Protein AF-A0A1G4AJ13-F1 (afdb_monomer)

Nearest PDB structures (foldseek):
  1s7g-assembly1_D  TM=4.607E-01  e=7.396E-01  Archaeoglobus fulgidus
  8f86-assembly1_K  TM=4.483E-01  e=6.000E-01  Homo sapiens

Solvent-accessible surface area (backbone atoms only — not comparable to full-atom values): 26384 Å² total; per-residue (Å²): 140,80,84,81,78,80,75,76,79,78,70,76,74,25,36,36,35,40,36,19,52,52,50,42,35,60,32,54,42,75,45,63,70,55,39,48,51,44,46,53,32,42,66,43,40,46,49,52,56,49,54,60,42,62,76,76,46,84,75,59,64,66,56,54,53,36,44,48,56,52,30,59,78,32,37,66,34,24,45,48,45,48,77,66,63,51,83,45,70,66,55,43,44,60,76,38,43,90,85,36,53,68,38,44,54,39,44,56,50,50,50,30,51,57,57,36,71,50,45,45,73,54,58,47,53,45,50,75,73,46,96,77,84,78,88,79,76,80,86,74,75,94,81,72,69,74,73,67,39,55,55,55,65,44,51,58,50,42,34,38,99,83,58,62,48,62,39,50,48,41,34,41,37,29,58,33,47,69,57,61,67,42,48,51,45,51,51,50,49,54,52,36,44,49,62,70,68,58,66,102,67,96,73,85,72,81,78,80,78,52,43,48,61,51,3,20,48,48,42,25,76,34,52,37,61,60,2,44,45,34,46,66,72,50,80,61,37,39,31,34,54,63,19,31,22,49,48,40,80,62,63,67,74,82,89,57,88,87,83,62,61,59,58,9,42,70,45,45,65,37,88,50,62,65,66,29,49,53,42,59,50,28,70,48,27,70,68,33,73,57,59,59,45,52,32,64,57,48,23,31,90,87,44,45,70,53,57,77,88,72,38,81,78,83,52,61,64,42,80,55,96,91,40,63,41,22,72,67,52,53,64,50,81,36,67,48,63,66,61,41,53,52,32,37,52,52,38,50,22,53,48,57,47,63,26,39,28,42,34,40,33,33,48,81,75,56,76,74,47,48,29,36,49,36,37,34,32,55,88,45,65,63,53,31,33,43,36,30,38,27,76,85,53,54,84,87,66,46,53,70,37,41,75,90,72,42,54,79,88,35,49,59,30,43,53,53,54,49,41,50,78,42,27,77,68,70,41,52,46,71,65,79,77,75,90,68,73,94,74,86,80,92,76,88,85,75,75,86,76,69,59,35,42,37,41,33,52,32,70,66,52,39,45,69,70,73,42,114

pLDDT: mean 76.61, std 18.04, range [32.25, 98.25]

Mean predicted aligned error: 10.45 Å

Foldseek 3Di:
DDDPPPPPPPDDFAEEEEDECQLVVLLFADDFPRLLQCLQALVSVLVLLVVLQVVPDDDPVVLSVLSSVLRVLQGVLSPCCNVVPDRDLLRSCVVCCVPCVPNNQSVLLVVLSRLLLGASVVQLVVVVVDVPPDDDPPDDPPDDDRRHRLLVLVLQLQDDPLQQAGDLSYEYEYQDQACVSLLVNLVSNVVVVVVVQDDPDDDRDDDPPPQLVNLQSQLLLGNFPSSLCSLQPNSGYHYFYLQHYSFRADWADPPDDDDATGRHPCLSNPPPSVSNSCRSSDPLNSQAGGGGDFLVLAFDQVLHGDDPVSRSDDFAFDDDPNDTATSNRDHNRGDDVSSSSVSSLVSLLVSLLSHQEYEYARHQLDPSCLRSVLNSLAPRDDEYAAEYEWQPDDPVRQAFDFLVRDDCNTPVNSVVVSCCVRVVDHHYDPPDGDPDDDDDDDDDDDDDDGRTYGYDNHSSRCSVPPSD

Secondary structure (DSSP, 8-state):
----------PPP-EEEEE-HHHHHTTT---THHHHHHTT-HHHHHHHHHHHHHTTSS--HHHHHHHHHHHHHTHHHHHHHHHTT-SSHHHHHHHHTTT-HHHHHHHHHHHHHHHHH--HHHHHHHTTT-TT---SS----TTPPP---THHHHHHHTB-TTSSSB-TTEEEEE--S--HHHHHHHHHHHHHHHHHT--SSS-----TTHHHHHHHHTTTSSSHHHHHHHHHH--S-EEEESSB-SSBSS---TTS--S----BHHHHT-S-HHHHHHHHTSHHHHHSPP-B--HHHHB-TTS-BPPTTT-S-----EEETTEEE-TT---TTSPPHHHHHHHHHHHHHHHHHH-SEEEEES----GGGHHHHHHHHTT--SEEEEEEE-TT--GGG-S-EEGGGS-TTSHHHHHHHHHHHHSSS-EE---PPP--SS------S-SS---EEEEES-HHHHHHHH--

Structure (mmCIF, N/CA/C/O backbone):
data_AF-A0A1G4AJ13-F1
#
_entry.id   AF-A0A1G4AJ13-F1
#
loop_
_atom_site.group_PDB
_atom_site.id
_atom_site.type_symbol
_atom_site.label_atom_id
_atom_site.label_alt_id
_atom_site.label_comp_id
_atom_site.label_asym_id
_atom_site.label_entity_id
_atom_site.label_seq_id
_atom_site.pdbx_PDB_ins_code
_atom_site.Cartn_x
_atom_sit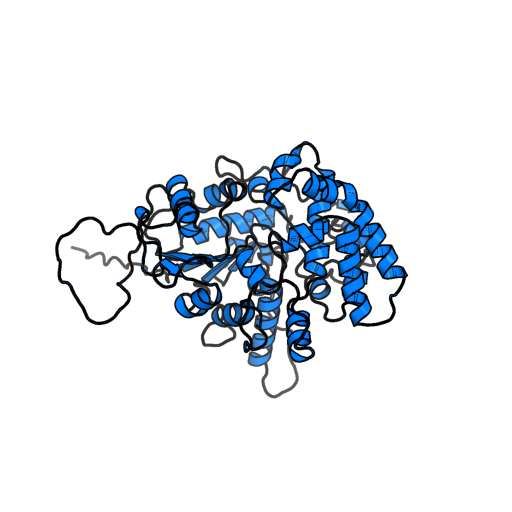e.Cartn_y
_atom_site.Cartn_z
_atom_site.occupancy
_atom_site.B_iso_or_equiv
_atom_site.auth_seq_id
_atom_site.auth_comp_id
_atom_site.auth_asym_id
_atom_site.auth_atom_id
_atom_site.pdbx_PDB_model_num
ATOM 1 N N . MET A 1 1 ? -28.947 24.247 41.843 1.00 37.25 1 MET A N 1
ATOM 2 C CA . MET A 1 1 ? -28.902 22.824 41.454 1.00 37.25 1 MET A CA 1
ATOM 3 C C . MET A 1 1 ? -29.210 22.761 39.969 1.00 37.25 1 MET A C 1
ATOM 5 O O . MET A 1 1 ? -30.373 22.746 39.598 1.00 37.25 1 MET A O 1
ATOM 9 N N . SER A 1 2 ? -28.173 22.879 39.139 1.00 32.25 2 SER A N 1
ATOM 10 C CA . SER A 1 2 ? -28.264 22.703 37.687 1.00 32.25 2 SER A CA 1
ATOM 11 C C . SER A 1 2 ? -27.743 21.305 37.404 1.00 32.25 2 SER A C 1
ATOM 13 O O . SER A 1 2 ? -26.616 21.000 37.788 1.00 32.25 2 SER A O 1
ATOM 15 N N . ALA A 1 3 ? -28.590 20.446 36.850 1.00 37.16 3 ALA A N 1
ATOM 16 C CA . ALA A 1 3 ? -28.185 19.130 36.394 1.00 37.16 3 ALA A CA 1
ATOM 17 C C . ALA A 1 3 ? -27.484 19.306 35.043 1.00 37.16 3 ALA A C 1
ATOM 19 O O . ALA A 1 3 ? -28.141 19.578 34.040 1.00 37.16 3 ALA A O 1
ATOM 20 N N . ASP A 1 4 ? -26.157 19.190 35.045 1.00 35.34 4 ASP A N 1
ATOM 21 C CA . ASP A 1 4 ? -25.381 18.952 33.834 1.00 35.34 4 ASP A CA 1
ATOM 22 C C . ASP A 1 4 ? -25.713 17.542 33.341 1.00 35.34 4 ASP A C 1
ATOM 24 O O . ASP A 1 4 ? -25.265 16.532 33.883 1.00 35.34 4 ASP A O 1
ATOM 28 N N . THR A 1 5 ? -26.562 17.467 32.322 1.00 38.34 5 THR A N 1
ATOM 29 C CA . THR A 1 5 ? -26.639 16.295 31.457 1.00 38.34 5 THR A CA 1
ATOM 30 C C . THR A 1 5 ? -25.358 16.230 30.636 1.00 38.34 5 THR A C 1
ATOM 32 O O . THR A 1 5 ? -25.237 16.917 29.620 1.00 38.34 5 THR A O 1
ATOM 35 N N . ASP A 1 6 ? -24.428 15.381 31.076 1.00 36.25 6 ASP A N 1
ATOM 36 C CA . ASP A 1 6 ? -23.345 14.829 30.263 1.00 36.25 6 ASP A CA 1
ATOM 37 C C . ASP A 1 6 ? -23.952 14.193 29.003 1.00 36.25 6 ASP A C 1
ATOM 39 O O . ASP A 1 6 ? -24.399 13.042 28.992 1.00 36.25 6 ASP A O 1
ATOM 43 N N . GLN A 1 7 ? -23.995 14.956 27.911 1.00 34.19 7 GLN A N 1
ATOM 44 C CA . GLN A 1 7 ? -24.148 14.390 26.580 1.00 34.19 7 GLN A CA 1
ATOM 45 C C . GLN A 1 7 ? -22.865 13.614 26.279 1.00 34.19 7 GLN A C 1
ATOM 47 O O . GLN A 1 7 ? -21.893 14.164 25.760 1.00 34.19 7 GLN A O 1
ATOM 52 N N . GLN A 1 8 ? -22.859 12.322 26.616 1.00 34.06 8 GLN A N 1
ATOM 53 C CA . GLN A 1 8 ? -21.917 11.367 26.048 1.00 34.06 8 GLN A CA 1
ATOM 54 C C . GLN A 1 8 ? -22.045 11.448 24.528 1.00 34.06 8 GLN A C 1
ATOM 56 O O . GLN A 1 8 ? -22.980 10.932 23.921 1.00 34.06 8 GLN A O 1
ATOM 61 N N . ASN A 1 9 ? -21.107 12.164 23.922 1.00 33.06 9 ASN A N 1
ATOM 62 C CA . ASN A 1 9 ? -20.948 12.282 22.489 1.00 33.06 9 ASN A CA 1
ATOM 63 C C . ASN A 1 9 ? -20.522 10.899 21.972 1.00 33.06 9 ASN A C 1
ATOM 65 O O . ASN A 1 9 ? -19.332 10.582 21.931 1.00 33.06 9 ASN A O 1
ATOM 69 N N . THR A 1 10 ? -21.495 10.031 21.680 1.00 39.53 10 THR A N 1
ATOM 70 C CA . THR A 1 10 ? -21.269 8.680 21.159 1.00 39.53 10 THR A CA 1
ATOM 71 C C . THR A 1 10 ? -20.739 8.797 19.734 1.00 39.53 10 THR A C 1
ATOM 73 O O . THR A 1 10 ? -21.490 8.699 18.762 1.00 39.53 10 THR A O 1
ATOM 76 N N . LYS A 1 11 ? -19.437 9.071 19.599 1.00 58.41 11 LYS A N 1
ATOM 77 C CA . LYS A 1 11 ? -18.738 8.980 18.317 1.00 58.41 11 LYS A CA 1
ATOM 78 C C . LYS A 1 11 ? -19.002 7.592 17.740 1.00 58.41 11 LYS A C 1
ATOM 80 O O . LYS A 1 11 ? -18.891 6.595 18.451 1.00 58.41 11 LYS A O 1
ATOM 85 N N . THR A 1 12 ? -19.384 7.544 16.467 1.00 70.12 12 THR A N 1
ATOM 86 C CA . THR A 1 12 ? -19.578 6.292 15.733 1.00 70.12 12 THR A CA 1
ATOM 87 C C . THR A 1 12 ? -18.333 5.413 15.904 1.00 70.12 12 THR A C 1
ATOM 89 O O . THR A 1 12 ? -17.230 5.939 15.723 1.00 70.12 12 THR A O 1
ATOM 92 N N . PRO A 1 13 ? -18.476 4.123 16.266 1.00 85.44 13 PRO A N 1
ATOM 93 C CA . PRO A 1 13 ? -17.334 3.233 16.433 1.00 85.44 13 PRO A CA 1
ATOM 94 C C . PRO A 1 13 ? -16.455 3.232 15.183 1.00 85.44 13 PRO A C 1
ATOM 96 O O . PRO A 1 13 ? -16.968 3.133 14.070 1.00 85.44 13 PRO A O 1
ATOM 99 N N . LYS A 1 14 ? -15.140 3.361 15.366 1.00 93.31 14 LYS A N 1
ATOM 100 C CA . LYS A 1 14 ? -14.177 3.445 14.260 1.00 93.31 14 LYS A CA 1
ATOM 101 C C . LYS A 1 14 ? -13.353 2.163 14.160 1.00 93.31 14 LYS A C 1
ATOM 103 O O . LYS A 1 14 ? -12.772 1.719 15.155 1.00 93.31 14 LYS A O 1
ATOM 108 N N . HIS A 1 15 ? -13.280 1.588 12.961 1.00 96.19 15 HIS A N 1
ATOM 109 C CA . HIS A 1 15 ? -12.547 0.358 12.658 1.00 96.19 15 HIS A CA 1
ATOM 110 C C . HIS A 1 15 ? -11.356 0.645 11.737 1.00 96.19 15 HIS A C 1
ATOM 112 O O . HIS A 1 15 ? -11.515 1.061 10.591 1.00 96.19 15 HIS A O 1
ATOM 118 N N . VAL A 1 16 ? -10.146 0.407 12.242 1.00 97.56 16 VAL A N 1
ATOM 119 C CA . VAL A 1 16 ? -8.902 0.479 11.464 1.00 97.56 16 VAL A CA 1
ATOM 120 C C . VAL A 1 16 ? -8.472 -0.920 11.038 1.00 97.56 16 VAL A C 1
ATOM 122 O O . VAL A 1 16 ? -8.380 -1.831 11.859 1.00 97.56 16 VAL A O 1
ATOM 125 N N . ILE A 1 17 ? -8.164 -1.089 9.755 1.00 98.12 17 ILE A N 1
ATOM 126 C CA . ILE A 1 17 ? -7.732 -2.360 9.173 1.00 98.12 17 ILE A CA 1
ATOM 127 C C . ILE A 1 17 ? -6.334 -2.188 8.593 1.00 98.12 17 ILE A C 1
ATOM 129 O O . ILE A 1 17 ? -6.155 -1.493 7.596 1.00 98.12 17 ILE A O 1
ATOM 133 N N . PHE A 1 18 ? -5.352 -2.860 9.183 1.00 97.12 18 PHE A N 1
ATOM 134 C CA . PHE A 1 18 ? -4.016 -3.015 8.627 1.00 97.12 18 PHE A CA 1
ATOM 135 C C . PHE A 1 18 ? -3.989 -4.184 7.641 1.00 97.12 18 PHE A C 1
ATOM 137 O O . PHE A 1 18 ? -4.189 -5.334 8.033 1.00 97.12 18 PHE A O 1
ATOM 144 N N . LEU A 1 19 ? -3.705 -3.896 6.372 1.00 95.06 19 LEU A N 1
ATOM 145 C CA . LEU A 1 19 ? -3.495 -4.890 5.322 1.00 95.06 19 LEU A CA 1
ATOM 146 C C . LEU A 1 19 ? -2.000 -5.051 5.039 1.00 95.06 19 LEU A C 1
ATOM 148 O O . LEU A 1 19 ? -1.323 -4.095 4.651 1.00 95.06 19 LEU A O 1
ATOM 152 N N . GLY A 1 20 ? -1.507 -6.272 5.219 1.00 92.00 20 GLY A N 1
ATOM 153 C CA . GLY A 1 20 ? -0.171 -6.703 4.827 1.00 92.00 20 GLY A CA 1
ATOM 154 C C . GLY A 1 20 ? -0.176 -7.582 3.580 1.00 92.00 20 GLY A C 1
ATOM 155 O O . GLY A 1 20 ? -1.225 -7.904 3.010 1.00 92.00 20 GLY A O 1
ATOM 156 N N . ALA A 1 21 ? 1.023 -7.979 3.152 1.00 84.94 21 ALA A N 1
ATOM 157 C CA . ALA A 1 21 ? 1.228 -8.598 1.845 1.00 84.94 21 ALA A CA 1
ATOM 158 C C . ALA A 1 21 ? 0.589 -9.998 1.731 1.00 84.94 21 ALA A C 1
ATOM 160 O O . ALA A 1 21 ? 0.326 -10.474 0.629 1.00 84.94 21 ALA A O 1
ATOM 161 N N . GLY A 1 22 ? 0.244 -10.628 2.861 1.00 83.81 22 GLY A N 1
ATOM 162 C CA . GLY A 1 22 ? -0.598 -11.826 2.907 1.00 83.81 22 GLY A CA 1
ATOM 163 C C . GLY A 1 22 ? -2.002 -11.622 2.328 1.00 83.81 22 GLY A C 1
ATOM 164 O O . GLY A 1 22 ? -2.525 -12.546 1.715 1.00 83.81 22 GLY A O 1
ATOM 165 N N . ALA A 1 23 ? -2.584 -10.424 2.463 1.00 82.31 23 ALA A N 1
ATOM 166 C CA . ALA A 1 23 ? -3.873 -10.086 1.852 1.00 82.31 23 ALA A CA 1
ATOM 167 C C . ALA A 1 23 ? -3.757 -9.883 0.330 1.00 82.31 23 ALA A C 1
ATOM 169 O O . ALA A 1 23 ? -4.683 -10.199 -0.409 1.00 82.31 23 ALA A O 1
ATOM 170 N N . SER A 1 24 ? -2.603 -9.406 -0.151 1.00 79.44 24 SER A N 1
ATOM 171 C CA . SER A 1 24 ? -2.325 -9.329 -1.591 1.00 79.44 24 SER A CA 1
ATOM 172 C C . SER A 1 24 ? -2.050 -10.702 -2.208 1.00 79.44 24 SER A C 1
ATOM 174 O O . SER A 1 24 ? -2.376 -10.943 -3.365 1.00 79.44 24 SER A O 1
ATOM 176 N N . ALA A 1 25 ? -1.491 -11.640 -1.440 1.00 79.00 25 ALA A N 1
ATOM 177 C CA . ALA A 1 25 ? -1.247 -12.992 -1.934 1.00 79.00 25 ALA A CA 1
ATOM 178 C C . ALA A 1 25 ? -2.542 -13.707 -2.340 1.00 79.00 25 ALA A C 1
ATOM 180 O O . ALA A 1 25 ? -2.625 -14.304 -3.410 1.00 79.00 25 ALA A O 1
ATOM 181 N N . THR A 1 26 ? -3.585 -13.601 -1.514 1.00 78.56 26 THR A N 1
ATOM 182 C CA . THR A 1 26 ? -4.901 -14.176 -1.834 1.00 78.56 26 THR A CA 1
ATOM 183 C C . THR A 1 26 ? -5.650 -13.405 -2.919 1.00 78.56 26 THR A C 1
ATOM 185 O O . THR A 1 26 ? -6.638 -13.902 -3.457 1.00 78.56 26 THR A O 1
ATOM 188 N N . SER A 1 27 ? -5.167 -12.216 -3.286 1.00 69.25 27 SER A N 1
ATOM 189 C CA . SER A 1 27 ? -5.682 -11.434 -4.404 1.00 69.25 27 SER A CA 1
ATOM 190 C C . SER A 1 27 ? -4.929 -11.678 -5.714 1.00 69.25 27 SER A C 1
ATOM 192 O O . SER A 1 27 ? -5.251 -11.025 -6.696 1.00 69.25 27 SER A O 1
ATOM 194 N N . GLY A 1 28 ? -3.984 -12.628 -5.761 1.00 70.44 28 GLY A N 1
ATOM 195 C CA . GLY A 1 28 ? -3.287 -13.045 -6.987 1.00 70.44 28 GLY A CA 1
ATOM 196 C C . GLY A 1 28 ? -1.889 -12.448 -7.178 1.00 70.44 28 GLY A C 1
ATOM 197 O O . GLY A 1 28 ? -1.303 -12.605 -8.244 1.00 70.44 28 GLY A O 1
ATOM 198 N N . TYR A 1 29 ? -1.331 -11.762 -6.176 1.00 80.38 29 TYR A N 1
ATOM 199 C CA . TYR A 1 29 ? 0.048 -11.268 -6.239 1.00 80.38 29 TYR A CA 1
ATOM 200 C C . TYR A 1 29 ? 1.062 -12.246 -5.635 1.00 80.38 29 TYR A C 1
ATOM 202 O O . TYR A 1 29 ? 0.779 -12.876 -4.615 1.00 80.38 29 TYR A O 1
ATOM 210 N N . PRO A 1 30 ? 2.286 -12.345 -6.188 1.00 76.25 30 PRO A N 1
ATOM 211 C CA . PRO A 1 30 ? 3.328 -13.162 -5.586 1.00 76.25 30 PRO A CA 1
ATOM 212 C C . PRO A 1 30 ? 3.748 -12.600 -4.223 1.00 76.25 30 PRO A C 1
ATOM 214 O O . PRO A 1 30 ? 3.932 -11.394 -4.049 1.00 76.25 30 PRO A O 1
ATOM 217 N N . LEU A 1 31 ? 3.979 -13.495 -3.262 1.00 77.62 31 LEU A N 1
ATOM 218 C CA . LEU A 1 31 ? 4.458 -13.160 -1.921 1.00 77.62 31 LEU A CA 1
ATOM 219 C C . LEU A 1 31 ? 5.682 -14.001 -1.553 1.00 77.62 31 LEU A C 1
ATOM 221 O O . LEU A 1 31 ? 5.815 -15.145 -1.984 1.00 77.62 31 LEU A O 1
ATOM 225 N N . ALA A 1 32 ? 6.552 -13.451 -0.700 1.00 73.44 32 ALA A N 1
ATOM 226 C CA . ALA A 1 32 ? 7.646 -14.163 -0.038 1.00 73.44 32 ALA A CA 1
ATOM 227 C C . ALA A 1 32 ? 8.461 -15.046 -1.001 1.00 73.44 32 ALA A C 1
ATOM 229 O O . ALA A 1 32 ? 9.245 -14.525 -1.791 1.00 73.44 32 ALA A O 1
ATOM 230 N N . LYS A 1 33 ? 8.282 -16.375 -0.953 1.00 70.12 33 LYS A N 1
ATOM 231 C CA . LYS A 1 33 ? 9.027 -17.337 -1.774 1.00 70.12 33 LYS A CA 1
ATOM 232 C C . LYS A 1 33 ? 8.804 -17.134 -3.275 1.00 70.12 33 LYS A C 1
ATOM 234 O O . LYS A 1 33 ? 9.778 -17.222 -4.019 1.00 70.12 33 LYS A O 1
ATOM 239 N N . ASP A 1 34 ? 7.578 -16.849 -3.705 1.00 77.31 34 ASP A N 1
ATOM 240 C CA . ASP A 1 34 ? 7.257 -16.682 -5.129 1.00 77.31 34 ASP A CA 1
ATOM 241 C C . ASP A 1 34 ? 7.887 -15.399 -5.661 1.00 77.31 34 ASP A C 1
ATOM 243 O O . ASP A 1 34 ? 8.586 -15.407 -6.674 1.00 77.31 34 ASP A O 1
ATOM 247 N N . LEU A 1 35 ? 7.762 -14.315 -4.890 1.00 80.44 35 LEU A N 1
ATOM 248 C CA . LEU A 1 35 ? 8.427 -13.052 -5.186 1.00 80.44 35 LEU A CA 1
ATOM 249 C C . LEU A 1 35 ? 9.955 -13.230 -5.228 1.00 80.44 35 LEU A C 1
ATOM 251 O O . LEU A 1 35 ? 10.600 -12.813 -6.186 1.00 80.44 35 LEU A O 1
ATOM 255 N N . ARG A 1 36 ? 10.542 -13.940 -4.255 1.00 76.50 36 ARG A N 1
ATOM 256 C CA . ARG A 1 36 ? 11.982 -14.254 -4.224 1.00 76.50 36 ARG A CA 1
ATOM 257 C C . ARG A 1 36 ? 12.419 -15.099 -5.419 1.00 76.50 36 ARG A C 1
ATOM 259 O O . ARG A 1 36 ? 13.518 -14.901 -5.931 1.00 76.50 36 ARG A O 1
ATOM 266 N N . PHE A 1 37 ? 11.593 -16.043 -5.864 1.00 81.12 37 PHE A N 1
ATOM 267 C CA . PHE A 1 37 ? 11.884 -16.864 -7.036 1.00 81.12 37 PHE A CA 1
ATOM 268 C C . PHE A 1 37 ? 11.914 -16.019 -8.313 1.00 81.12 37 PHE A C 1
ATOM 270 O O . PHE A 1 37 ? 12.878 -16.107 -9.080 1.00 81.12 37 PHE A O 1
ATOM 277 N N . LEU A 1 38 ? 10.920 -15.151 -8.503 1.00 80.06 38 LEU A N 1
ATOM 278 C CA . LEU A 1 38 ? 10.853 -14.223 -9.636 1.00 80.06 38 LEU A CA 1
ATOM 279 C C . LEU A 1 38 ? 12.017 -13.223 -9.620 1.00 80.06 38 LEU A C 1
ATOM 281 O O . LEU A 1 38 ? 12.597 -12.922 -10.660 1.00 80.06 38 LEU A O 1
ATOM 285 N N . MET A 1 39 ? 12.427 -12.792 -8.426 1.00 80.56 39 MET A N 1
ATOM 286 C CA . MET A 1 39 ? 13.567 -11.898 -8.202 1.00 80.56 39 MET A CA 1
ATOM 287 C C . MET A 1 39 ? 14.923 -12.620 -8.140 1.00 80.56 39 MET A C 1
ATOM 289 O O . MET A 1 39 ? 15.947 -11.993 -7.894 1.00 80.56 39 MET A O 1
ATOM 293 N N . SER A 1 40 ? 14.976 -13.939 -8.352 1.00 74.62 40 SER A N 1
ATOM 294 C CA . SER A 1 40 ? 16.199 -14.720 -8.102 1.00 74.62 40 SER A CA 1
ATOM 295 C C . SER A 1 40 ? 17.313 -14.500 -9.131 1.00 74.62 40 SER A C 1
ATOM 297 O O . SER A 1 40 ? 18.449 -14.925 -8.908 1.00 74.62 40 SER A O 1
ATOM 299 N N . SER A 1 41 ? 16.993 -13.941 -10.299 1.00 74.44 41 SER A N 1
ATOM 300 C CA . SER A 1 41 ? 17.947 -13.583 -11.355 1.00 74.44 41 SER A CA 1
ATOM 301 C C . SER A 1 41 ? 17.239 -12.813 -12.465 1.00 74.44 41 SER A C 1
ATOM 303 O O . SER A 1 41 ? 16.035 -12.986 -12.666 1.00 74.44 41 SER A O 1
ATOM 305 N N . SER A 1 42 ? 18.003 -12.068 -13.265 1.00 74.06 42 SER A N 1
ATOM 306 C CA . SER A 1 42 ? 17.513 -11.498 -14.526 1.00 74.06 42 SER A CA 1
ATOM 307 C C . SER A 1 42 ? 16.877 -12.563 -15.428 1.00 74.06 42 SER A C 1
ATOM 309 O O . SER A 1 42 ? 15.814 -12.341 -15.998 1.00 74.06 42 SER A O 1
ATOM 311 N N . SER A 1 43 ? 17.462 -13.764 -15.488 1.00 78.06 43 SER A N 1
ATOM 312 C CA . SER A 1 43 ? 16.926 -14.880 -16.272 1.00 78.06 43 SER A CA 1
ATOM 313 C C . SER A 1 43 ? 15.601 -15.430 -15.739 1.00 78.06 43 SER A C 1
ATOM 315 O O . SER A 1 43 ? 14.800 -15.920 -16.527 1.00 78.06 43 SER A O 1
ATOM 317 N N . ALA A 1 44 ? 15.357 -15.404 -14.425 1.00 79.19 44 ALA A N 1
ATOM 318 C CA . ALA A 1 44 ? 14.079 -15.845 -13.859 1.00 79.19 44 ALA A CA 1
ATOM 319 C C . ALA A 1 44 ? 12.948 -14.894 -14.257 1.00 79.19 44 ALA A C 1
ATOM 321 O O . ALA A 1 44 ? 11.931 -15.345 -14.781 1.00 79.19 44 ALA A O 1
ATOM 322 N N . LEU A 1 45 ? 13.185 -13.592 -14.110 1.00 76.62 45 LEU A N 1
ATOM 323 C CA . LEU A 1 45 ? 12.282 -12.542 -14.565 1.00 76.62 45 LEU A CA 1
ATOM 324 C C . LEU A 1 45 ? 12.055 -12.599 -16.084 1.00 76.62 45 LEU A C 1
ATOM 326 O O . LEU A 1 45 ? 10.914 -12.597 -16.539 1.00 76.62 45 LEU A O 1
ATOM 330 N N . GLY A 1 46 ? 13.126 -12.739 -16.871 1.00 77.44 46 GLY A N 1
ATOM 331 C CA . GLY A 1 46 ? 13.039 -12.880 -18.326 1.00 77.44 46 GLY A CA 1
ATOM 332 C C . GLY A 1 46 ? 12.246 -14.117 -18.755 1.00 77.44 46 GLY A C 1
ATOM 333 O O . GLY A 1 46 ? 11.467 -14.047 -19.704 1.00 77.44 46 GLY A O 1
ATOM 334 N N . ARG A 1 47 ? 12.369 -15.248 -18.042 1.00 79.31 47 ARG A N 1
ATOM 335 C CA . ARG A 1 47 ? 11.538 -16.442 -18.290 1.00 79.31 47 ARG A CA 1
ATOM 336 C C . ARG A 1 47 ? 10.059 -16.179 -18.032 1.00 79.31 47 ARG A C 1
ATOM 338 O O . ARG A 1 47 ? 9.245 -16.657 -18.815 1.00 79.31 47 ARG A O 1
ATOM 345 N N . GLU A 1 48 ? 9.722 -15.434 -16.985 1.00 79.56 48 GLU A N 1
ATOM 346 C CA . GLU A 1 48 ? 8.327 -15.112 -16.677 1.00 79.56 48 GLU A CA 1
ATOM 347 C C . GLU A 1 48 ? 7.718 -14.170 -17.722 1.00 79.56 48 GLU A C 1
ATOM 349 O O . GLU A 1 48 ? 6.643 -14.446 -18.252 1.00 79.56 48 GLU A O 1
ATOM 354 N N . VAL A 1 49 ? 8.448 -13.128 -18.130 1.00 78.50 49 VAL A N 1
ATOM 355 C CA . VAL A 1 49 ? 8.027 -12.248 -19.236 1.00 78.50 49 VAL A CA 1
ATOM 356 C C . VAL A 1 49 ? 7.836 -13.048 -20.531 1.00 78.50 49 VAL A C 1
ATOM 358 O O . VAL A 1 49 ? 6.809 -12.923 -21.199 1.00 78.50 49 VAL A O 1
ATOM 361 N N . ASN A 1 50 ? 8.781 -13.935 -20.860 1.00 76.88 50 ASN A N 1
ATOM 362 C CA . ASN A 1 50 ? 8.675 -14.833 -22.012 1.00 76.88 50 ASN A CA 1
ATOM 363 C C . ASN A 1 50 ? 7.453 -15.758 -21.931 1.00 76.88 50 ASN A C 1
ATOM 365 O O . ASN A 1 50 ? 6.792 -15.987 -22.945 1.00 76.88 50 ASN A O 1
ATOM 369 N N . ARG A 1 51 ? 7.161 -16.313 -20.747 1.00 80.69 51 ARG A N 1
ATOM 370 C CA . ARG A 1 51 ? 5.983 -17.160 -20.515 1.00 80.69 51 ARG A CA 1
ATOM 371 C C . ARG A 1 51 ? 4.709 -16.390 -20.851 1.00 80.69 51 ARG A C 1
ATOM 373 O O . ARG A 1 51 ? 3.883 -16.913 -21.588 1.00 80.69 51 ARG A O 1
ATOM 380 N N . LEU A 1 52 ? 4.593 -15.152 -20.373 1.00 75.12 52 LEU A N 1
ATOM 381 C CA . LEU A 1 52 ? 3.422 -14.299 -20.582 1.00 75.12 52 LEU A CA 1
ATOM 382 C C . LEU A 1 52 ? 3.231 -13.879 -22.050 1.00 75.12 52 LEU A C 1
ATOM 384 O O . LEU A 1 52 ? 2.103 -13.853 -22.532 1.00 75.12 52 LEU A O 1
ATOM 388 N N . ILE A 1 53 ? 4.313 -13.598 -22.785 1.00 71.81 53 ILE A N 1
ATOM 389 C CA . ILE A 1 53 ? 4.239 -13.236 -24.216 1.00 71.81 53 ILE A CA 1
ATOM 390 C C . ILE A 1 53 ? 3.799 -14.432 -25.071 1.00 71.81 53 ILE A C 1
ATOM 392 O O . ILE A 1 53 ? 2.933 -14.289 -25.934 1.00 71.81 53 ILE A O 1
ATOM 396 N N . LYS A 1 54 ? 4.353 -15.625 -24.807 1.00 68.06 54 LYS A N 1
ATOM 397 C CA . LYS A 1 54 ? 4.057 -16.851 -25.574 1.00 68.06 54 LYS A CA 1
ATOM 398 C C . LYS A 1 54 ? 2.590 -17.279 -25.521 1.00 68.06 54 LYS A C 1
ATOM 400 O O . LYS A 1 54 ? 2.156 -18.007 -26.408 1.00 68.06 54 LYS A O 1
ATOM 405 N N . VAL A 1 55 ? 1.843 -16.852 -24.503 1.00 64.50 55 VAL A N 1
ATOM 406 C CA . VAL A 1 55 ? 0.404 -17.131 -24.376 1.00 64.50 55 VAL A CA 1
ATOM 407 C C . VAL A 1 55 ? -0.421 -16.340 -25.400 1.00 64.50 55 VAL A C 1
ATOM 409 O O . VAL A 1 55 ? -1.498 -16.790 -25.780 1.00 64.50 55 VAL A O 1
ATOM 412 N N . VAL A 1 56 ? 0.067 -15.188 -25.880 1.00 57.25 56 VAL A N 1
ATOM 413 C CA . VAL A 1 56 ? -0.772 -14.217 -26.607 1.00 57.25 56 VAL A CA 1
ATOM 414 C C . VAL A 1 56 ? -0.420 -14.084 -28.096 1.00 57.25 56 VAL A C 1
ATOM 416 O O . VAL A 1 56 ? -1.327 -13.819 -28.882 1.00 57.25 56 VAL A O 1
ATOM 419 N N . SER A 1 57 ? 0.830 -14.336 -28.519 1.00 53.75 57 SER A N 1
ATOM 420 C CA . SER A 1 57 ? 1.243 -14.400 -29.943 1.00 53.75 57 SER A CA 1
ATOM 421 C C . SER A 1 57 ? 2.742 -14.733 -30.110 1.00 53.75 57 SER A C 1
ATOM 423 O O . SER A 1 57 ? 3.460 -14.931 -29.129 1.00 53.75 57 SER A O 1
ATOM 425 N N . THR A 1 58 ? 3.242 -14.798 -31.357 1.00 55.09 58 THR A N 1
ATOM 426 C CA . THR A 1 58 ? 4.685 -14.850 -31.673 1.00 55.09 58 THR A CA 1
ATOM 427 C C . THR A 1 58 ? 5.412 -13.689 -30.980 1.00 55.09 58 THR A C 1
ATOM 429 O O . THR A 1 58 ? 4.887 -12.574 -31.011 1.00 55.09 58 THR A O 1
ATOM 432 N N . PRO A 1 59 ? 6.586 -13.901 -30.355 1.00 56.78 59 PRO A N 1
ATOM 433 C CA . PRO A 1 59 ? 7.241 -12.848 -29.591 1.00 56.78 59 PRO A CA 1
ATOM 434 C C . PRO A 1 59 ? 7.645 -11.681 -30.486 1.00 56.78 59 PRO A C 1
ATOM 436 O O . PRO A 1 59 ? 8.357 -11.874 -31.472 1.00 56.78 59 PRO A O 1
ATOM 439 N N . GLU A 1 60 ? 7.243 -10.469 -30.114 1.00 69.62 60 GLU A N 1
ATOM 440 C CA . GLU A 1 60 ? 7.884 -9.267 -30.630 1.00 69.62 60 GLU A CA 1
ATOM 441 C C . GLU A 1 60 ? 9.283 -9.202 -30.012 1.00 69.62 60 GLU A C 1
ATOM 443 O O . GLU A 1 60 ? 9.448 -8.907 -28.827 1.00 69.62 60 GLU A O 1
ATOM 448 N N . GLU A 1 61 ? 10.295 -9.544 -30.810 1.00 74.00 61 GLU A N 1
ATOM 449 C CA . GLU A 1 61 ? 11.713 -9.566 -30.425 1.00 74.00 61 GLU A CA 1
ATOM 450 C C . GLU A 1 61 ? 12.141 -8.266 -29.717 1.00 74.00 61 GLU A C 1
ATOM 452 O O . GLU A 1 61 ? 12.942 -8.283 -28.785 1.00 74.00 61 GLU A O 1
ATOM 457 N N . GLU A 1 62 ? 11.524 -7.139 -30.081 1.00 75.81 62 GLU A N 1
ATOM 458 C CA . GLU A 1 62 ? 11.732 -5.838 -29.451 1.00 75.81 62 GLU A CA 1
ATOM 459 C C . GLU A 1 62 ? 11.351 -5.805 -27.958 1.00 75.81 62 GLU A C 1
ATOM 461 O O . GLU A 1 62 ? 12.100 -5.252 -27.151 1.00 75.81 62 GLU A O 1
ATOM 466 N N . ILE A 1 63 ? 10.227 -6.409 -27.558 1.00 73.69 63 ILE A N 1
ATOM 467 C CA . ILE A 1 63 ? 9.785 -6.432 -26.152 1.00 73.69 63 ILE A CA 1
ATOM 468 C C . ILE A 1 63 ? 10.715 -7.309 -25.319 1.00 73.69 63 ILE A C 1
ATOM 470 O O . ILE A 1 63 ? 11.069 -6.940 -24.199 1.00 73.69 63 ILE A O 1
ATOM 474 N N . LEU A 1 64 ? 11.147 -8.444 -25.872 1.00 73.50 64 LEU A N 1
ATOM 475 C CA . LEU A 1 64 ? 12.116 -9.317 -25.212 1.00 73.50 64 LEU A CA 1
ATOM 476 C C . LEU A 1 64 ? 13.455 -8.607 -25.012 1.00 73.50 64 LEU A C 1
ATOM 478 O O . LEU A 1 64 ? 13.971 -8.590 -23.897 1.00 73.50 64 LEU A O 1
ATOM 482 N N . ASN A 1 65 ? 13.953 -7.924 -26.044 1.00 78.19 65 ASN A N 1
ATOM 483 C CA . ASN A 1 65 ? 15.179 -7.133 -25.953 1.00 78.19 65 ASN A CA 1
ATOM 484 C C . ASN A 1 65 ? 15.063 -6.009 -24.908 1.00 78.19 65 ASN A C 1
ATOM 486 O O . ASN A 1 65 ? 16.001 -5.773 -24.142 1.00 78.19 65 ASN A O 1
ATOM 490 N N . LYS A 1 66 ? 13.907 -5.333 -24.826 1.00 76.69 66 LYS A N 1
ATOM 491 C CA . LYS A 1 66 ? 13.642 -4.319 -23.792 1.00 76.69 66 LYS A CA 1
ATOM 492 C C . LYS A 1 66 ? 13.593 -4.931 -22.394 1.00 76.69 66 LYS A C 1
ATOM 494 O O . LYS A 1 66 ? 14.186 -4.362 -21.482 1.00 76.69 66 LYS A O 1
ATOM 499 N N . ALA A 1 67 ? 12.937 -6.077 -22.221 1.00 72.94 67 ALA A N 1
ATOM 500 C CA . ALA A 1 67 ? 12.856 -6.782 -20.944 1.00 72.94 67 ALA A CA 1
ATOM 501 C C . ALA A 1 67 ? 14.231 -7.278 -20.465 1.00 72.94 67 ALA A C 1
ATOM 503 O O . ALA A 1 67 ? 14.555 -7.129 -19.287 1.00 72.94 67 ALA A O 1
ATOM 504 N N . ASP A 1 68 ? 15.069 -7.789 -21.369 1.00 75.81 68 ASP A N 1
ATOM 505 C CA . ASP A 1 68 ? 16.438 -8.212 -21.059 1.00 75.81 68 ASP A CA 1
ATOM 506 C C . ASP A 1 68 ? 17.331 -7.022 -20.697 1.00 75.81 68 ASP A C 1
ATOM 508 O O . ASP A 1 68 ? 18.070 -7.077 -19.707 1.00 75.81 68 ASP A O 1
ATOM 512 N N . LEU A 1 69 ? 17.224 -5.908 -21.434 1.00 78.31 69 LEU A N 1
ATOM 513 C CA . LEU A 1 69 ? 17.898 -4.659 -21.076 1.00 78.31 69 LEU A CA 1
ATOM 514 C C . LEU A 1 69 ? 17.480 -4.207 -19.673 1.00 78.31 69 LEU A C 1
ATOM 516 O O . LEU A 1 69 ? 18.331 -3.834 -18.865 1.00 78.31 69 LEU A O 1
ATOM 520 N N . TRP A 1 70 ? 16.189 -4.292 -19.367 1.00 76.31 70 TRP A N 1
ATOM 521 C CA . TRP A 1 70 ? 15.641 -4.001 -18.049 1.00 76.31 70 TRP A CA 1
ATOM 522 C C . TRP A 1 70 ? 16.287 -4.885 -16.977 1.00 76.31 70 TRP A C 1
ATOM 524 O O . TRP A 1 70 ? 16.923 -4.392 -16.045 1.00 76.31 70 TRP A O 1
ATOM 534 N N . ALA A 1 71 ? 16.213 -6.201 -17.156 1.00 74.56 71 ALA A N 1
ATOM 535 C CA . ALA A 1 71 ? 16.733 -7.175 -16.212 1.00 74.56 71 ALA A CA 1
ATOM 536 C C . ALA A 1 71 ? 18.254 -7.039 -16.005 1.00 74.56 71 ALA A C 1
ATOM 538 O O . ALA A 1 71 ? 18.745 -7.236 -14.892 1.00 74.56 71 ALA A O 1
ATOM 539 N N . SER A 1 72 ? 19.003 -6.649 -17.043 1.00 78.56 72 SER A N 1
ATOM 540 C CA . SER A 1 72 ? 20.448 -6.399 -16.952 1.00 78.56 72 SER A CA 1
ATOM 541 C C . SER A 1 72 ? 20.795 -5.223 -16.033 1.00 78.56 72 SER A C 1
ATOM 543 O O . SER A 1 72 ? 21.750 -5.321 -15.264 1.00 78.56 72 SER A O 1
ATOM 545 N N . ARG A 1 73 ? 19.985 -4.152 -16.034 1.00 78.25 73 ARG A N 1
ATOM 546 C CA . ARG A 1 73 ? 20.192 -2.965 -15.181 1.00 78.25 73 ARG A CA 1
ATOM 547 C C . ARG A 1 73 ? 20.020 -3.257 -13.696 1.00 78.25 73 ARG A C 1
ATOM 549 O O . ARG A 1 73 ? 20.496 -2.488 -12.875 1.00 78.25 73 ARG A O 1
ATOM 556 N N . MET A 1 74 ? 19.328 -4.342 -13.367 1.00 82.44 74 MET A N 1
ATOM 557 C CA . MET A 1 74 ? 18.988 -4.738 -12.000 1.00 82.44 74 MET A CA 1
ATOM 558 C C . MET A 1 74 ? 19.747 -5.983 -11.545 1.00 82.44 74 MET A C 1
ATOM 560 O O . MET A 1 74 ? 19.474 -6.511 -10.467 1.00 82.44 74 MET A O 1
ATOM 564 N N . LYS A 1 75 ? 20.699 -6.465 -12.355 1.00 84.19 75 LYS A N 1
ATOM 565 C CA . LYS A 1 75 ? 21.444 -7.698 -12.089 1.00 84.19 75 LYS A CA 1
ATOM 566 C C . LYS A 1 75 ? 22.110 -7.672 -10.716 1.00 84.19 75 LYS A C 1
ATOM 568 O O . LYS A 1 75 ? 21.958 -8.637 -9.975 1.00 84.19 75 LYS A O 1
ATOM 573 N N . ASP A 1 76 ? 22.780 -6.577 -10.375 1.00 86.31 76 ASP A N 1
ATOM 574 C CA . ASP A 1 76 ? 23.538 -6.471 -9.127 1.00 86.31 76 ASP A CA 1
ATOM 575 C C . ASP A 1 76 ? 22.606 -6.444 -7.909 1.00 86.31 76 ASP A C 1
ATOM 577 O O . ASP A 1 76 ? 22.831 -7.177 -6.949 1.00 86.31 76 ASP A O 1
ATOM 581 N N . ALA A 1 77 ? 21.498 -5.697 -7.981 1.00 87.19 77 ALA A N 1
ATOM 582 C CA . ALA A 1 77 ? 20.479 -5.676 -6.930 1.00 87.19 77 ALA A CA 1
ATOM 583 C C . ALA A 1 77 ? 19.849 -7.064 -6.704 1.00 87.19 77 ALA A C 1
ATOM 585 O O . ALA A 1 77 ? 19.696 -7.506 -5.565 1.00 87.19 77 ALA A O 1
ATOM 586 N N . LEU A 1 78 ? 19.522 -7.785 -7.783 1.00 85.75 78 LEU A N 1
ATOM 587 C CA . LEU A 1 78 ? 18.943 -9.133 -7.705 1.00 85.75 78 LEU A CA 1
ATOM 588 C C . LEU A 1 78 ? 19.953 -10.171 -7.207 1.00 85.75 78 LEU A C 1
ATOM 590 O O . LEU A 1 78 ? 19.603 -11.048 -6.413 1.00 85.75 78 LEU A O 1
ATOM 594 N N . GLN A 1 79 ? 21.205 -10.068 -7.653 1.00 86.00 79 GLN A N 1
ATOM 595 C CA . GLN A 1 79 ? 22.288 -10.926 -7.192 1.00 86.00 79 GLN A CA 1
ATOM 596 C C . GLN A 1 79 ? 22.524 -10.718 -5.697 1.00 86.00 79 GLN A C 1
ATOM 598 O O . GLN A 1 79 ? 22.563 -11.696 -4.955 1.00 86.00 79 GLN A O 1
ATOM 603 N N . LEU A 1 80 ? 22.581 -9.467 -5.236 1.00 86.62 80 LEU A N 1
ATOM 604 C CA . LEU A 1 80 ? 22.783 -9.146 -3.829 1.00 86.62 80 LEU A CA 1
ATOM 605 C C . LEU A 1 80 ? 21.602 -9.606 -2.964 1.00 86.62 80 LEU A C 1
ATOM 607 O O . LEU A 1 80 ? 21.826 -10.223 -1.924 1.00 86.62 80 LEU A O 1
ATOM 611 N N . LEU A 1 81 ? 20.356 -9.394 -3.413 1.00 86.06 81 LEU A N 1
ATOM 612 C CA . LEU A 1 81 ? 19.159 -9.904 -2.731 1.00 86.06 81 LEU A CA 1
ATOM 613 C C . LEU A 1 81 ? 19.240 -11.427 -2.528 1.00 86.06 81 LEU A C 1
ATOM 615 O O . LEU A 1 81 ? 18.904 -11.951 -1.464 1.00 86.06 81 LEU A O 1
ATOM 619 N N . ARG A 1 82 ? 19.691 -12.153 -3.553 1.00 82.94 82 ARG A N 1
ATOM 620 C CA . ARG A 1 82 ? 19.760 -13.614 -3.529 1.00 82.94 82 ARG A CA 1
ATOM 621 C C . ARG A 1 82 ? 20.945 -14.140 -2.729 1.00 82.94 82 ARG A C 1
ATOM 623 O O . ARG A 1 82 ? 20.742 -14.963 -1.837 1.00 82.94 82 ARG A O 1
ATOM 630 N N . GLU A 1 83 ? 22.154 -13.731 -3.093 1.00 87.31 83 GLU A N 1
ATOM 631 C CA . GLU A 1 83 ? 23.411 -14.228 -2.522 1.00 87.31 83 GLU A CA 1
ATOM 632 C C . GLU A 1 83 ? 23.590 -13.755 -1.079 1.00 87.31 83 GLU A C 1
ATOM 634 O O . GLU A 1 83 ? 24.113 -14.501 -0.256 1.00 87.31 83 GLU A O 1
ATOM 639 N N . GLY A 1 84 ? 23.046 -12.582 -0.738 1.00 87.56 84 GLY A N 1
ATOM 640 C CA . GLY A 1 84 ? 22.952 -12.097 0.639 1.00 87.56 84 GLY A CA 1
ATOM 641 C C . GLY A 1 84 ? 21.916 -12.826 1.498 1.00 87.56 84 GLY A C 1
ATOM 642 O O . GLY A 1 84 ? 21.842 -12.573 2.693 1.00 87.56 84 GLY A O 1
ATOM 643 N N . CYS A 1 85 ? 21.138 -13.751 0.921 1.00 86.38 85 CYS A N 1
ATOM 644 C CA . CYS A 1 85 ? 20.155 -14.580 1.625 1.00 86.38 85 CYS A CA 1
ATOM 645 C C . CYS A 1 85 ? 19.070 -13.808 2.395 1.00 86.38 85 CYS A C 1
ATOM 647 O O . CYS A 1 85 ? 18.470 -14.368 3.310 1.00 86.38 85 CYS A O 1
ATOM 649 N N . PHE A 1 86 ? 18.764 -12.579 1.980 1.00 87.56 86 PHE A N 1
ATOM 650 C CA . PHE A 1 86 ? 17.710 -11.771 2.585 1.00 87.56 86 PHE A CA 1
ATOM 651 C C . PHE A 1 86 ? 16.339 -12.458 2.446 1.00 87.56 86 PHE A C 1
ATOM 653 O O . PHE A 1 86 ? 15.997 -13.023 1.397 1.00 87.56 86 PHE A O 1
ATOM 660 N N . GLY A 1 87 ? 15.557 -12.433 3.521 1.00 80.94 87 GLY A N 1
ATOM 661 C CA . GLY A 1 87 ? 14.238 -13.047 3.629 1.00 80.94 87 GLY A CA 1
ATOM 662 C C . GLY A 1 87 ? 13.110 -12.197 3.044 1.00 80.94 87 GLY A C 1
ATOM 663 O O . GLY A 1 87 ? 12.113 -12.755 2.579 1.00 80.94 87 GLY A O 1
ATOM 664 N N . THR A 1 88 ? 13.261 -10.869 3.021 1.00 85.50 88 THR A N 1
ATOM 665 C CA . THR A 1 88 ? 12.261 -9.931 2.473 1.00 85.50 88 THR A CA 1
ATOM 666 C C . THR A 1 88 ? 12.900 -8.757 1.726 1.00 85.50 88 THR A C 1
ATOM 668 O O . THR A 1 88 ? 14.090 -8.476 1.872 1.00 85.50 88 THR A O 1
ATOM 671 N N . VAL A 1 89 ? 12.098 -8.042 0.926 1.00 88.44 89 VAL A N 1
ATOM 672 C CA . VAL A 1 89 ? 12.541 -6.790 0.290 1.00 88.44 89 VAL A CA 1
ATOM 673 C C . VAL A 1 89 ? 12.774 -5.695 1.329 1.00 88.44 89 VAL A C 1
ATOM 675 O O . VAL A 1 89 ? 13.735 -4.939 1.190 1.00 88.44 89 VAL A O 1
ATOM 678 N N . ASP A 1 90 ? 11.949 -5.646 2.379 1.00 90.12 90 ASP A N 1
ATOM 679 C CA . ASP A 1 90 ? 12.136 -4.709 3.486 1.00 90.12 90 ASP A CA 1
ATOM 680 C C . ASP A 1 90 ? 13.494 -4.918 4.165 1.00 90.12 90 ASP A C 1
ATOM 682 O O . ASP A 1 90 ? 14.249 -3.969 4.345 1.00 90.12 90 ASP A O 1
ATOM 686 N N . GLU A 1 91 ? 13.838 -6.172 4.469 1.00 91.50 91 GLU A N 1
ATOM 687 C CA . GLU A 1 91 ? 15.118 -6.545 5.078 1.00 91.50 91 GLU A CA 1
ATOM 688 C C . GLU A 1 91 ? 16.310 -6.117 4.223 1.00 91.50 91 GLU A C 1
ATOM 690 O O . GLU A 1 91 ? 17.220 -5.452 4.720 1.00 91.50 91 GLU A O 1
ATOM 695 N N . TYR A 1 92 ? 16.290 -6.455 2.930 1.00 91.69 92 TYR A N 1
ATOM 696 C CA . TYR A 1 92 ? 17.334 -6.042 1.996 1.00 91.69 92 TYR A CA 1
ATOM 697 C C . TYR A 1 92 ? 17.489 -4.523 1.995 1.00 91.69 92 TYR A C 1
ATOM 699 O O . TYR A 1 92 ? 18.583 -4.001 2.224 1.00 91.69 92 TYR A O 1
ATOM 707 N N . CYS A 1 93 ? 16.383 -3.809 1.769 1.00 92.31 93 CYS A N 1
ATOM 708 C CA . CYS A 1 93 ? 16.413 -2.362 1.632 1.00 92.31 93 CYS A CA 1
ATOM 709 C C . CYS A 1 93 ? 16.853 -1.697 2.930 1.00 92.31 93 CYS A C 1
ATOM 711 O O . CYS A 1 93 ? 17.603 -0.730 2.876 1.00 92.31 93 CYS A O 1
ATOM 713 N N . TYR A 1 94 ? 16.454 -2.224 4.086 1.00 93.19 94 TYR A N 1
ATOM 714 C CA . TYR A 1 94 ? 16.905 -1.722 5.372 1.00 93.19 94 TYR A CA 1
ATOM 715 C C . TYR A 1 94 ? 18.406 -1.956 5.555 1.00 93.19 94 TYR A C 1
ATOM 717 O O . TYR A 1 94 ? 19.146 -0.998 5.776 1.00 93.19 94 TYR A O 1
ATOM 725 N N . LEU A 1 95 ? 18.889 -3.195 5.453 1.00 93.50 95 LEU A N 1
ATOM 726 C CA . LEU A 1 95 ? 20.262 -3.540 5.836 1.00 93.50 95 LEU A CA 1
ATOM 727 C C . LEU A 1 95 ? 21.326 -2.934 4.912 1.00 93.50 95 LEU A C 1
ATOM 729 O O . LEU A 1 95 ? 22.411 -2.594 5.385 1.00 93.50 95 LEU A O 1
ATOM 733 N N . VAL A 1 96 ? 21.028 -2.743 3.622 1.00 92.50 96 VAL A N 1
ATOM 734 C CA . VAL A 1 96 ? 22.016 -2.235 2.649 1.00 92.50 96 VAL A CA 1
ATOM 735 C C . VAL A 1 96 ? 21.873 -0.746 2.309 1.00 92.50 96 VAL A C 1
ATOM 737 O O . VAL A 1 96 ? 22.719 -0.219 1.582 1.00 92.50 96 VAL A O 1
ATOM 740 N N . ARG A 1 97 ? 20.868 -0.042 2.861 1.00 90.38 97 ARG A N 1
ATOM 741 C CA . ARG A 1 97 ? 20.492 1.344 2.485 1.00 90.38 97 ARG A CA 1
ATOM 742 C C . ARG A 1 97 ? 21.646 2.335 2.380 1.00 90.38 97 ARG A C 1
ATOM 744 O O . ARG A 1 97 ? 21.675 3.130 1.452 1.00 90.38 97 ARG A O 1
ATOM 751 N N . ASN A 1 98 ? 22.604 2.284 3.303 1.00 88.62 98 ASN A N 1
ATOM 752 C CA . ASN A 1 98 ? 23.695 3.260 3.351 1.00 88.62 98 ASN A CA 1
ATOM 753 C C . ASN A 1 98 ? 24.825 2.932 2.368 1.00 88.62 98 ASN A C 1
ATOM 755 O O . ASN A 1 98 ? 25.507 3.829 1.886 1.00 88.62 98 ASN A O 1
ATOM 759 N N . ALA A 1 99 ? 25.044 1.647 2.087 1.00 91.88 99 ALA A N 1
ATOM 760 C CA . ALA A 1 99 ? 26.167 1.187 1.275 1.00 91.88 99 ALA A CA 1
ATOM 761 C C . ALA A 1 99 ? 25.806 1.026 -0.209 1.00 91.88 99 ALA A C 1
ATOM 763 O O . ALA A 1 99 ? 26.698 1.033 -1.055 1.00 91.88 99 ALA A O 1
ATOM 764 N N . ARG A 1 100 ? 24.516 0.832 -0.517 1.00 91.12 100 ARG A N 1
ATOM 765 C CA . ARG A 1 100 ? 24.017 0.376 -1.825 1.00 91.12 100 ARG A CA 1
ATOM 766 C C . ARG A 1 100 ? 22.757 1.132 -2.256 1.00 91.12 100 ARG A C 1
ATOM 768 O O . ARG A 1 100 ? 21.734 0.541 -2.593 1.00 91.12 100 ARG A O 1
ATOM 775 N N . VAL A 1 101 ? 22.814 2.465 -2.191 1.00 88.81 101 VAL A N 1
ATOM 776 C CA . VAL A 1 101 ? 21.671 3.354 -2.488 1.00 88.81 101 VAL A CA 1
ATOM 777 C C . VAL A 1 101 ? 21.106 3.092 -3.890 1.00 88.81 101 VAL A C 1
ATOM 779 O O . VAL A 1 101 ? 19.891 2.985 -4.065 1.00 88.81 101 VAL A O 1
ATOM 782 N N . THR A 1 102 ? 21.984 2.941 -4.884 1.00 87.94 102 THR A N 1
ATOM 783 C CA . THR A 1 102 ? 21.599 2.684 -6.278 1.00 87.94 102 THR A CA 1
ATOM 784 C C . THR A 1 102 ? 20.868 1.352 -6.420 1.00 87.94 102 THR A C 1
ATOM 786 O O . THR A 1 102 ? 19.826 1.283 -7.068 1.00 87.94 102 THR A O 1
ATOM 789 N N . GLU A 1 103 ? 21.372 0.295 -5.788 1.00 90.06 103 GLU A N 1
ATOM 790 C CA . GLU A 1 103 ? 20.804 -1.046 -5.872 1.00 90.06 103 GLU A CA 1
ATOM 791 C C . GLU A 1 103 ? 19.466 -1.148 -5.124 1.00 90.06 103 GLU A C 1
ATOM 793 O O . GLU A 1 103 ? 18.577 -1.882 -5.555 1.00 90.06 103 GLU A O 1
ATOM 798 N N . VAL A 1 104 ? 19.271 -0.386 -4.041 1.00 90.12 104 VAL A N 1
ATOM 799 C CA . VAL A 1 104 ? 17.962 -0.256 -3.374 1.00 90.12 104 VAL A CA 1
ATOM 800 C C . VAL A 1 104 ? 16.943 0.423 -4.291 1.00 90.12 104 VAL A C 1
ATOM 802 O O . VAL A 1 104 ? 15.828 -0.081 -4.449 1.00 90.12 104 VAL A O 1
ATOM 805 N N . ALA A 1 105 ? 17.318 1.524 -4.948 1.00 87.25 105 ALA A N 1
ATOM 806 C CA . ALA A 1 105 ? 16.443 2.202 -5.907 1.00 87.25 105 ALA A CA 1
ATOM 807 C C . ALA A 1 105 ? 16.084 1.292 -7.097 1.00 87.25 105 ALA A C 1
ATOM 809 O O . ALA A 1 105 ? 14.921 1.203 -7.497 1.00 87.25 105 ALA A O 1
ATOM 810 N N . GLN A 1 106 ? 17.065 0.548 -7.613 1.00 86.88 106 GLN A N 1
ATOM 811 C CA . GLN A 1 106 ? 16.855 -0.456 -8.655 1.00 86.88 106 GLN A CA 1
ATOM 812 C C . GLN A 1 106 ? 15.914 -1.576 -8.203 1.00 86.88 106 GLN A C 1
ATOM 814 O O . GLN A 1 106 ? 15.064 -1.996 -8.982 1.00 86.88 106 GLN A O 1
ATOM 819 N N . LEU A 1 107 ? 15.999 -2.038 -6.952 1.00 87.81 107 LEU A N 1
ATOM 820 C CA . LEU A 1 107 ? 15.101 -3.080 -6.451 1.00 87.81 107 LEU A CA 1
ATOM 821 C C . LEU A 1 107 ? 13.639 -2.613 -6.373 1.00 87.81 107 LEU A C 1
ATOM 823 O O . LEU A 1 107 ? 12.732 -3.370 -6.723 1.00 87.81 107 LEU A O 1
ATOM 827 N N . LYS A 1 108 ? 13.399 -1.356 -5.970 1.00 88.56 108 LYS A N 1
ATOM 828 C CA . LYS A 1 108 ? 12.054 -0.750 -5.996 1.00 88.56 108 LYS A CA 1
ATOM 829 C C . LYS A 1 108 ? 11.491 -0.698 -7.420 1.00 88.56 108 LYS A C 1
ATOM 831 O O . LYS A 1 108 ? 10.303 -0.953 -7.615 1.00 88.56 108 LYS A O 1
ATOM 836 N N . LEU A 1 109 ? 12.340 -0.439 -8.420 1.00 86.00 109 LEU A N 1
ATOM 837 C CA . LEU A 1 109 ? 11.955 -0.575 -9.826 1.00 86.00 109 LEU A CA 1
ATOM 838 C C . LEU A 1 109 ? 11.600 -2.033 -10.142 1.00 86.00 109 LEU A C 1
ATOM 840 O O . LEU A 1 109 ? 10.489 -2.263 -10.608 1.00 86.00 109 LEU A O 1
ATOM 844 N N . VAL A 1 110 ? 12.445 -3.021 -9.809 1.00 85.62 110 VAL A N 1
ATOM 845 C CA . VAL A 1 110 ? 12.141 -4.455 -10.039 1.00 85.62 110 VAL A CA 1
ATOM 846 C C . VAL A 1 110 ? 10.742 -4.831 -9.556 1.00 85.62 110 VAL A C 1
ATOM 848 O O . VAL A 1 110 ? 9.994 -5.482 -10.289 1.00 85.62 110 VAL A O 1
ATOM 851 N N . LEU A 1 111 ? 10.375 -4.398 -8.348 1.00 87.50 111 LEU A N 1
ATOM 852 C CA . LEU A 1 111 ? 9.051 -4.649 -7.787 1.00 87.50 111 LEU A CA 1
ATOM 853 C C . LEU A 1 111 ? 7.923 -4.145 -8.692 1.00 87.50 111 LEU A C 1
ATOM 855 O O . LEU A 1 111 ? 6.966 -4.881 -8.920 1.00 87.50 111 LEU A O 1
ATOM 859 N N . ARG A 1 112 ? 8.042 -2.933 -9.250 1.00 88.06 112 ARG A N 1
ATOM 860 C CA . ARG A 1 112 ? 7.064 -2.393 -10.207 1.00 88.06 112 ARG A CA 1
ATOM 861 C C . ARG A 1 112 ? 6.894 -3.307 -11.412 1.00 88.06 112 ARG A C 1
ATOM 863 O O . ARG A 1 112 ? 5.759 -3.540 -11.808 1.00 88.06 112 ARG A O 1
ATOM 870 N N . LEU A 1 113 ? 7.975 -3.817 -12.001 1.00 84.56 113 LEU A N 1
ATOM 871 C CA . LEU A 1 113 ? 7.841 -4.708 -13.155 1.00 84.56 113 LEU A CA 1
ATOM 872 C C . LEU A 1 113 ? 7.207 -6.034 -12.752 1.00 84.56 113 LEU A C 1
ATOM 874 O O . LEU A 1 113 ? 6.257 -6.449 -13.401 1.00 84.56 113 LEU A O 1
ATOM 878 N N . ILE A 1 114 ? 7.691 -6.682 -11.690 1.00 85.25 114 ILE A N 1
ATOM 879 C CA . ILE A 1 114 ? 7.180 -7.994 -11.271 1.00 85.25 114 ILE A CA 1
ATOM 880 C C . ILE A 1 114 ? 5.693 -7.907 -10.951 1.00 85.25 114 ILE A C 1
ATOM 882 O O . ILE A 1 114 ? 4.883 -8.620 -11.535 1.00 85.25 114 ILE A O 1
ATOM 886 N N . LEU A 1 115 ? 5.311 -6.985 -10.075 1.00 86.38 115 LEU A N 1
ATOM 887 C CA . LEU A 1 115 ? 3.905 -6.781 -9.752 1.00 86.38 115 LEU A CA 1
ATOM 888 C C . LEU A 1 115 ? 3.134 -6.268 -10.984 1.00 86.38 115 LEU A C 1
ATOM 890 O O . LEU A 1 115 ? 1.967 -6.579 -11.163 1.00 86.38 115 LEU A O 1
ATOM 894 N N . GLY A 1 116 ? 3.783 -5.518 -11.873 1.00 84.94 116 GLY A N 1
ATOM 895 C CA . GLY A 1 116 ? 3.175 -5.000 -13.094 1.00 84.94 116 GLY A CA 1
ATOM 896 C C . GLY A 1 116 ? 2.823 -6.078 -14.113 1.00 84.94 116 GLY A C 1
ATOM 897 O O . GLY A 1 116 ? 1.819 -5.943 -14.806 1.00 84.94 116 GLY A O 1
ATOM 898 N N . VAL A 1 117 ? 3.619 -7.145 -14.210 1.00 79.44 117 VAL A N 1
ATOM 899 C CA . VAL A 1 117 ? 3.351 -8.261 -15.129 1.00 79.44 117 VAL A CA 1
ATOM 900 C C . VAL A 1 117 ? 2.300 -9.224 -14.581 1.00 79.44 117 VAL A C 1
ATOM 902 O O . VAL A 1 117 ? 1.502 -9.760 -15.358 1.00 79.44 117 VAL A O 1
ATOM 905 N N . HIS A 1 118 ? 2.216 -9.370 -13.257 1.00 79.12 118 HIS A N 1
ATOM 906 C CA . HIS A 1 118 ? 1.143 -10.119 -12.607 1.00 79.12 118 HIS A CA 1
ATOM 907 C C . HIS A 1 118 ? -0.174 -9.340 -12.684 1.00 79.12 118 HIS A C 1
ATOM 909 O O . HIS A 1 118 ? -0.313 -8.252 -12.133 1.00 79.12 118 HIS A O 1
ATOM 915 N N . GLN A 1 119 ? -1.152 -9.889 -13.413 1.00 78.25 119 GLN A N 1
ATOM 916 C CA . GLN A 1 119 ? -2.519 -9.365 -13.431 1.00 78.25 119 GLN A CA 1
ATOM 917 C C . GLN A 1 119 ? -3.439 -10.364 -12.735 1.00 78.25 119 GLN A C 1
ATOM 919 O O . GLN A 1 119 ? -3.796 -11.370 -13.354 1.00 78.25 119 GLN A O 1
ATOM 924 N N . PRO A 1 120 ? -3.902 -10.064 -11.514 1.00 77.50 120 PRO A N 1
ATOM 925 C CA . PRO A 1 120 ? -4.907 -10.880 -10.836 1.00 77.50 120 PRO A CA 1
ATOM 926 C C . PRO A 1 120 ? -6.137 -11.217 -11.686 1.00 77.50 120 PRO A C 1
ATOM 928 O O . PRO A 1 120 ? -6.707 -12.299 -11.595 1.00 77.50 120 PRO A O 1
ATOM 931 N N . GLU A 1 121 ? -6.541 -10.283 -12.550 1.00 75.75 121 GLU A N 1
ATOM 932 C CA . GLU A 1 121 ? -7.731 -10.422 -13.393 1.00 75.75 121 GLU A CA 1
ATOM 933 C C . GLU A 1 121 ? -7.551 -11.421 -14.550 1.00 75.75 121 GLU A C 1
ATOM 935 O O . GLU A 1 121 ? -8.532 -12.013 -14.995 1.00 75.75 121 GLU A O 1
ATOM 940 N N . ASN A 1 122 ? -6.323 -11.625 -15.046 1.00 65.38 122 ASN A N 1
ATOM 941 C CA . ASN A 1 122 ? -6.081 -12.557 -16.156 1.00 65.38 122 ASN A CA 1
ATOM 942 C C . ASN A 1 122 ? -6.039 -14.005 -15.660 1.00 65.38 122 ASN A C 1
ATOM 944 O O . ASN A 1 122 ? -6.574 -14.892 -16.320 1.00 65.38 122 ASN A O 1
ATOM 948 N N . GLU A 1 123 ? -5.469 -14.237 -14.476 1.00 57.12 123 GLU A N 1
ATOM 949 C CA . GLU A 1 123 ? -5.391 -15.567 -13.860 1.00 57.12 123 GLU A CA 1
ATOM 950 C C . GLU A 1 123 ? -6.792 -16.115 -13.518 1.00 57.12 123 GLU A C 1
ATOM 952 O O . GLU A 1 123 ? -7.061 -17.304 -13.696 1.00 57.12 123 GLU A O 1
ATOM 957 N N . ALA A 1 124 ? -7.733 -15.238 -13.145 1.00 51.22 124 ALA A N 1
ATOM 958 C CA . ALA A 1 124 ? -9.140 -15.599 -12.956 1.00 51.22 124 ALA A CA 1
ATOM 959 C C . ALA A 1 124 ? -9.848 -16.008 -14.270 1.00 51.22 124 ALA A C 1
ATOM 961 O O . ALA A 1 124 ? -10.748 -16.850 -14.253 1.00 51.22 124 ALA A O 1
ATOM 962 N N . GLY A 1 125 ? -9.443 -15.434 -15.411 1.00 46.72 125 GLY A N 1
ATOM 963 C CA . GLY A 1 125 ? -9.959 -15.778 -16.742 1.00 46.72 125 GLY A CA 1
ATOM 964 C C . GLY A 1 125 ? -9.362 -17.069 -17.320 1.00 46.72 125 GLY A C 1
ATOM 965 O O . GLY A 1 125 ? -10.085 -17.865 -17.926 1.00 46.72 125 GLY A O 1
ATOM 966 N N . GLU A 1 126 ? -8.070 -17.321 -17.090 1.00 44.78 126 GLU A N 1
ATOM 967 C CA . GLU A 1 126 ? -7.392 -18.568 -17.485 1.00 44.78 126 GLU A CA 1
ATOM 968 C C . GLU A 1 126 ? -7.896 -19.780 -16.683 1.00 44.78 126 GLU A C 1
ATOM 970 O O . GLU A 1 126 ? -8.089 -20.858 -17.248 1.00 44.78 126 GLU A O 1
ATOM 975 N N . ALA A 1 127 ? -8.227 -19.601 -15.398 1.00 41.91 127 ALA A N 1
ATOM 976 C CA . ALA A 1 127 ? -8.833 -20.650 -14.571 1.00 41.91 127 ALA A CA 1
ATOM 977 C C . ALA A 1 127 ? -10.21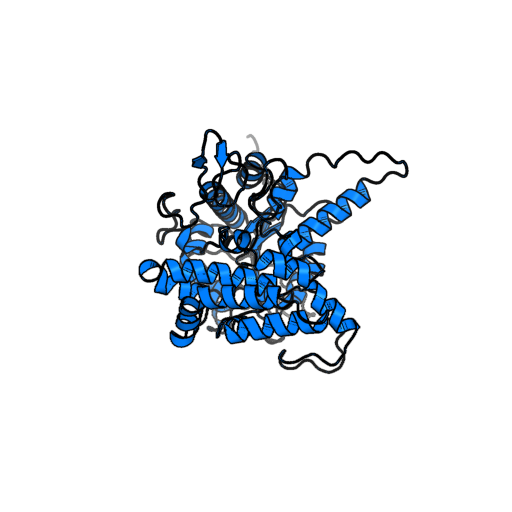3 -21.117 -15.084 1.00 41.91 127 ALA A C 1
ATOM 979 O O . ALA A 1 127 ? -10.620 -22.251 -14.830 1.00 41.91 127 ALA A O 1
ATOM 980 N N . LEU A 1 128 ? -10.923 -20.274 -15.841 1.00 39.66 128 LEU A N 1
ATOM 981 C CA . LEU A 1 128 ? -12.181 -20.631 -16.509 1.00 39.66 128 LEU A CA 1
ATOM 982 C C . LEU A 1 128 ? -11.971 -21.344 -17.856 1.00 39.66 128 LEU A C 1
ATOM 984 O O . LEU A 1 128 ? -12.919 -21.928 -18.380 1.00 39.66 128 LEU A O 1
ATOM 988 N N . SER A 1 129 ? -10.762 -21.301 -18.425 1.00 36.38 129 SER A N 1
ATOM 989 C CA . SER A 1 129 ? -10.474 -21.791 -19.781 1.00 36.38 129 SER A CA 1
ATOM 990 C C . SER A 1 129 ? -9.480 -22.961 -19.845 1.00 36.38 129 SER A C 1
ATOM 992 O O . SER A 1 129 ? -9.533 -23.722 -20.809 1.00 36.38 129 SER A O 1
ATOM 994 N N . HIS A 1 130 ? -8.658 -23.203 -18.815 1.00 33.47 130 HIS A N 1
ATOM 995 C CA . HIS A 1 130 ? -7.779 -24.378 -18.740 1.00 33.47 130 HIS A CA 1
ATOM 996 C C . HIS A 1 130 ? -7.637 -24.938 -17.306 1.00 33.47 130 HIS A C 1
ATOM 998 O O . HIS A 1 130 ? -6.878 -24.397 -16.505 1.00 33.47 130 HIS A O 1
ATOM 1004 N N . PRO A 1 131 ? -8.257 -26.091 -16.977 1.00 34.12 131 PRO A N 1
ATOM 1005 C CA . PRO A 1 131 ? -8.242 -26.663 -15.622 1.00 34.12 131 PRO A CA 1
ATOM 1006 C C . PRO A 1 131 ? -6.909 -27.320 -15.191 1.00 34.12 131 PRO A C 1
ATOM 1008 O O . PRO A 1 131 ? -6.885 -28.048 -14.204 1.00 34.12 131 PRO A O 1
ATOM 1011 N N . PHE A 1 132 ? -5.796 -27.109 -15.909 1.00 32.84 132 PHE A N 1
ATOM 1012 C CA . PHE A 1 132 ? -4.547 -27.866 -15.702 1.00 32.84 132 PHE A CA 1
ATOM 1013 C C . PHE A 1 132 ? -3.277 -27.040 -15.446 1.00 32.84 132 PHE A C 1
ATOM 1015 O O . PHE A 1 132 ? -2.216 -27.632 -15.255 1.00 32.84 132 PHE A O 1
ATOM 1022 N N . VAL A 1 133 ? -3.341 -25.707 -15.369 1.00 34.25 133 VAL A N 1
ATOM 1023 C CA . VAL A 1 133 ? -2.151 -24.884 -15.067 1.00 34.25 133 VAL A CA 1
ATOM 1024 C C . VAL A 1 133 ? -2.188 -24.407 -13.614 1.00 34.25 133 VAL A C 1
ATOM 1026 O O . VAL A 1 133 ? -2.317 -23.230 -13.308 1.00 34.25 133 VAL A O 1
ATOM 1029 N N . HIS A 1 134 ? -2.058 -25.356 -12.689 1.00 36.50 134 HIS A N 1
ATOM 1030 C CA . HIS A 1 134 ? -1.685 -25.077 -11.303 1.00 36.50 134 HIS A CA 1
ATOM 1031 C C . HIS A 1 134 ? -0.328 -25.719 -11.027 1.00 36.50 134 HIS A C 1
ATOM 1033 O O . HIS A 1 134 ? -0.246 -26.818 -10.484 1.00 36.50 134 HIS A O 1
ATOM 1039 N N . SER A 1 135 ? 0.761 -25.043 -11.393 1.00 35.06 135 SER A N 1
ATOM 1040 C CA . SER A 1 135 ? 2.073 -25.380 -10.842 1.00 35.06 135 SER A CA 1
ATOM 1041 C C . SER A 1 135 ? 2.433 -24.370 -9.759 1.00 35.06 135 SER A C 1
ATOM 1043 O O . SER A 1 135 ? 2.787 -23.236 -10.065 1.00 35.06 135 SER A O 1
ATOM 1045 N N . HIS A 1 136 ? 2.371 -24.848 -8.511 1.00 32.69 136 HIS A N 1
ATOM 1046 C CA . HIS A 1 136 ? 3.025 -24.332 -7.297 1.00 32.69 136 HIS A CA 1
ATOM 1047 C C . HIS A 1 136 ? 2.189 -23.653 -6.203 1.00 32.69 136 HIS A C 1
ATOM 1049 O O . HIS A 1 136 ? 2.762 -23.290 -5.178 1.00 32.69 136 HIS A O 1
ATOM 1055 N N . ALA A 1 137 ? 0.857 -23.672 -6.275 1.00 35.09 137 ALA A N 1
ATOM 1056 C CA . ALA A 1 137 ? 0.055 -23.611 -5.051 1.00 35.09 137 ALA A CA 1
ATOM 1057 C C . ALA A 1 137 ? -0.034 -25.020 -4.441 1.00 35.09 137 ALA A C 1
ATOM 1059 O O . ALA A 1 137 ? -0.721 -25.904 -4.949 1.00 35.09 137 ALA A O 1
ATOM 1060 N N . SER A 1 138 ? 0.728 -25.241 -3.373 1.00 33.22 138 SER A N 1
ATOM 1061 C CA . SER A 1 138 ? 0.620 -26.401 -2.489 1.00 33.22 138 SER A CA 1
ATOM 1062 C C . SER A 1 138 ? -0.847 -26.744 -2.191 1.00 33.22 138 SER A C 1
ATOM 1064 O O . SER A 1 138 ? -1.568 -25.927 -1.626 1.00 33.22 138 SER A O 1
ATOM 1066 N N . THR A 1 139 ? -1.249 -27.974 -2.534 1.00 35.00 139 THR A N 1
ATOM 1067 C CA . THR A 1 139 ? -2.422 -28.707 -2.015 1.00 35.00 139 THR A CA 1
ATOM 1068 C C . THR A 1 139 ? -3.757 -27.947 -2.002 1.00 35.00 139 THR A C 1
ATOM 1070 O O . THR A 1 139 ? -4.170 -27.403 -0.978 1.00 35.00 139 THR A O 1
ATOM 1073 N N . GLN A 1 140 ? -4.504 -28.015 -3.105 1.00 38.62 140 GLN A N 1
ATOM 1074 C CA . GLN A 1 140 ? -5.961 -27.846 -3.081 1.00 38.62 140 GLN A CA 1
ATOM 1075 C C . GLN A 1 140 ? -6.626 -29.158 -3.535 1.00 38.62 140 GLN A C 1
ATOM 1077 O O . GLN A 1 140 ? -6.200 -29.732 -4.539 1.00 38.62 140 GLN A O 1
ATOM 1082 N N . PRO A 1 141 ? -7.634 -29.663 -2.800 1.00 35.72 141 PRO A N 1
ATOM 1083 C CA . PRO A 1 141 ? -8.403 -30.831 -3.208 1.00 35.72 141 PRO A CA 1
ATOM 1084 C C . PRO A 1 141 ? -9.202 -30.524 -4.481 1.00 35.72 141 PRO A C 1
ATOM 1086 O O . PRO A 1 141 ? -9.715 -29.422 -4.668 1.00 35.72 141 PRO A O 1
ATOM 1089 N N . SER A 1 142 ? -9.301 -31.521 -5.355 1.00 32.50 142 SER A N 1
ATOM 1090 C CA . SER A 1 142 ? -10.047 -31.480 -6.613 1.00 32.50 142 SER A CA 1
ATOM 1091 C C . SER A 1 142 ? -11.512 -31.079 -6.382 1.00 32.50 142 SER A C 1
ATOM 1093 O O . SER A 1 142 ? -12.272 -31.867 -5.818 1.00 32.50 142 SER A O 1
ATOM 1095 N N . GLY A 1 143 ? -11.909 -29.876 -6.815 1.00 35.53 143 GLY A N 1
ATOM 1096 C CA . GLY A 1 143 ? -13.310 -29.429 -6.793 1.00 35.53 143 GLY A CA 1
ATOM 1097 C C . GLY A 1 143 ? -13.565 -27.951 -6.474 1.00 35.53 143 GLY A C 1
ATOM 1098 O O . GLY A 1 143 ? -14.726 -27.556 -6.428 1.00 35.53 143 GLY A O 1
ATOM 1099 N N . SER A 1 144 ? -12.543 -27.122 -6.242 1.00 36.88 144 SER A N 1
ATOM 1100 C CA . SER A 1 144 ? -12.744 -25.692 -5.980 1.00 36.88 144 SER A CA 1
ATOM 1101 C C . SER A 1 144 ? -13.000 -24.899 -7.268 1.00 36.88 144 SER A C 1
ATOM 1103 O O . SER A 1 144 ? -12.235 -24.973 -8.228 1.00 36.88 144 SER A O 1
ATOM 1105 N N . SER A 1 145 ? -14.093 -24.128 -7.277 1.00 42.28 145 SER A N 1
ATOM 1106 C CA . SER A 1 145 ? -14.374 -23.084 -8.270 1.00 42.28 145 SER A CA 1
ATOM 1107 C C . SER A 1 145 ? -13.173 -22.144 -8.450 1.00 42.28 145 SER A C 1
ATOM 1109 O O . SER A 1 145 ? -12.402 -21.978 -7.498 1.00 42.28 145 SER A O 1
ATOM 1111 N N . PRO A 1 146 ? -13.024 -21.483 -9.618 1.00 48.31 146 PRO A N 1
ATOM 1112 C CA . PRO A 1 146 ? -11.995 -20.464 -9.809 1.00 48.31 146 PRO A CA 1
ATOM 1113 C C . PRO A 1 146 ? -12.067 -19.451 -8.664 1.00 48.31 146 PRO A C 1
ATOM 1115 O O . PRO A 1 146 ? -13.107 -18.829 -8.433 1.00 48.31 146 PRO A O 1
ATOM 1118 N N . ARG A 1 147 ? -10.980 -19.347 -7.891 1.00 56.00 147 ARG A N 1
ATOM 1119 C CA . ARG A 1 147 ? -10.902 -18.401 -6.779 1.00 56.00 147 ARG A CA 1
ATOM 1120 C C . ARG A 1 147 ? -10.806 -16.999 -7.367 1.00 56.00 147 ARG A C 1
ATOM 1122 O O . ARG A 1 147 ? -9.779 -16.625 -7.923 1.00 56.00 147 ARG A O 1
ATOM 1129 N N . TYR A 1 148 ? -11.889 -16.240 -7.263 1.00 67.56 148 TYR A N 1
ATOM 1130 C CA . TYR A 1 148 ? -11.839 -14.794 -7.439 1.00 67.56 148 TYR A CA 1
ATOM 1131 C C . TYR A 1 148 ? -10.999 -14.183 -6.312 1.00 67.56 148 TYR A C 1
ATOM 1133 O O . TYR A 1 148 ? -10.991 -14.701 -5.198 1.00 67.56 148 TYR A O 1
ATOM 1141 N N . SER A 1 149 ? -10.304 -13.085 -6.605 1.00 85.88 149 SER A N 1
ATOM 1142 C CA . SER A 1 149 ? -9.531 -12.329 -5.616 1.00 85.88 149 SER A CA 1
ATOM 1143 C C . SER A 1 149 ? -10.385 -11.963 -4.393 1.00 85.88 149 SER A C 1
ATOM 1145 O O . SER A 1 149 ? -11.478 -11.408 -4.546 1.00 85.88 149 SER A O 1
ATOM 1147 N N . ASP A 1 150 ? -9.853 -12.182 -3.185 1.00 87.25 150 ASP A N 1
ATOM 1148 C CA . ASP A 1 150 ? -10.501 -11.796 -1.919 1.00 87.25 150 ASP A CA 1
ATOM 1149 C C . ASP A 1 150 ? -10.769 -10.278 -1.826 1.00 87.25 150 ASP A C 1
ATOM 1151 O O . ASP A 1 150 ? -11.623 -9.830 -1.055 1.00 87.25 150 ASP A O 1
ATOM 1155 N N . TYR A 1 151 ? -10.102 -9.458 -2.650 1.00 92.06 151 TYR A N 1
ATOM 1156 C CA . TYR A 1 151 ? -10.406 -8.029 -2.727 1.00 92.06 151 TYR A CA 1
ATOM 1157 C C . TYR A 1 151 ? -11.792 -7.738 -3.303 1.00 92.06 151 TYR A C 1
ATOM 1159 O O . TYR A 1 151 ? -12.347 -6.693 -2.978 1.00 92.06 151 TYR A O 1
ATOM 1167 N N . TYR A 1 152 ? -12.404 -8.628 -4.088 1.00 92.19 152 TYR A N 1
ATOM 1168 C CA . TYR A 1 152 ? -13.778 -8.428 -4.565 1.00 92.19 152 TYR A CA 1
ATOM 1169 C C . TYR A 1 152 ? -14.801 -8.373 -3.420 1.00 92.19 152 TYR A C 1
ATOM 1171 O O . TYR A 1 152 ? -15.465 -7.338 -3.278 1.00 92.19 152 TYR A O 1
ATOM 1179 N N . PRO A 1 153 ? -14.952 -9.424 -2.588 1.00 92.56 153 PRO A N 1
ATOM 1180 C CA . PRO A 1 153 ? -15.863 -9.371 -1.449 1.00 92.56 153 PRO A CA 1
ATOM 1181 C C . PRO A 1 153 ? -15.438 -8.312 -0.421 1.00 92.56 153 PRO A C 1
ATOM 1183 O O . PRO A 1 153 ? -16.304 -7.647 0.145 1.00 92.56 153 PRO A O 1
ATOM 1186 N N . PHE A 1 154 ? -14.137 -8.063 -0.235 1.00 95.62 154 PHE A N 1
ATOM 1187 C CA . PHE A 1 154 ? -13.671 -6.975 0.631 1.00 95.62 154 PHE A CA 1
ATOM 1188 C C . PHE A 1 154 ? -14.146 -5.599 0.138 1.00 95.62 154 PHE A C 1
ATOM 1190 O O . PHE A 1 154 ? -14.772 -4.854 0.889 1.00 95.62 154 PHE A O 1
ATOM 1197 N N . VAL A 1 155 ? -13.939 -5.282 -1.147 1.00 96.00 155 VAL A N 1
ATOM 1198 C CA . VAL A 1 155 ? -14.403 -4.033 -1.771 1.00 96.00 155 VAL A CA 1
ATOM 1199 C C . VAL A 1 155 ? -15.916 -3.904 -1.692 1.00 96.00 155 VAL A C 1
ATOM 1201 O O . VAL A 1 155 ? -16.402 -2.796 -1.507 1.00 96.00 155 VAL A O 1
ATOM 1204 N N . GLN A 1 156 ? -16.679 -4.992 -1.821 1.00 94.38 156 GLN A N 1
ATOM 1205 C CA . GLN A 1 156 ? -18.135 -4.945 -1.659 1.00 94.38 156 GLN A CA 1
ATOM 1206 C C . GLN A 1 156 ? -18.542 -4.474 -0.258 1.00 94.38 156 GLN A C 1
ATOM 1208 O O . GLN A 1 156 ? -19.417 -3.620 -0.153 1.00 94.38 156 GLN A O 1
ATOM 1213 N N . ARG A 1 157 ? -17.876 -4.967 0.794 1.00 95.69 157 ARG A N 1
ATOM 1214 C CA . ARG A 1 157 ? -18.167 -4.601 2.191 1.00 95.69 157 ARG A CA 1
ATOM 1215 C C . ARG A 1 157 ? -17.712 -3.195 2.596 1.00 95.69 157 ARG A C 1
ATOM 1217 O O . ARG A 1 157 ? -18.100 -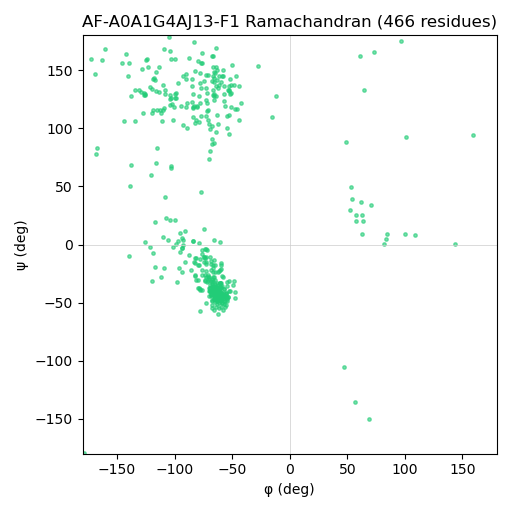2.713 3.654 1.00 95.69 157 ARG A O 1
ATOM 1224 N N . LEU A 1 158 ? -16.907 -2.526 1.768 1.00 96.69 158 LEU A N 1
ATOM 1225 C CA . LEU A 1 158 ? -16.538 -1.120 1.978 1.00 96.69 158 LEU A CA 1
ATOM 1226 C C . LEU A 1 158 ? -17.643 -0.139 1.566 1.00 96.69 158 LEU A C 1
ATOM 1228 O O . LEU A 1 158 ? -17.546 1.046 1.885 1.00 96.69 158 LEU A O 1
ATOM 1232 N N . PHE A 1 159 ? -18.670 -0.599 0.850 1.00 95.38 159 PHE A N 1
ATOM 1233 C CA . PHE A 1 159 ? -19.828 0.223 0.517 1.00 95.38 159 PHE A CA 1
ATOM 1234 C C . PHE A 1 159 ? -20.902 0.087 1.590 1.00 95.38 159 PHE A C 1
ATOM 1236 O O . PHE A 1 159 ? -21.102 -0.980 2.163 1.00 95.38 159 PHE A O 1
ATOM 1243 N N . GLU A 1 160 ? -21.616 1.180 1.815 1.00 92.88 160 GLU A N 1
ATOM 1244 C CA . GLU A 1 160 ? -22.851 1.195 2.585 1.00 92.88 160 GLU A CA 1
ATOM 1245 C C . GLU A 1 160 ? -23.939 0.366 1.880 1.00 92.88 160 GLU A C 1
ATOM 1247 O O . GLU A 1 160 ? -23.832 0.024 0.697 1.00 92.88 160 GLU A O 1
ATOM 1252 N N . GLY A 1 161 ? -25.050 0.106 2.577 1.00 88.88 161 GLY A N 1
ATOM 1253 C CA . GLY A 1 161 ? -26.204 -0.607 2.009 1.00 88.88 161 GLY A CA 1
ATOM 1254 C C . GLY A 1 161 ? -26.830 0.074 0.781 1.00 88.88 161 GLY A C 1
ATOM 1255 O O . GLY A 1 161 ? -27.553 -0.564 0.020 1.00 88.88 161 GLY A O 1
ATOM 1256 N N . ASP A 1 162 ? -26.520 1.353 0.547 1.00 88.69 162 ASP A N 1
ATOM 1257 C CA . ASP A 1 162 ? -26.922 2.093 -0.651 1.00 88.69 162 ASP A CA 1
ATOM 1258 C C . ASP A 1 162 ? -26.090 1.740 -1.905 1.00 88.69 162 ASP A C 1
ATOM 1260 O O . ASP A 1 162 ? -26.426 2.153 -3.020 1.00 88.69 162 ASP A O 1
ATOM 1264 N N . LEU A 1 163 ? -25.021 0.956 -1.728 1.00 86.25 163 LEU A N 1
ATOM 1265 C CA . LEU A 1 163 ? -24.082 0.476 -2.738 1.00 86.25 163 LEU A CA 1
ATOM 1266 C C . LEU A 1 163 ? -23.276 1.566 -3.460 1.00 86.25 163 LEU A C 1
ATOM 1268 O O . LEU A 1 163 ? -22.602 1.264 -4.436 1.00 86.25 163 LEU A O 1
ATOM 1272 N N . HIS A 1 164 ? -23.290 2.832 -3.057 1.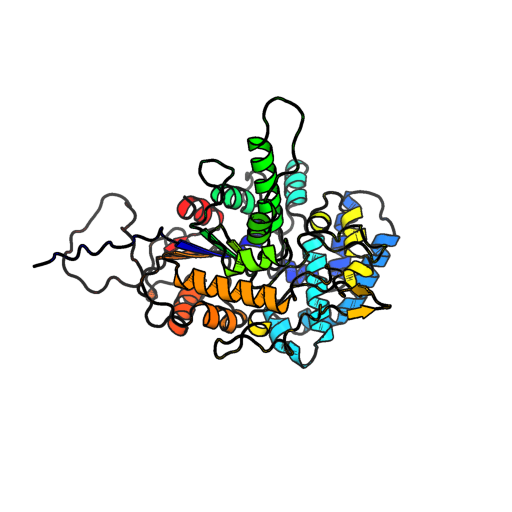00 87.31 164 HIS A N 1
ATOM 1273 C CA . HIS A 1 164 ? -22.542 3.886 -3.768 1.00 87.31 164 HIS A CA 1
ATOM 1274 C C . HIS A 1 164 ? -21.846 4.890 -2.853 1.00 87.31 164 HIS A C 1
ATOM 1276 O O . HIS A 1 164 ? -21.035 5.685 -3.341 1.00 87.31 164 HIS A O 1
ATOM 1282 N N . THR A 1 165 ? -22.142 4.843 -1.562 1.00 90.62 165 THR A N 1
ATOM 1283 C CA . THR A 1 165 ? -21.431 5.550 -0.504 1.00 90.62 165 THR A CA 1
ATOM 1284 C C . THR A 1 165 ? -20.426 4.595 0.131 1.00 90.62 165 THR A C 1
ATOM 1286 O O . THR A 1 165 ? -20.713 3.413 0.306 1.00 90.62 165 THR A O 1
ATOM 1289 N N . LEU A 1 166 ? -19.222 5.086 0.422 1.00 94.25 166 LEU A N 1
ATOM 1290 C CA . LEU A 1 166 ? -18.198 4.313 1.125 1.00 94.25 166 LEU A CA 1
ATOM 1291 C C . LEU A 1 166 ? -18.328 4.517 2.633 1.00 94.25 166 LEU A C 1
ATOM 1293 O O . LEU A 1 166 ? -18.581 5.634 3.089 1.00 94.25 166 LEU A O 1
ATOM 1297 N N . ARG A 1 167 ? -18.088 3.444 3.383 1.00 94.50 167 ARG A N 1
ATOM 1298 C CA . ARG A 1 167 ? -18.134 3.399 4.844 1.00 94.50 167 ARG A CA 1
ATOM 1299 C C . ARG A 1 167 ? -17.093 4.313 5.473 1.00 94.50 167 ARG A C 1
ATOM 1301 O O . ARG A 1 167 ? -15.896 4.057 5.385 1.00 94.50 167 ARG A O 1
ATOM 1308 N N . LYS A 1 168 ? -17.533 5.388 6.128 1.00 93.81 168 LYS A N 1
ATOM 1309 C CA . LYS A 1 168 ? -16.629 6.333 6.816 1.00 93.81 168 LYS A CA 1
ATOM 1310 C C . LYS A 1 168 ? -16.144 5.828 8.177 1.00 93.81 168 LYS A C 1
ATOM 1312 O O . LYS A 1 168 ? -15.162 6.341 8.715 1.00 93.81 168 LYS A O 1
ATOM 1317 N N . ASP A 1 169 ? -16.824 4.833 8.738 1.00 94.88 169 ASP A N 1
ATOM 1318 C CA . ASP A 1 169 ? -16.454 4.147 9.978 1.00 94.88 169 ASP A CA 1
ATOM 1319 C C . ASP A 1 169 ? -15.272 3.181 9.791 1.00 94.88 169 ASP A C 1
ATOM 1321 O O . ASP A 1 169 ? -14.679 2.752 10.779 1.00 94.88 169 ASP A O 1
ATOM 1325 N N . ILE A 1 170 ? -14.873 2.902 8.545 1.00 96.31 170 ILE A N 1
ATOM 1326 C CA . ILE A 1 170 ? -13.731 2.047 8.213 1.00 96.31 170 ILE A CA 1
ATOM 1327 C C . ILE A 1 170 ? -12.581 2.874 7.636 1.00 96.31 170 ILE A C 1
ATOM 1329 O O . ILE A 1 170 ? -12.768 3.745 6.783 1.00 96.31 170 ILE A O 1
ATOM 1333 N N . VAL A 1 171 ? -11.365 2.560 8.080 1.00 97.50 171 VAL A N 1
ATOM 1334 C CA . VAL A 1 171 ? -10.114 3.056 7.497 1.00 97.50 171 VAL A CA 1
ATOM 1335 C C . VAL A 1 171 ? -9.232 1.874 7.152 1.00 97.50 171 VAL A C 1
ATOM 1337 O O . VAL A 1 171 ? -8.971 1.014 7.992 1.00 97.50 171 VAL A O 1
ATOM 1340 N N . VAL A 1 172 ? -8.739 1.852 5.918 1.00 98.25 172 VAL A N 1
ATOM 1341 C CA . VAL A 1 172 ? -7.828 0.810 5.443 1.00 98.25 172 VAL A CA 1
ATOM 1342 C C . VAL A 1 172 ? -6.416 1.377 5.397 1.00 98.25 172 VAL A C 1
ATOM 1344 O O . VAL A 1 172 ? -6.157 2.339 4.684 1.00 98.25 172 VAL A O 1
ATOM 1347 N N . MET A 1 173 ? -5.493 0.778 6.138 1.00 97.88 173 MET A N 1
ATOM 1348 C CA . MET A 1 173 ? -4.072 1.117 6.144 1.00 97.88 173 MET A CA 1
ATOM 1349 C C . MET A 1 173 ? -3.303 -0.023 5.494 1.00 97.88 173 MET A C 1
ATOM 1351 O O . MET A 1 173 ? -3.310 -1.141 5.999 1.00 97.88 173 MET A O 1
ATOM 1355 N N . SER A 1 174 ? -2.650 0.227 4.364 1.00 95.50 174 SER A N 1
ATOM 1356 C CA . SER A 1 174 ? -1.971 -0.827 3.610 1.00 95.50 174 SER A CA 1
ATOM 1357 C C . SER A 1 174 ? -0.458 -0.635 3.608 1.00 95.50 174 SER A C 1
ATOM 1359 O O . SER A 1 174 ? 0.052 0.442 3.285 1.00 95.50 174 SER A O 1
ATOM 1361 N N . PHE A 1 175 ? 0.246 -1.720 3.930 1.00 93.06 175 PHE A N 1
ATOM 1362 C CA . PHE A 1 175 ? 1.693 -1.883 3.767 1.00 93.06 175 PHE A CA 1
ATOM 1363 C C . PHE A 1 175 ? 2.047 -2.592 2.445 1.00 93.06 175 PHE A C 1
ATOM 1365 O O . PHE A 1 175 ? 3.189 -2.984 2.223 1.00 93.06 175 PHE A O 1
ATOM 1372 N N . ASN A 1 176 ? 1.078 -2.779 1.547 1.00 91.12 176 ASN A N 1
ATOM 1373 C CA . ASN A 1 176 ? 1.305 -3.490 0.291 1.00 91.12 176 ASN A CA 1
ATOM 1374 C C . ASN A 1 176 ? 1.863 -2.539 -0.762 1.00 91.12 176 ASN A C 1
ATOM 1376 O O . ASN A 1 176 ? 1.362 -1.427 -0.904 1.00 91.12 176 ASN A O 1
ATOM 1380 N N . TYR A 1 177 ? 2.870 -2.981 -1.518 1.00 88.50 177 TYR A N 1
ATOM 1381 C CA . TYR A 1 177 ? 3.449 -2.179 -2.602 1.00 88.50 177 TYR A CA 1
ATOM 1382 C C . TYR A 1 177 ? 2.567 -2.159 -3.856 1.00 88.50 177 TYR A C 1
ATOM 1384 O O . TYR A 1 177 ? 2.647 -1.217 -4.648 1.00 88.50 177 TYR A O 1
ATOM 1392 N N . ASP A 1 178 ? 1.752 -3.201 -4.062 1.00 90.44 178 ASP A N 1
ATOM 1393 C CA . ASP A 1 178 ? 0.830 -3.270 -5.193 1.00 90.44 178 ASP A CA 1
ATOM 1394 C C . ASP A 1 178 ? -0.274 -2.213 -5.085 1.00 90.44 178 ASP A C 1
ATOM 1396 O O . ASP A 1 178 ? -0.509 -1.635 -4.024 1.00 90.44 178 ASP A O 1
ATOM 1400 N N . CYS A 1 179 ? -0.930 -1.937 -6.209 1.00 91.44 179 CYS A N 1
ATOM 1401 C CA . CYS A 1 179 ? -1.974 -0.918 -6.315 1.00 91.44 179 CYS A CA 1
ATOM 1402 C C . CYS A 1 179 ? -3.352 -1.495 -6.679 1.00 91.44 179 CYS A C 1
ATOM 1404 O O . CYS A 1 179 ? -4.217 -0.794 -7.216 1.00 91.44 179 CYS A O 1
ATOM 1406 N N . TYR A 1 180 ? -3.546 -2.799 -6.460 1.00 92.50 180 TYR A N 1
ATOM 1407 C CA . TYR A 1 180 ? -4.711 -3.507 -6.981 1.00 92.50 180 TYR A CA 1
ATOM 1408 C C . TYR A 1 180 ? -5.981 -3.221 -6.195 1.00 92.50 180 TYR A C 1
ATOM 1410 O O . TYR A 1 180 ? -7.035 -3.026 -6.802 1.00 92.50 180 TYR A O 1
ATOM 1418 N N . LEU A 1 181 ? -5.890 -3.118 -4.867 1.00 94.12 181 LEU A N 1
ATOM 1419 C CA . LEU A 1 181 ? -7.034 -2.739 -4.040 1.00 94.12 181 LEU A CA 1
ATOM 1420 C C . LEU A 1 181 ? -7.555 -1.347 -4.422 1.00 94.12 181 LEU A C 1
ATOM 1422 O O . LEU A 1 181 ? -8.759 -1.160 -4.591 1.00 94.12 181 LEU A O 1
ATOM 1426 N N . GLU A 1 182 ? -6.657 -0.379 -4.591 1.00 93.81 182 GLU A N 1
ATOM 1427 C CA . GLU A 1 182 ? -6.972 1.000 -4.960 1.00 93.81 182 GLU A CA 1
ATOM 1428 C C . GLU A 1 182 ? -7.600 1.052 -6.347 1.00 93.81 182 GLU A C 1
ATOM 1430 O O . GLU A 1 182 ? -8.639 1.687 -6.534 1.00 93.81 182 GLU A O 1
ATOM 1435 N N . TRP A 1 183 ? -7.000 0.361 -7.321 1.00 92.56 183 TRP A N 1
ATOM 1436 C CA . TRP A 1 183 ? -7.536 0.276 -8.675 1.00 92.56 183 TRP A CA 1
ATOM 1437 C C . TRP A 1 183 ? -8.934 -0.353 -8.694 1.00 92.56 183 TRP A C 1
ATOM 1439 O O . TRP A 1 183 ? -9.861 0.221 -9.281 1.00 92.56 183 TRP A O 1
ATOM 1449 N N . LEU A 1 184 ? -9.117 -1.486 -8.007 1.00 93.50 184 LEU A N 1
ATOM 1450 C CA . LEU A 1 184 ? -10.389 -2.202 -7.947 1.00 93.50 184 LEU A CA 1
ATOM 1451 C C . LEU A 1 184 ? -11.467 -1.363 -7.251 1.00 93.50 184 LEU A C 1
ATOM 1453 O O . LEU A 1 184 ? -12.565 -1.199 -7.790 1.00 93.50 184 LEU A O 1
ATOM 1457 N N . LEU A 1 185 ? -11.151 -0.773 -6.094 1.00 94.94 185 LEU A N 1
ATOM 1458 C CA . LEU A 1 185 ? -12.069 0.076 -5.335 1.00 94.94 185 LEU A CA 1
ATOM 1459 C C . LEU A 1 185 ? -12.473 1.318 -6.134 1.00 94.94 185 LEU A C 1
ATOM 1461 O O . LEU A 1 185 ? -13.656 1.657 -6.207 1.00 94.94 185 LEU A O 1
ATOM 1465 N N . ARG A 1 186 ? -11.514 1.963 -6.801 1.00 91.06 186 ARG A N 1
ATOM 1466 C CA . ARG A 1 186 ? -11.755 3.127 -7.658 1.00 91.06 186 ARG A CA 1
ATOM 1467 C C . ARG A 1 186 ? -12.656 2.786 -8.840 1.00 91.06 186 ARG A C 1
ATOM 1469 O O . ARG A 1 186 ? -13.606 3.522 -9.127 1.00 91.06 186 ARG A O 1
ATOM 1476 N N . ARG A 1 187 ? -12.397 1.663 -9.518 1.00 89.94 187 ARG A N 1
ATOM 1477 C CA . ARG A 1 187 ? -13.239 1.154 -10.612 1.00 89.94 187 ARG A CA 1
ATOM 1478 C C . ARG A 1 187 ? -14.653 0.855 -10.122 1.00 89.94 187 ARG A C 1
ATOM 1480 O O . ARG A 1 187 ? -15.623 1.263 -10.770 1.00 89.94 187 ARG A O 1
ATOM 1487 N N . ALA A 1 188 ? -14.779 0.190 -8.977 1.00 92.50 188 ALA A N 1
ATOM 1488 C CA . ALA A 1 188 ? -16.060 -0.148 -8.376 1.00 92.50 188 ALA A CA 1
ATOM 1489 C C . ALA A 1 188 ? -16.851 1.116 -7.996 1.00 92.50 188 ALA A C 1
ATOM 1491 O O . ALA A 1 188 ? -18.001 1.266 -8.410 1.00 92.50 188 ALA A O 1
ATOM 1492 N N . TYR A 1 189 ? -16.218 2.076 -7.316 1.00 91.12 189 TYR A N 1
ATOM 1493 C CA . TYR A 1 189 ? -16.821 3.358 -6.945 1.00 91.12 189 TYR A CA 1
ATOM 1494 C C . TYR A 1 189 ? -17.342 4.120 -8.169 1.00 91.12 189 TYR A C 1
ATOM 1496 O O . TYR A 1 189 ? -18.520 4.477 -8.230 1.00 91.12 189 TYR A O 1
ATOM 1504 N N . ARG A 1 190 ? -16.505 4.297 -9.200 1.00 87.31 190 ARG A N 1
ATOM 1505 C CA . ARG A 1 190 ? -16.893 4.980 -10.447 1.00 87.31 190 ARG A CA 1
ATOM 1506 C C . ARG A 1 190 ? -18.066 4.299 -11.139 1.00 87.31 190 ARG A C 1
ATOM 1508 O O . ARG A 1 190 ? -18.982 4.978 -11.599 1.00 87.31 190 ARG A O 1
ATOM 1515 N N . THR A 1 191 ? -18.048 2.970 -11.205 1.00 88.25 191 THR A N 1
ATOM 1516 C CA . THR A 1 191 ? -19.110 2.185 -11.848 1.00 88.25 191 THR A CA 1
ATOM 1517 C C . THR A 1 191 ? -20.437 2.356 -11.114 1.00 88.25 191 THR A C 1
ATOM 1519 O O . THR A 1 191 ? -21.448 2.662 -11.744 1.00 88.25 191 THR A O 1
ATOM 1522 N N . ARG A 1 192 ? -20.438 2.248 -9.780 1.00 89.12 192 ARG A N 1
ATOM 1523 C CA . ARG A 1 192 ? -21.657 2.382 -8.970 1.00 89.12 192 ARG A CA 1
ATOM 1524 C C . ARG A 1 192 ? -22.195 3.816 -8.952 1.00 89.12 192 ARG A C 1
ATOM 1526 O O . ARG A 1 192 ? -23.400 4.020 -9.069 1.00 89.12 192 ARG A O 1
ATOM 1533 N N . ARG A 1 193 ? -21.316 4.824 -8.928 1.00 84.00 193 ARG A N 1
ATOM 1534 C CA . ARG A 1 193 ? -21.703 6.240 -9.079 1.00 84.00 193 ARG A CA 1
ATOM 1535 C C . ARG A 1 193 ? -22.344 6.524 -10.433 1.00 84.00 193 ARG A C 1
ATOM 1537 O O . ARG A 1 193 ? -23.362 7.207 -10.471 1.00 84.00 193 ARG A O 1
ATOM 1544 N N . ARG A 1 194 ? -21.789 5.983 -11.524 1.00 82.06 194 ARG A N 1
ATOM 1545 C CA . ARG A 1 194 ? -22.408 6.071 -12.857 1.00 82.06 194 ARG A CA 1
ATOM 1546 C C . ARG A 1 194 ? -23.782 5.414 -12.860 1.00 82.06 194 ARG A C 1
ATOM 1548 O O . ARG A 1 194 ? -24.727 6.064 -13.276 1.00 82.06 194 ARG A O 1
ATOM 1555 N N . ALA A 1 195 ? -23.903 4.194 -12.329 1.00 83.25 195 ALA A N 1
ATOM 1556 C CA . ALA A 1 195 ? -25.176 3.477 -12.227 1.00 83.25 195 ALA A CA 1
ATOM 1557 C C . ALA A 1 195 ? -26.256 4.283 -11.479 1.00 83.25 195 ALA A C 1
ATOM 1559 O O . ALA A 1 195 ? -27.386 4.353 -11.948 1.00 83.25 195 ALA A O 1
ATOM 1560 N N . LYS A 1 196 ? -25.900 4.955 -10.373 1.00 80.06 196 LYS A N 1
ATOM 1561 C CA . LYS A 1 196 ? -26.808 5.866 -9.652 1.00 80.06 196 LYS A CA 1
ATOM 1562 C C . LYS A 1 196 ? -27.161 7.119 -10.462 1.00 80.06 196 LYS A C 1
ATOM 1564 O O . LYS A 1 196 ? -28.289 7.593 -10.398 1.00 80.06 196 LYS A O 1
ATOM 1569 N N . ALA A 1 197 ? -26.184 7.684 -11.169 1.00 70.75 197 ALA A N 1
ATOM 1570 C CA . ALA A 1 197 ? -26.324 8.928 -11.920 1.00 70.75 197 ALA A CA 1
ATOM 1571 C C . ALA A 1 197 ? -27.042 8.768 -13.272 1.00 70.75 197 ALA A C 1
ATOM 1573 O O . ALA A 1 197 ? -27.179 9.762 -13.976 1.00 70.75 197 ALA A O 1
ATOM 1574 N N . PHE A 1 198 ? -27.491 7.565 -13.646 1.00 56.94 198 PHE A N 1
ATOM 1575 C CA . PHE A 1 198 ? -28.362 7.353 -14.803 1.00 56.94 198 PHE A CA 1
ATOM 1576 C C . PHE A 1 198 ? -29.834 7.656 -14.456 1.00 56.94 198 PHE A C 1
ATOM 1578 O O . PHE A 1 198 ? -30.495 6.819 -13.838 1.00 56.94 198 PHE A O 1
ATOM 1585 N N . PRO A 1 199 ? -30.419 8.771 -14.931 1.00 54.47 199 PRO A N 1
ATOM 1586 C CA . PRO A 1 199 ? -31.802 8.795 -15.384 1.00 54.47 199 PRO A CA 1
ATOM 1587 C C . PRO A 1 199 ? -31.889 8.393 -16.871 1.00 54.47 199 PRO A C 1
ATOM 1589 O O . PRO A 1 199 ? -30.910 8.461 -17.610 1.00 54.47 199 PRO A O 1
ATOM 1592 N N . LYS A 1 200 ? -33.086 7.975 -17.307 1.00 53.19 200 LYS A N 1
ATOM 1593 C CA . LYS A 1 200 ? -33.433 7.466 -18.652 1.00 53.19 200 LYS A CA 1
ATOM 1594 C C . LYS A 1 200 ? -33.220 8.433 -19.832 1.00 53.19 200 LYS A C 1
ATOM 1596 O O . LYS A 1 200 ? -33.508 8.025 -20.950 1.00 53.19 200 LYS A O 1
ATOM 1601 N N . ASP A 1 201 ? -32.710 9.646 -19.626 1.00 46.69 201 ASP A N 1
ATOM 1602 C CA . ASP A 1 201 ? -32.528 10.619 -20.704 1.00 46.69 201 ASP A CA 1
ATOM 1603 C C . ASP A 1 201 ? -31.094 11.144 -20.795 1.00 46.69 201 ASP A C 1
ATOM 1605 O O . ASP A 1 201 ? -30.458 11.572 -19.830 1.00 46.69 201 ASP A O 1
ATOM 1609 N N . SER A 1 202 ? -30.594 11.057 -22.021 1.00 49.03 202 SER A N 1
ATOM 1610 C CA . SER A 1 202 ? -29.252 11.346 -22.493 1.00 49.03 202 SER A CA 1
ATOM 1611 C C . SER A 1 202 ? -28.883 12.820 -22.343 1.00 49.03 202 SER A C 1
ATOM 1613 O O . SER A 1 202 ? -29.202 13.627 -23.210 1.00 49.03 202 SER A O 1
ATOM 1615 N N . ASN A 1 203 ? -28.182 13.153 -21.262 1.00 48.66 203 ASN A N 1
ATOM 1616 C CA . ASN A 1 203 ? -27.162 14.205 -21.195 1.00 48.66 203 ASN A CA 1
ATOM 1617 C C . ASN A 1 203 ? -26.412 14.035 -19.870 1.00 48.66 203 ASN A C 1
ATOM 1619 O O . ASN A 1 203 ? -26.762 14.652 -18.871 1.00 48.66 203 ASN A O 1
ATOM 1623 N N . ILE A 1 204 ? -25.426 13.131 -19.844 1.00 47.81 204 ILE A N 1
ATOM 1624 C CA . ILE A 1 204 ? -24.629 12.822 -18.647 1.00 47.81 204 ILE A CA 1
ATOM 1625 C C . ILE A 1 204 ? -23.684 14.005 -18.382 1.00 47.81 204 ILE A C 1
ATOM 1627 O O . ILE A 1 204 ? -22.734 14.184 -19.150 1.00 47.81 204 ILE A O 1
ATOM 1631 N N . PRO A 1 205 ? -23.873 14.803 -17.315 1.00 41.50 205 PRO A N 1
ATOM 1632 C CA . PRO A 1 205 ? -22.866 15.770 -16.909 1.00 41.50 205 PRO A CA 1
ATOM 1633 C C . PRO A 1 205 ? -21.644 14.997 -16.406 1.00 41.50 205 PRO A C 1
ATOM 1635 O O . PRO A 1 205 ? -21.781 13.978 -15.722 1.00 41.50 205 PRO A O 1
ATOM 1638 N N . SER A 1 206 ? -20.440 15.474 -16.723 1.00 49.09 206 SER A N 1
ATOM 1639 C CA . SER A 1 206 ? -19.203 15.001 -16.095 1.00 49.09 206 SER A CA 1
ATOM 1640 C C . SER A 1 206 ? -19.392 14.961 -14.574 1.00 49.09 206 SER A C 1
ATOM 1642 O O . SER A 1 206 ? -19.651 16.007 -13.986 1.00 49.09 206 SER A O 1
ATOM 1644 N N . LEU A 1 207 ? -19.312 13.769 -13.965 1.00 49.31 207 LEU A N 1
ATOM 1645 C CA . LEU A 1 207 ? -19.512 13.535 -12.525 1.00 49.31 207 LEU A CA 1
ATOM 1646 C C . LEU A 1 207 ? -18.776 14.605 -11.685 1.00 49.31 207 LEU A C 1
ATOM 1648 O O . LEU A 1 207 ? -17.544 14.550 -11.619 1.00 49.31 207 LEU A O 1
ATOM 1652 N N . PRO A 1 208 ? -19.493 15.561 -11.056 1.00 42.25 208 PRO A N 1
ATOM 1653 C CA . PRO A 1 208 ? -18.883 16.571 -10.197 1.00 42.25 208 PRO A CA 1
ATOM 1654 C C . PRO A 1 208 ? -18.432 15.925 -8.876 1.00 42.25 208 PRO A C 1
ATOM 1656 O O . PRO A 1 208 ? -19.075 14.991 -8.391 1.00 42.25 208 PRO A O 1
ATOM 1659 N N . ASP A 1 209 ? -17.320 16.407 -8.320 1.00 49.19 209 ASP A N 1
ATOM 1660 C CA . ASP A 1 209 ? -16.725 16.019 -7.026 1.00 49.19 209 ASP A CA 1
ATOM 1661 C C . ASP A 1 209 ? -16.273 14.562 -6.852 1.00 49.19 209 ASP A C 1
ATOM 1663 O O . ASP A 1 209 ? -16.284 13.989 -5.763 1.00 49.19 209 ASP A O 1
ATOM 1667 N N . ALA A 1 210 ? -15.739 13.967 -7.920 1.00 52.16 210 ALA A N 1
ATOM 1668 C CA . ALA A 1 210 ? -14.914 12.768 -7.782 1.00 52.16 210 ALA A CA 1
ATOM 1669 C C . ALA A 1 210 ? -13.576 13.038 -7.059 1.00 52.16 210 ALA A C 1
ATOM 1671 O O . ALA A 1 210 ? -12.964 12.090 -6.595 1.00 52.16 210 ALA A O 1
ATOM 1672 N N . THR A 1 211 ? -13.103 14.283 -6.943 1.00 62.38 211 THR A N 1
ATOM 1673 C CA . THR A 1 211 ? -11.733 14.591 -6.485 1.00 62.38 211 THR A CA 1
ATOM 1674 C C . THR A 1 211 ? -11.469 14.195 -5.034 1.00 62.38 211 THR A C 1
ATOM 1676 O O . THR A 1 211 ? -10.426 13.610 -4.767 1.00 62.38 211 THR A O 1
ATOM 1679 N N . GLY A 1 212 ? -12.405 14.456 -4.115 1.00 74.56 212 GLY A N 1
ATOM 1680 C CA . GLY A 1 212 ? -12.238 14.149 -2.690 1.00 74.56 212 GLY A CA 1
ATOM 1681 C C . GLY A 1 212 ? -12.200 12.647 -2.411 1.00 74.56 212 GLY A C 1
ATOM 1682 O O . GLY A 1 212 ? -11.234 12.150 -1.839 1.00 74.56 212 GLY A O 1
ATOM 1683 N N . ILE A 1 213 ? -13.220 11.903 -2.848 1.00 84.38 213 ILE A N 1
ATOM 1684 C CA . ILE A 1 213 ? -13.279 10.450 -2.619 1.00 84.38 213 ILE A CA 1
ATOM 1685 C C . ILE A 1 213 ? -12.224 9.701 -3.446 1.00 84.38 213 ILE A C 1
ATOM 1687 O O . ILE A 1 213 ? -11.633 8.747 -2.945 1.00 84.38 213 ILE A O 1
ATOM 1691 N N . ASP A 1 214 ? -11.942 10.118 -4.687 1.00 85.50 214 ASP A N 1
ATOM 1692 C CA . ASP A 1 214 ? -10.865 9.518 -5.496 1.00 85.50 214 ASP A CA 1
ATOM 1693 C C . ASP A 1 214 ? -9.506 9.734 -4.812 1.00 85.50 214 ASP A C 1
ATOM 1695 O O . ASP A 1 214 ? -8.729 8.783 -4.718 1.00 85.50 214 ASP A O 1
ATOM 1699 N N . ALA A 1 215 ? -9.261 10.916 -4.226 1.00 87.75 215 ALA A N 1
ATOM 1700 C CA . ALA A 1 215 ? -8.095 11.162 -3.379 1.00 87.75 215 ALA A CA 1
ATOM 1701 C C . ALA A 1 215 ? -8.072 10.222 -2.170 1.00 87.75 215 ALA A C 1
ATOM 1703 O O . ALA A 1 215 ? -7.066 9.562 -1.944 1.00 87.75 215 ALA A O 1
ATOM 1704 N N . SER A 1 216 ? -9.183 10.057 -1.457 1.00 91.12 216 SER A N 1
ATOM 1705 C CA . SER A 1 216 ? -9.275 9.123 -0.329 1.00 91.12 216 SER A CA 1
ATOM 1706 C C . SER A 1 216 ? -9.015 7.656 -0.683 1.00 91.12 216 SER A C 1
ATOM 1708 O O . SER A 1 216 ? -8.396 6.943 0.102 1.00 91.12 216 SER A O 1
ATOM 1710 N N . ILE A 1 217 ? -9.463 7.188 -1.853 1.00 93.50 217 ILE A N 1
ATOM 1711 C CA . ILE A 1 217 ? -9.185 5.824 -2.347 1.00 93.50 217 ILE A CA 1
ATOM 1712 C C . ILE A 1 217 ? -7.707 5.673 -2.736 1.00 93.50 217 ILE A C 1
ATOM 1714 O O . ILE A 1 217 ? -7.153 4.581 -2.679 1.00 93.50 217 ILE A O 1
ATOM 1718 N N . THR A 1 218 ? -7.067 6.771 -3.136 1.00 90.94 218 THR A N 1
ATOM 1719 C CA . THR A 1 218 ? -5.686 6.812 -3.631 1.00 90.94 218 THR A CA 1
ATOM 1720 C C . THR A 1 218 ? -4.725 7.452 -2.631 1.00 90.94 218 THR A C 1
ATOM 1722 O O . THR A 1 218 ? -3.689 7.961 -3.036 1.00 90.94 218 THR A O 1
ATOM 1725 N N . SER A 1 219 ? -5.056 7.481 -1.336 1.00 91.94 219 SER A N 1
ATOM 1726 C CA . SER A 1 219 ? -4.209 8.063 -0.278 1.00 91.94 219 SER A CA 1
ATOM 1727 C C . SER A 1 219 ? -3.736 9.506 -0.528 1.00 91.94 219 SER A C 1
ATOM 1729 O O . SER A 1 219 ? -2.663 9.899 -0.086 1.00 91.94 219 SER A O 1
ATOM 1731 N N . GLY A 1 220 ? -4.507 10.313 -1.253 1.00 88.50 220 GLY A N 1
ATOM 1732 C CA . GLY A 1 220 ? -4.178 11.707 -1.564 1.00 88.50 220 GLY A CA 1
ATOM 1733 C C . GLY A 1 220 ? -3.248 11.890 -2.760 1.00 88.50 220 GLY A C 1
ATOM 1734 O O . GLY A 1 220 ? -2.880 13.021 -3.070 1.00 88.50 220 GLY A O 1
ATOM 1735 N N . PHE A 1 221 ? -2.890 10.817 -3.473 1.00 86.50 221 PHE A N 1
ATOM 1736 C CA . PHE A 1 221 ? -2.056 10.895 -4.679 1.00 86.50 221 PHE A CA 1
ATOM 1737 C C . PHE A 1 221 ? -2.789 11.468 -5.904 1.00 86.50 221 PHE A C 1
ATOM 1739 O O . PHE A 1 221 ? -2.182 11.649 -6.958 1.00 86.50 221 PHE A O 1
ATOM 1746 N N . THR A 1 222 ? -4.086 11.761 -5.795 1.00 83.25 222 THR A N 1
ATOM 1747 C CA . THR A 1 222 ? -4.886 12.407 -6.844 1.00 83.25 222 THR A CA 1
ATOM 1748 C C . THR A 1 222 ? -5.553 13.674 -6.323 1.00 83.25 222 THR A C 1
ATOM 1750 O O . THR A 1 222 ? -5.710 13.844 -5.122 1.00 83.25 222 THR A O 1
ATOM 1753 N N . GLY A 1 223 ? -5.955 14.579 -7.221 1.00 78.00 223 GLY A N 1
ATOM 1754 C CA . GLY A 1 223 ? -6.689 15.796 -6.848 1.00 78.00 223 GLY A CA 1
ATOM 1755 C C . GLY A 1 223 ? -5.816 16.978 -6.408 1.00 78.00 223 GLY A C 1
ATOM 1756 O O . GLY A 1 223 ? -6.358 17.980 -5.942 1.00 78.00 223 GLY A O 1
ATOM 1757 N N . GLY A 1 224 ? -4.490 16.896 -6.559 1.00 82.56 224 GLY A N 1
ATOM 1758 C CA . GLY A 1 224 ? -3.567 17.991 -6.251 1.00 82.56 224 GLY A CA 1
ATOM 1759 C C . GLY A 1 224 ? -3.702 18.479 -4.803 1.00 82.56 224 GLY A C 1
ATOM 1760 O O . GLY A 1 224 ? -3.825 17.682 -3.874 1.00 82.56 224 GLY A O 1
ATOM 1761 N N . ALA A 1 225 ? -3.721 19.798 -4.600 1.00 84.06 225 ALA A N 1
ATOM 1762 C CA . ALA A 1 225 ? -3.902 20.395 -3.274 1.00 84.06 225 ALA A CA 1
ATOM 1763 C C . ALA A 1 225 ? -5.229 19.990 -2.600 1.00 84.06 225 ALA A C 1
ATOM 1765 O O . ALA A 1 225 ? -5.258 19.763 -1.393 1.00 84.06 225 ALA A O 1
ATOM 1766 N N . ALA A 1 226 ? -6.314 19.841 -3.369 1.00 83.69 226 ALA A N 1
ATOM 1767 C CA . ALA A 1 226 ? -7.597 19.388 -2.830 1.00 83.69 226 ALA A CA 1
ATOM 1768 C C . ALA A 1 226 ? -7.516 17.941 -2.320 1.00 83.69 226 ALA A C 1
ATOM 1770 O O . ALA A 1 226 ? -8.094 17.621 -1.285 1.00 83.69 226 ALA A O 1
ATOM 1771 N N . GLY A 1 227 ? -6.750 17.089 -3.006 1.00 86.06 227 GLY A N 1
ATOM 1772 C CA . GLY A 1 227 ? -6.483 15.723 -2.563 1.00 86.06 227 GLY A CA 1
ATOM 1773 C C . GLY A 1 227 ? -5.677 15.651 -1.272 1.00 86.06 227 GLY A C 1
ATOM 1774 O O . GLY A 1 227 ? -6.025 14.893 -0.371 1.00 86.06 227 GLY A O 1
ATOM 1775 N N . LEU A 1 228 ? -4.646 16.491 -1.138 1.00 89.38 228 LEU A N 1
ATOM 1776 C CA . LEU A 1 228 ? -3.892 16.607 0.113 1.00 89.38 228 LEU A CA 1
ATOM 1777 C C . LEU A 1 228 ? -4.790 17.052 1.274 1.00 89.38 228 LEU A C 1
ATOM 1779 O O . LEU A 1 228 ? -4.714 16.483 2.362 1.00 89.38 228 LEU A O 1
ATOM 1783 N N . ASN A 1 229 ? -5.653 18.041 1.042 1.00 89.38 229 ASN A N 1
ATOM 1784 C CA . ASN A 1 229 ? -6.591 18.523 2.056 1.00 89.38 229 ASN A CA 1
ATOM 1785 C C . ASN A 1 229 ? -7.621 17.449 2.432 1.00 89.38 229 ASN A C 1
ATOM 1787 O O . ASN A 1 229 ? -7.950 17.310 3.605 1.00 89.38 229 ASN A O 1
ATOM 1791 N N . ALA A 1 230 ? -8.067 16.635 1.470 1.00 87.62 230 ALA A N 1
ATOM 1792 C CA . ALA A 1 230 ? -8.957 15.508 1.737 1.00 87.62 230 ALA A CA 1
ATOM 1793 C C . ALA A 1 230 ? -8.335 14.475 2.696 1.00 87.62 230 ALA A C 1
ATOM 1795 O O . ALA A 1 230 ? -9.053 13.898 3.506 1.00 87.62 230 ALA A O 1
ATOM 1796 N N . ILE A 1 231 ? -7.014 14.269 2.652 1.00 91.75 231 ILE A N 1
ATOM 1797 C CA . ILE A 1 231 ? -6.314 13.383 3.599 1.00 91.75 231 ILE A CA 1
ATOM 1798 C C . ILE A 1 231 ? -6.107 14.041 4.965 1.00 91.75 231 ILE A C 1
ATOM 1800 O O . ILE A 1 231 ? -6.232 13.367 5.986 1.00 91.75 231 ILE A O 1
ATOM 1804 N N . LYS A 1 232 ? -5.796 15.341 4.998 1.00 91.62 232 LYS A N 1
ATOM 1805 C CA . LYS A 1 232 ? -5.570 16.071 6.255 1.00 91.62 232 LYS A CA 1
ATOM 1806 C C . LYS A 1 232 ? -6.854 16.198 7.074 1.00 91.62 232 LYS A C 1
ATOM 1808 O O . LYS A 1 232 ? -6.883 15.788 8.230 1.00 91.62 232 LYS A O 1
ATOM 1813 N N . ASP A 1 233 ? -7.914 16.691 6.441 1.00 85.38 233 ASP A N 1
ATOM 1814 C CA . ASP A 1 233 ? -9.094 17.200 7.146 1.00 85.38 233 ASP A CA 1
ATOM 1815 C C . ASP A 1 233 ? -10.393 16.470 6.764 1.00 85.38 233 ASP A C 1
ATOM 1817 O O . ASP A 1 233 ? -11.456 16.773 7.303 1.00 85.38 233 ASP A O 1
ATOM 1821 N N . GLY A 1 234 ? -10.341 15.505 5.839 1.00 83.62 234 GLY A N 1
ATOM 1822 C CA . GLY A 1 234 ? -11.532 14.797 5.368 1.00 83.62 234 GLY A CA 1
ATOM 1823 C C . GLY A 1 234 ? -12.189 13.921 6.439 1.00 83.62 234 GLY A C 1
ATOM 1824 O O . GLY A 1 234 ? -11.524 13.287 7.260 1.00 83.62 234 GLY A O 1
ATOM 1825 N N . ASP A 1 235 ? -13.517 13.835 6.406 1.00 86.31 235 ASP A N 1
ATOM 1826 C CA . ASP A 1 235 ? -14.339 12.982 7.282 1.00 86.31 235 ASP A CA 1
ATOM 1827 C C . ASP A 1 235 ? -14.901 11.737 6.565 1.00 86.31 235 ASP A C 1
ATOM 1829 O O . ASP A 1 235 ? -15.661 10.950 7.132 1.00 86.31 235 ASP A O 1
ATOM 1833 N N . GLN A 1 236 ? -14.510 11.559 5.308 1.00 89.06 236 GLN A N 1
ATOM 1834 C CA . GLN A 1 236 ? -14.917 10.472 4.427 1.00 89.06 236 GLN A CA 1
ATOM 1835 C C . GLN A 1 236 ? -14.078 9.195 4.635 1.00 89.06 236 GLN A C 1
ATOM 1837 O O . GLN A 1 236 ? -13.083 9.185 5.365 1.00 89.06 236 GLN A O 1
ATOM 1842 N N . PHE A 1 237 ? -14.466 8.106 3.955 1.00 93.69 237 PHE A N 1
ATOM 1843 C CA . PHE A 1 237 ? -13.660 6.880 3.863 1.00 93.69 237 PHE A CA 1
ATOM 1844 C C . PHE A 1 237 ? -12.197 7.202 3.527 1.00 93.69 237 PHE A C 1
ATOM 1846 O O . PHE A 1 237 ? -11.927 8.128 2.763 1.00 93.69 237 PHE A O 1
ATOM 1853 N N . SER A 1 238 ? -11.253 6.432 4.068 1.00 94.31 238 SER A N 1
ATOM 1854 C CA . SER A 1 238 ? -9.826 6.621 3.796 1.00 94.31 238 SER A CA 1
ATOM 1855 C C . SER A 1 238 ? -9.114 5.290 3.582 1.00 94.31 238 SER A C 1
ATOM 1857 O O . SER A 1 238 ? -9.175 4.394 4.426 1.00 94.31 238 SER A O 1
ATOM 1859 N N . LEU A 1 239 ? -8.392 5.197 2.464 1.00 96.94 239 LEU A N 1
ATOM 1860 C CA . LEU A 1 239 ? -7.386 4.176 2.201 1.00 96.94 239 LEU A CA 1
ATOM 1861 C C . LEU A 1 239 ? -6.015 4.858 2.242 1.00 96.94 239 LEU A C 1
ATOM 1863 O O . LEU A 1 239 ? -5.739 5.764 1.456 1.00 96.94 239 LEU A O 1
ATOM 1867 N N . LEU A 1 240 ? -5.164 4.444 3.177 1.00 97.38 240 LEU A N 1
ATOM 1868 C CA . LEU A 1 240 ? -3.886 5.071 3.511 1.00 97.38 240 LEU A CA 1
ATOM 1869 C C . LEU A 1 240 ? -2.720 4.125 3.192 1.00 97.38 240 LEU A C 1
ATOM 1871 O O . LEU A 1 240 ? -2.585 3.062 3.802 1.00 97.38 240 LEU A O 1
ATOM 1875 N N . LYS A 1 241 ? -1.862 4.516 2.246 1.00 95.69 241 LYS A N 1
ATOM 1876 C CA . LYS A 1 241 ? -0.704 3.728 1.808 1.00 95.69 241 LYS A CA 1
ATOM 1877 C C . LYS A 1 241 ? 0.563 4.078 2.559 1.00 95.69 241 LYS A C 1
ATOM 1879 O O . LYS A 1 241 ? 1.225 5.069 2.264 1.00 95.69 241 LYS A O 1
ATOM 1884 N N . LEU A 1 242 ? 0.925 3.211 3.497 1.00 95.69 242 LEU A N 1
ATOM 1885 C CA . LEU A 1 242 ? 2.063 3.406 4.393 1.00 95.69 242 LEU A CA 1
ATOM 1886 C C . LEU A 1 242 ? 3.400 2.997 3.754 1.00 95.69 242 LEU A C 1
ATOM 1888 O O . LEU A 1 242 ? 4.427 3.570 4.104 1.00 95.69 242 LEU A O 1
ATOM 1892 N N . HIS A 1 243 ? 3.380 2.078 2.779 1.00 92.56 243 HIS A N 1
ATOM 1893 C CA . HIS A 1 243 ? 4.539 1.738 1.932 1.00 92.56 243 HIS A CA 1
ATOM 1894 C C . HIS A 1 243 ? 4.554 2.459 0.572 1.00 92.56 243 HIS A C 1
ATOM 1896 O O . HIS A 1 243 ? 5.423 2.223 -0.269 1.00 92.56 243 HIS A O 1
ATOM 1902 N N . GLY A 1 244 ? 3.579 3.336 0.328 1.00 90.56 244 GLY A N 1
ATOM 1903 C CA . GLY A 1 244 ? 3.394 3.951 -0.980 1.00 90.56 244 GLY A CA 1
ATOM 1904 C C . GLY A 1 244 ? 2.917 2.963 -2.052 1.00 90.56 244 GLY A C 1
ATOM 1905 O O . GLY A 1 244 ? 2.160 2.046 -1.743 1.00 90.56 244 GLY A O 1
ATOM 1906 N N . LEU A 1 245 ? 3.276 3.192 -3.319 1.00 88.38 245 LEU A N 1
ATOM 1907 C CA . LEU A 1 245 ? 2.703 2.498 -4.480 1.00 88.38 245 LEU A CA 1
ATOM 1908 C C . LEU A 1 245 ? 3.764 2.163 -5.538 1.00 88.38 245 LEU A C 1
ATOM 1910 O O . LEU A 1 245 ? 4.650 2.959 -5.834 1.00 88.38 245 LEU A O 1
ATOM 1914 N N . MET A 1 246 ? 3.615 1.021 -6.205 1.00 88.25 246 MET A N 1
ATOM 1915 C CA . MET A 1 246 ? 4.425 0.659 -7.379 1.00 88.25 246 MET A CA 1
ATOM 1916 C C . MET A 1 246 ? 4.151 1.531 -8.622 1.00 88.25 246 MET A C 1
ATOM 1918 O O . MET A 1 246 ? 4.987 1.612 -9.523 1.00 88.25 246 MET A O 1
ATOM 1922 N N . ALA A 1 247 ? 2.983 2.174 -8.688 1.00 87.06 247 ALA A N 1
ATOM 1923 C CA . ALA A 1 247 ? 2.508 2.953 -9.828 1.00 87.06 247 ALA A CA 1
ATOM 1924 C C . ALA A 1 247 ? 1.683 4.156 -9.355 1.00 87.06 247 ALA A C 1
ATOM 1926 O O . ALA A 1 247 ? 1.121 4.140 -8.261 1.00 87.06 247 ALA A O 1
ATOM 1927 N N . TRP A 1 248 ? 1.590 5.194 -10.180 1.00 83.94 248 TRP A N 1
ATOM 1928 C CA . TRP A 1 248 ? 0.791 6.377 -9.863 1.00 83.94 248 TRP A CA 1
ATOM 1929 C C . TRP A 1 248 ? -0.696 6.153 -10.207 1.00 83.94 248 TRP A C 1
ATOM 1931 O O . TRP A 1 248 ? -1.011 5.438 -11.158 1.00 83.94 248 TRP A O 1
ATOM 1941 N N . PRO A 1 249 ? -1.663 6.757 -9.494 1.00 83.44 249 PRO A N 1
ATOM 1942 C CA . PRO A 1 249 ? -3.073 6.473 -9.769 1.00 83.44 249 PRO A CA 1
ATOM 1943 C C . PRO A 1 249 ? -3.603 7.034 -11.093 1.00 83.44 249 PRO A C 1
ATOM 1945 O O . PRO A 1 249 ? -4.568 6.502 -11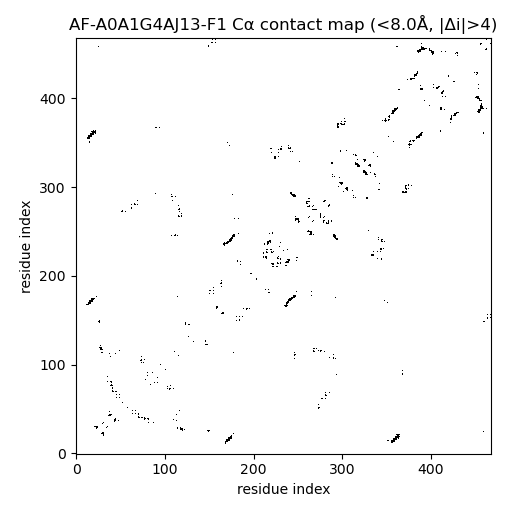.637 1.00 83.44 249 PRO A O 1
ATOM 1948 N N . ASN A 1 250 ? -3.032 8.127 -11.603 1.00 73.62 250 ASN A N 1
ATOM 1949 C CA . ASN A 1 250 ? -3.468 8.769 -12.843 1.00 73.62 250 ASN A CA 1
ATOM 1950 C C . ASN A 1 250 ? -2.347 8.772 -13.882 1.00 73.62 250 ASN A C 1
ATOM 1952 O O . ASN A 1 250 ? -1.201 9.015 -13.506 1.00 73.62 250 ASN A O 1
ATOM 1956 N N . PRO A 1 251 ? -2.667 8.577 -15.172 1.00 57.31 251 PRO A N 1
ATOM 1957 C CA . PRO A 1 251 ? -1.748 8.947 -16.240 1.00 57.31 251 PRO A CA 1
ATOM 1958 C C . PRO A 1 251 ? -1.569 10.476 -16.274 1.00 57.31 251 PRO A C 1
ATOM 1960 O O . PRO A 1 251 ? -2.510 11.218 -15.961 1.00 57.31 251 PRO A O 1
ATOM 1963 N N . ARG A 1 252 ? -0.380 10.952 -16.669 1.00 55.81 252 ARG A N 1
ATOM 1964 C CA . ARG A 1 252 ? -0.112 12.361 -17.005 1.00 55.81 252 ARG A CA 1
ATOM 1965 C C . ARG A 1 252 ? -1.237 12.949 -17.870 1.00 55.81 252 ARG A C 1
ATOM 1967 O O . ARG A 1 252 ? -1.703 12.308 -18.813 1.00 55.81 252 ARG A O 1
ATOM 1974 N N . ARG A 1 253 ? -1.678 14.178 -17.568 1.00 47.06 253 ARG A N 1
ATOM 1975 C CA . ARG A 1 253 ? -2.569 14.920 -18.478 1.00 47.06 253 AR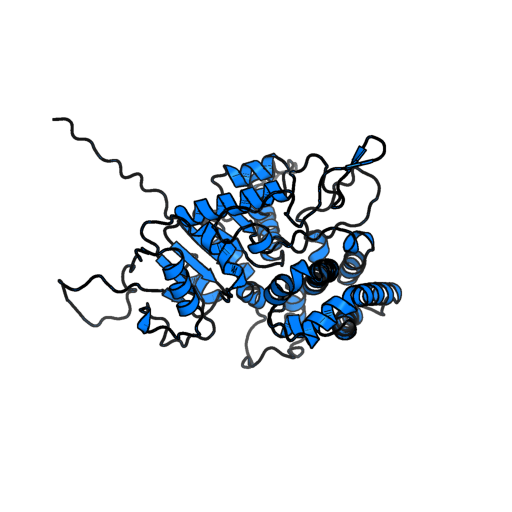G A CA 1
ATOM 1976 C C . ARG A 1 253 ? -1.794 15.255 -19.754 1.00 47.06 253 ARG A C 1
ATOM 1978 O O . ARG A 1 253 ? -0.668 15.735 -19.678 1.00 47.06 253 ARG A O 1
ATOM 1985 N N . PHE A 1 254 ? -2.418 15.000 -20.903 1.00 38.84 254 PHE A N 1
ATOM 1986 C CA . PHE A 1 254 ? -1.869 15.132 -22.262 1.00 38.84 254 PHE A CA 1
ATOM 1987 C C . PHE A 1 254 ? -1.532 16.575 -22.688 1.00 38.84 254 PHE A C 1
ATOM 1989 O O . PHE A 1 254 ? -1.132 16.809 -23.825 1.00 38.84 254 PHE A O 1
ATOM 1996 N N . ASP A 1 255 ? -1.685 17.543 -21.789 1.00 42.75 255 ASP A N 1
ATOM 1997 C CA . ASP A 1 255 ? -1.612 18.973 -22.084 1.00 42.75 255 ASP A CA 1
ATOM 1998 C C . ASP A 1 255 ? -0.151 19.458 -22.270 1.00 42.75 255 ASP A C 1
ATOM 2000 O O . ASP A 1 255 ? 0.079 20.604 -22.657 1.00 42.75 255 ASP A O 1
ATOM 2004 N N . HIS A 1 256 ? 0.845 18.582 -22.054 1.00 39.34 256 HIS A N 1
ATOM 2005 C CA . HIS A 1 256 ? 2.265 18.829 -22.325 1.00 39.34 256 HIS A CA 1
ATOM 2006 C C . HIS A 1 256 ? 2.877 17.722 -23.222 1.00 39.34 256 HIS A C 1
ATOM 2008 O O . HIS A 1 256 ? 2.736 16.538 -22.905 1.00 39.34 256 HIS A O 1
ATOM 2014 N N . PRO A 1 257 ? 3.556 18.070 -24.337 1.00 41.66 257 PRO A N 1
ATOM 2015 C CA . PRO A 1 257 ? 4.136 17.106 -25.284 1.00 41.66 257 PRO A CA 1
ATOM 2016 C C . PRO A 1 257 ? 5.447 16.467 -24.757 1.00 41.66 257 PRO A C 1
ATOM 2018 O O . PRO A 1 257 ? 6.034 16.960 -23.795 1.00 41.66 257 PRO A O 1
ATOM 2021 N N . PRO A 1 258 ? 5.906 15.354 -25.369 1.00 46.28 258 PRO A N 1
ATOM 2022 C CA . PRO A 1 258 ? 5.860 14.006 -24.823 1.00 46.28 258 PRO A CA 1
ATOM 2023 C C . PRO A 1 258 ? 7.112 13.659 -24.000 1.00 46.28 258 PRO A C 1
ATOM 2025 O O . PRO A 1 258 ? 8.214 13.550 -24.530 1.00 46.28 258 PRO A O 1
ATOM 2028 N N . LEU A 1 259 ? 6.930 13.380 -22.714 1.00 43.66 259 LEU A N 1
ATOM 2029 C CA . LEU A 1 259 ? 7.891 12.605 -21.927 1.00 43.66 259 LEU A CA 1
ATOM 2030 C C . LEU A 1 259 ? 7.195 11.316 -21.477 1.00 43.66 259 LEU A C 1
ATOM 2032 O O . LEU A 1 259 ? 6.849 11.180 -20.310 1.00 43.66 259 LEU A O 1
ATOM 2036 N N . GLY A 1 260 ? 6.940 10.422 -22.436 1.00 44.69 260 GLY A N 1
ATOM 2037 C CA . GLY A 1 260 ? 6.703 8.999 -22.186 1.00 44.69 260 GLY A CA 1
ATOM 2038 C C . GLY A 1 260 ? 5.386 8.536 -21.557 1.00 44.69 260 GLY A C 1
ATOM 2039 O O . GLY A 1 260 ? 4.627 9.334 -21.008 1.00 44.69 260 GLY A O 1
ATOM 2040 N N . PRO A 1 261 ? 5.097 7.219 -21.615 1.00 49.19 261 PRO A N 1
ATOM 2041 C CA . PRO A 1 261 ? 4.007 6.611 -20.861 1.00 49.19 261 PRO A CA 1
ATOM 2042 C C . PRO A 1 261 ? 4.349 6.553 -19.362 1.00 49.19 261 PRO A C 1
ATOM 2044 O O . PRO A 1 261 ? 5.321 5.916 -18.957 1.00 49.19 261 PRO A O 1
ATOM 2047 N N . ASP A 1 262 ? 3.518 7.177 -18.524 1.00 65.38 262 ASP A N 1
ATOM 2048 C CA . ASP A 1 262 ? 3.605 7.032 -17.067 1.00 65.38 262 ASP A CA 1
ATOM 2049 C C . ASP A 1 262 ? 3.123 5.660 -16.612 1.00 65.38 262 ASP A C 1
ATOM 2051 O O . ASP A 1 262 ? 2.023 5.237 -16.983 1.00 65.38 262 ASP A O 1
ATOM 2055 N N . CYS A 1 263 ? 3.878 5.025 -15.708 1.00 76.62 263 CYS A N 1
ATOM 2056 C CA . CYS A 1 263 ? 3.437 3.832 -14.990 1.00 76.62 263 CYS A CA 1
ATOM 2057 C C . CYS A 1 263 ? 2.256 4.171 -14.069 1.00 76.62 263 CYS A C 1
ATOM 2059 O O . CYS A 1 263 ? 2.435 4.499 -12.892 1.00 76.62 263 CYS A O 1
ATOM 2061 N N . SER A 1 264 ? 1.050 4.103 -14.631 1.00 82.81 264 SER A N 1
ATOM 2062 C CA . SER A 1 264 ? -0.212 4.362 -13.946 1.00 82.81 264 SER A CA 1
ATOM 2063 C C . SER A 1 264 ? -0.972 3.074 -13.625 1.00 82.81 264 SER A C 1
ATOM 2065 O O . SER A 1 264 ? -0.668 2.017 -14.179 1.00 82.81 264 SER A O 1
ATOM 2067 N N . PHE A 1 265 ? -1.995 3.152 -12.770 1.00 86.38 265 PHE A N 1
ATOM 2068 C CA . PHE A 1 265 ? -2.857 1.995 -12.493 1.00 86.38 265 PHE A CA 1
ATOM 2069 C C . PHE A 1 265 ? -3.469 1.42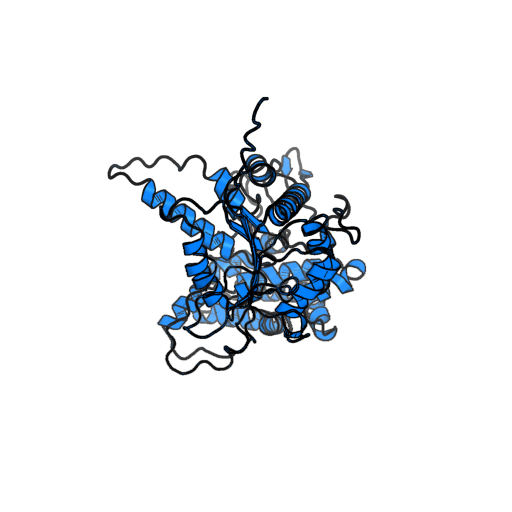0 -13.781 1.00 86.38 265 PHE A C 1
ATOM 2071 O O . PHE A 1 265 ? -3.428 0.214 -13.994 1.00 86.38 265 PHE A O 1
ATOM 2078 N N . ASP A 1 266 ? -3.984 2.269 -14.675 1.00 82.62 266 ASP A N 1
ATOM 2079 C CA . ASP A 1 266 ? -4.627 1.814 -15.917 1.00 82.62 266 ASP A CA 1
ATOM 2080 C C . ASP A 1 266 ? -3.642 1.122 -16.875 1.00 82.62 266 ASP A C 1
ATOM 2082 O O . ASP A 1 266 ? -4.033 0.233 -17.630 1.00 82.62 266 ASP A O 1
ATOM 2086 N N . LEU A 1 267 ? -2.358 1.489 -16.822 1.00 83.38 267 LEU A N 1
ATOM 2087 C CA . LEU A 1 267 ? -1.291 0.807 -17.554 1.00 83.38 267 LEU A CA 1
ATOM 2088 C C . LEU A 1 267 ? -0.977 -0.557 -16.928 1.00 83.38 267 LEU A C 1
ATOM 2090 O O . LEU A 1 267 ? -0.943 -1.563 -17.637 1.00 83.38 267 LEU A O 1
ATOM 2094 N N . VAL A 1 268 ? -0.770 -0.595 -15.609 1.00 86.19 268 VAL A N 1
ATOM 2095 C CA . VAL A 1 268 ? -0.428 -1.815 -14.852 1.00 86.19 268 VAL A CA 1
ATOM 2096 C C . VAL A 1 268 ? -1.530 -2.871 -14.941 1.00 86.19 268 VAL A C 1
ATOM 2098 O O . VAL A 1 268 ? -1.240 -4.062 -14.996 1.00 86.19 268 VAL A O 1
ATOM 2101 N N . PHE A 1 269 ? -2.788 -2.446 -15.004 1.00 86.88 269 PHE A N 1
ATOM 2102 C CA . PHE A 1 269 ? -3.945 -3.335 -15.116 1.00 86.88 269 PHE A CA 1
ATOM 2103 C C . PHE A 1 269 ? -4.542 -3.364 -16.526 1.00 86.88 269 PHE A C 1
ATOM 2105 O O . PHE A 1 269 ? -5.706 -3.732 -16.703 1.00 86.88 269 PHE A O 1
ATOM 2112 N N . ASN A 1 270 ? -3.765 -2.978 -17.543 1.00 84.56 270 ASN A N 1
ATOM 2113 C CA . ASN A 1 270 ? -4.200 -3.088 -18.927 1.00 84.56 270 ASN A CA 1
ATOM 2114 C C . ASN A 1 270 ? -4.362 -4.574 -19.301 1.00 84.56 270 ASN A C 1
ATOM 2116 O O . ASN A 1 270 ? -3.385 -5.321 -19.210 1.00 84.56 270 ASN A O 1
ATOM 2120 N N . PRO A 1 271 ? -5.547 -5.008 -19.777 1.00 82.62 271 PRO A N 1
ATOM 2121 C CA . PRO A 1 271 ? -5.800 -6.412 -20.102 1.00 82.62 271 PRO A CA 1
ATOM 2122 C C . PRO A 1 271 ? -4.940 -6.936 -21.261 1.00 82.62 271 PRO A C 1
ATOM 2124 O O . PRO A 1 271 ? -4.813 -8.143 -21.444 1.00 82.62 271 PRO A O 1
ATOM 2127 N N . GLN A 1 272 ? -4.348 -6.050 -22.066 1.00 83.12 272 GLN A N 1
ATOM 2128 C CA . GLN A 1 272 ? -3.456 -6.429 -23.156 1.00 83.12 272 GLN A CA 1
ATOM 2129 C C . GLN A 1 272 ? -2.019 -6.525 -22.631 1.00 83.12 272 GLN A C 1
ATOM 2131 O O . GLN A 1 272 ? -1.332 -5.512 -22.494 1.00 83.12 272 GLN A O 1
ATOM 2136 N N . ILE A 1 273 ? -1.554 -7.755 -22.370 1.00 81.06 273 ILE A N 1
ATOM 2137 C CA . ILE A 1 273 ? -0.207 -8.029 -21.836 1.00 81.06 273 ILE A CA 1
ATOM 2138 C C . ILE A 1 273 ? 0.905 -7.356 -22.649 1.00 81.06 273 ILE A C 1
ATOM 2140 O O . ILE A 1 273 ? 1.821 -6.808 -22.051 1.00 81.06 273 ILE A O 1
ATOM 2144 N N . ILE A 1 274 ? 0.801 -7.343 -23.983 1.00 79.69 274 ILE A N 1
ATOM 2145 C CA . ILE A 1 274 ? 1.798 -6.732 -24.872 1.00 79.69 274 ILE A CA 1
ATOM 2146 C C . ILE A 1 274 ? 1.910 -5.232 -24.593 1.00 79.69 274 ILE A C 1
ATOM 2148 O O . ILE A 1 274 ? 2.971 -4.777 -24.183 1.00 79.69 274 ILE A O 1
ATOM 2152 N N . LYS A 1 275 ? 0.795 -4.490 -24.650 1.00 81.56 275 LYS A N 1
ATOM 2153 C CA . LYS A 1 275 ? 0.776 -3.047 -24.344 1.00 81.56 275 LYS A CA 1
ATOM 2154 C C . LYS A 1 275 ? 1.291 -2.729 -22.949 1.00 81.56 275 LYS A C 1
ATOM 2156 O O . LYS A 1 275 ? 1.959 -1.723 -22.730 1.00 81.56 275 LYS A O 1
ATOM 2161 N N . ARG A 1 276 ? 0.960 -3.586 -21.987 1.00 85.06 276 ARG A N 1
ATOM 2162 C CA . ARG A 1 276 ? 1.430 -3.450 -20.614 1.00 85.06 276 ARG A CA 1
ATOM 2163 C C . ARG A 1 276 ? 2.942 -3.645 -20.510 1.00 85.06 276 ARG A C 1
ATOM 2165 O O . ARG A 1 276 ? 3.605 -2.829 -19.880 1.00 85.06 276 ARG A O 1
ATOM 2172 N N . LEU A 1 277 ? 3.491 -4.681 -21.142 1.00 82.94 277 LEU A N 1
ATOM 2173 C CA . LEU A 1 277 ? 4.930 -4.947 -21.172 1.00 82.94 277 LEU A CA 1
ATOM 2174 C C . LEU A 1 277 ? 5.700 -3.853 -21.913 1.00 82.94 277 LEU A C 1
ATOM 2176 O O . LEU A 1 277 ? 6.715 -3.387 -21.399 1.00 82.94 277 LEU A O 1
ATOM 2180 N N . GLU A 1 278 ? 5.211 -3.401 -23.069 1.00 81.06 278 GLU A N 1
ATOM 2181 C CA . GLU A 1 278 ? 5.791 -2.274 -23.810 1.00 81.06 278 GLU A CA 1
ATOM 2182 C C . GLU A 1 278 ? 5.917 -1.038 -22.922 1.00 81.06 278 GLU A C 1
ATOM 2184 O O . GLU A 1 278 ? 6.962 -0.390 -22.887 1.00 81.06 278 GLU A O 1
ATOM 2189 N N . ALA A 1 279 ? 4.865 -0.736 -22.164 1.00 81.50 279 ALA A N 1
ATOM 2190 C CA . ALA A 1 279 ? 4.825 0.456 -21.344 1.00 81.50 279 ALA A CA 1
ATOM 2191 C C . ALA A 1 279 ? 5.642 0.307 -20.045 1.00 81.50 279 ALA A C 1
ATOM 2193 O O . ALA A 1 279 ? 6.359 1.232 -19.672 1.00 81.50 279 ALA A O 1
ATOM 2194 N N . LEU A 1 280 ? 5.622 -0.864 -19.392 1.00 82.56 280 LEU A N 1
ATOM 2195 C CA . LEU A 1 280 ? 6.448 -1.148 -18.207 1.00 82.56 280 LEU A CA 1
ATOM 2196 C C . LEU A 1 280 ? 7.950 -1.155 -18.526 1.00 82.56 280 LEU A C 1
ATOM 2198 O O . LEU A 1 280 ? 8.756 -0.737 -17.693 1.00 82.56 280 LEU A O 1
ATOM 2202 N N . THR A 1 281 ? 8.326 -1.610 -19.723 1.00 80.69 281 THR A N 1
ATOM 2203 C CA . THR A 1 281 ? 9.725 -1.680 -20.179 1.00 80.69 281 THR A CA 1
ATOM 2204 C C . THR A 1 281 ? 10.182 -0.439 -20.950 1.00 80.69 281 THR A C 1
ATOM 2206 O O . THR A 1 281 ? 11.346 -0.363 -21.347 1.00 80.69 281 THR A O 1
ATOM 2209 N N . ALA A 1 282 ? 9.311 0.558 -21.139 1.00 79.25 282 ALA A N 1
ATOM 2210 C CA . ALA A 1 282 ? 9.667 1.826 -21.764 1.00 79.25 282 ALA A CA 1
ATOM 2211 C C . ALA A 1 282 ? 10.736 2.571 -20.948 1.00 79.25 282 ALA A C 1
ATOM 2213 O O . ALA A 1 282 ? 10.731 2.539 -19.715 1.00 79.25 282 ALA A O 1
ATOM 2214 N N . VAL A 1 283 ? 11.636 3.283 -21.639 1.00 74.94 283 VAL A N 1
ATOM 2215 C CA . VAL A 1 283 ? 12.727 4.056 -21.014 1.00 74.94 283 VAL A CA 1
ATOM 2216 C C . VAL A 1 283 ? 12.188 5.025 -19.965 1.00 74.94 283 VAL A C 1
ATOM 2218 O O . VAL A 1 283 ? 12.699 5.053 -18.846 1.00 74.94 283 VAL A O 1
ATOM 2221 N N . ASP A 1 284 ? 11.110 5.731 -20.296 1.00 73.88 284 ASP A N 1
ATOM 2222 C CA . ASP A 1 284 ? 10.491 6.714 -19.409 1.00 73.88 284 ASP A CA 1
ATOM 2223 C C . ASP A 1 284 ? 9.910 6.064 -18.146 1.00 73.88 284 ASP A C 1
ATOM 2225 O O . ASP A 1 284 ? 10.069 6.588 -17.047 1.00 73.88 284 ASP A O 1
ATOM 2229 N N . CYS A 1 285 ? 9.321 4.870 -18.264 1.00 76.88 285 CYS A N 1
ATOM 2230 C CA . CYS A 1 285 ? 8.836 4.109 -17.114 1.00 76.88 285 CYS A CA 1
ATOM 2231 C C . CYS A 1 285 ? 9.985 3.658 -16.196 1.00 76.88 285 CYS A C 1
ATOM 2233 O O . CYS A 1 285 ? 9.832 3.689 -14.974 1.00 76.88 285 CYS A O 1
ATOM 2235 N N . MET A 1 286 ? 11.149 3.279 -16.745 1.00 74.06 286 MET A N 1
ATOM 2236 C CA . MET A 1 286 ? 12.307 2.923 -15.902 1.00 74.06 286 MET A CA 1
ATOM 2237 C C . MET A 1 286 ? 12.978 4.134 -15.254 1.00 74.06 286 MET A C 1
ATOM 2239 O O . MET A 1 286 ? 13.654 3.976 -14.242 1.00 74.06 286 MET A O 1
ATOM 2243 N N . GLN A 1 287 ? 12.857 5.314 -15.861 1.00 73.12 287 GLN A N 1
ATOM 2244 C CA . GLN A 1 287 ? 13.390 6.561 -15.312 1.00 73.12 287 GLN A CA 1
ATOM 2245 C C . GLN A 1 287 ? 12.413 7.225 -14.335 1.00 73.12 287 GLN A C 1
ATOM 2247 O O . GLN A 1 287 ? 12.837 8.004 -13.484 1.00 73.12 287 GLN A O 1
ATOM 2252 N N . SER A 1 288 ? 11.121 6.903 -14.435 1.00 74.00 288 SER A N 1
ATOM 2253 C CA . SER A 1 288 ? 10.084 7.397 -13.537 1.00 74.00 288 SER A CA 1
ATOM 2254 C C . SER A 1 288 ? 10.285 6.863 -12.124 1.00 74.00 288 SER A C 1
ATOM 2256 O O . SER A 1 288 ? 10.356 5.651 -11.892 1.00 74.00 288 SER A O 1
ATOM 2258 N N . GLU A 1 289 ? 10.302 7.782 -11.167 1.00 76.00 289 GLU A N 1
ATOM 2259 C CA . GLU A 1 289 ? 10.430 7.465 -9.756 1.00 76.00 289 GLU A CA 1
ATOM 2260 C C . GLU A 1 289 ? 9.287 6.558 -9.270 1.00 76.00 289 GLU A C 1
ATOM 2262 O O . GLU A 1 289 ? 8.124 6.694 -9.672 1.00 76.00 289 GLU A O 1
ATOM 2267 N N . VAL A 1 290 ? 9.623 5.588 -8.417 1.00 79.75 290 VAL A N 1
ATOM 2268 C CA . VAL A 1 290 ? 8.646 4.698 -7.782 1.00 79.75 290 VAL A CA 1
ATOM 2269 C C . VAL A 1 290 ? 8.294 5.275 -6.422 1.00 79.75 290 VAL A C 1
ATOM 2271 O O . VAL A 1 290 ? 9.189 5.362 -5.580 1.00 79.75 290 VAL A O 1
ATOM 2274 N N . PRO A 1 291 ? 7.025 5.626 -6.149 1.00 82.69 291 PRO A N 1
ATOM 2275 C CA . PRO A 1 291 ? 6.639 6.131 -4.840 1.00 82.69 291 PRO A CA 1
ATOM 2276 C C . PRO A 1 291 ? 6.516 4.989 -3.821 1.00 82.69 291 PRO A C 1
ATOM 2278 O O . PRO A 1 291 ? 5.545 4.949 -3.077 1.00 82.69 291 PRO A O 1
ATOM 2281 N N . ILE A 1 292 ? 7.473 4.055 -3.786 1.00 90.25 292 ILE A N 1
ATOM 2282 C CA . ILE A 1 292 ? 7.620 3.071 -2.712 1.00 90.25 292 ILE A CA 1
ATOM 2283 C C . ILE A 1 292 ? 8.512 3.688 -1.642 1.00 90.25 292 ILE A C 1
ATOM 2285 O O . ILE A 1 292 ? 9.676 4.025 -1.896 1.00 90.25 292 ILE A O 1
ATOM 2289 N N . ILE A 1 293 ? 7.972 3.776 -0.436 1.00 92.50 293 ILE A N 1
ATOM 2290 C CA . ILE A 1 293 ? 8.709 4.182 0.754 1.00 92.50 293 ILE A CA 1
ATOM 2291 C C . ILE A 1 293 ? 8.609 3.091 1.807 1.00 92.50 293 ILE A C 1
ATOM 2293 O O . ILE A 1 293 ? 7.628 2.356 1.863 1.00 92.50 293 ILE A O 1
ATOM 2297 N N . PHE A 1 294 ? 9.605 3.010 2.667 1.00 93.31 294 PHE A N 1
ATOM 2298 C CA . PHE A 1 294 ? 9.568 2.144 3.830 1.00 93.31 294 PHE A CA 1
ATOM 2299 C C . PHE A 1 294 ? 9.281 2.944 5.106 1.00 93.31 294 PHE A C 1
ATOM 2301 O O . PHE A 1 294 ? 9.523 4.153 5.142 1.00 93.31 294 PHE A O 1
ATOM 2308 N N . PRO A 1 295 ? 8.803 2.311 6.192 1.00 94.12 295 PRO A N 1
ATOM 2309 C CA . PRO A 1 295 ? 8.429 3.029 7.404 1.00 94.12 295 PRO A CA 1
ATOM 2310 C C . PRO A 1 295 ? 9.607 3.795 8.012 1.00 94.12 295 PRO A C 1
ATOM 2312 O O . PRO A 1 295 ? 9.432 4.921 8.464 1.00 94.12 295 PRO A O 1
ATOM 2315 N N . TRP A 1 296 ? 10.818 3.232 7.947 1.00 93.31 296 TRP A N 1
ATOM 2316 C CA . TRP A 1 296 ? 12.051 3.880 8.409 1.00 93.31 296 TRP A CA 1
ATOM 2317 C C . TRP A 1 296 ? 12.571 4.991 7.488 1.00 93.31 296 TRP A C 1
ATOM 2319 O O . TRP A 1 296 ? 13.495 5.706 7.855 1.00 93.31 296 TRP A O 1
ATOM 2329 N N . GLU A 1 297 ? 12.025 5.125 6.279 1.00 94.06 297 GLU A N 1
ATOM 2330 C CA . GLU A 1 297 ? 12.338 6.237 5.372 1.00 94.06 297 GLU A CA 1
ATOM 2331 C C . GLU A 1 297 ? 11.432 7.455 5.628 1.00 94.06 297 GLU A C 1
ATOM 2333 O O . GLU A 1 297 ? 11.659 8.525 5.064 1.00 94.06 297 GLU A O 1
ATOM 2338 N N . MET A 1 298 ? 10.395 7.296 6.460 1.00 94.88 298 MET A N 1
ATOM 2339 C CA . MET A 1 298 ? 9.434 8.349 6.800 1.00 94.88 298 MET A CA 1
ATOM 2340 C C . MET A 1 298 ? 9.401 8.670 8.296 1.00 94.88 298 MET A C 1
ATOM 2342 O O . MET A 1 298 ? 9.135 9.814 8.674 1.00 94.88 298 MET A O 1
ATOM 2346 N N . MET A 1 299 ? 9.665 7.676 9.142 1.00 94.94 299 MET A N 1
ATOM 2347 C CA . MET A 1 299 ? 9.695 7.798 10.596 1.00 94.94 299 MET A CA 1
ATOM 2348 C C . MET A 1 299 ? 11.098 7.579 11.133 1.00 94.94 299 MET A C 1
ATOM 2350 O O . MET A 1 299 ? 11.882 6.860 10.537 1.00 94.94 299 MET A O 1
ATOM 2354 N N . GLU A 1 300 ? 11.369 8.180 12.281 1.00 91.00 300 GLU A N 1
ATOM 2355 C CA . GLU A 1 300 ? 12.568 8.022 13.095 1.00 91.00 300 GLU A CA 1
ATOM 2356 C C . GLU A 1 300 ? 12.300 7.058 14.259 1.00 91.00 300 GLU A C 1
ATOM 2358 O O . GLU A 1 300 ? 11.159 6.894 14.704 1.00 91.00 300 GLU A O 1
ATOM 2363 N N . GLN A 1 301 ? 13.357 6.483 14.840 1.00 86.31 301 GLN A N 1
ATOM 2364 C CA . GLN A 1 301 ? 13.254 5.575 16.001 1.00 86.31 301 GLN A CA 1
ATOM 2365 C C . GLN A 1 301 ? 12.624 6.206 17.253 1.00 86.31 301 GLN A C 1
ATOM 2367 O O . GLN A 1 301 ? 12.144 5.508 18.140 1.00 86.31 301 GLN A O 1
ATOM 2372 N N . ASN A 1 302 ? 12.634 7.530 17.371 1.00 86.50 302 ASN A N 1
ATOM 2373 C CA . ASN A 1 302 ? 12.000 8.251 18.481 1.00 86.50 302 ASN A CA 1
ATOM 2374 C C . ASN A 1 302 ? 10.485 8.499 18.246 1.00 86.50 302 ASN A C 1
ATO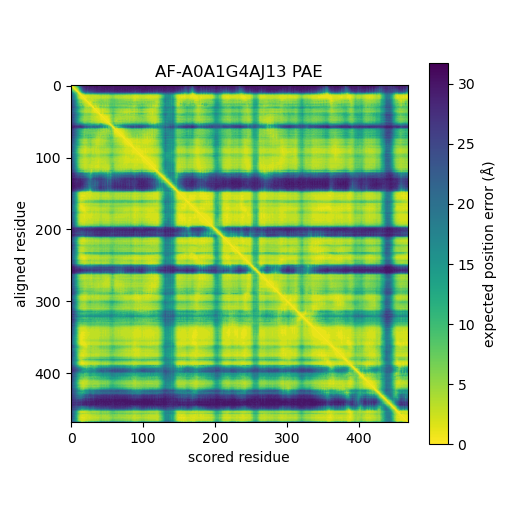M 2376 O O . ASN A 1 302 ? 9.816 9.166 19.051 1.00 86.50 302 ASN A O 1
ATOM 2380 N N . GLY A 1 303 ? 9.936 7.994 17.135 1.00 84.50 303 GLY A N 1
ATOM 2381 C CA . GLY A 1 303 ? 8.551 8.207 16.729 1.00 84.50 303 GLY A CA 1
ATOM 2382 C C . GLY A 1 303 ? 8.266 9.638 16.262 1.00 84.50 303 GLY A C 1
ATOM 2383 O O . GLY A 1 303 ? 7.179 10.158 16.534 1.00 84.50 303 GLY A O 1
ATOM 2384 N N . THR A 1 304 ? 9.230 10.303 15.619 1.00 89.50 304 THR A N 1
ATOM 2385 C CA . THR A 1 304 ? 9.025 11.543 14.847 1.00 89.50 304 THR A CA 1
ATOM 2386 C C . THR A 1 304 ? 9.169 11.281 13.351 1.00 89.50 304 THR A C 1
ATOM 2388 O O . THR A 1 304 ? 9.615 10.214 12.953 1.00 89.50 304 THR A O 1
ATOM 2391 N N . SER A 1 305 ? 8.775 12.232 12.505 1.00 92.44 305 SER A N 1
ATOM 2392 C CA . SER A 1 305 ? 9.012 12.128 11.061 1.00 92.44 305 SER A CA 1
ATOM 2393 C C . SER A 1 305 ? 10.459 12.476 10.710 1.00 92.44 305 SER A C 1
ATOM 2395 O O . SER A 1 305 ? 11.035 13.363 11.340 1.00 92.44 305 SER A O 1
ATOM 2397 N N . VAL A 1 306 ? 10.991 11.827 9.675 1.00 93.31 306 VAL A N 1
ATOM 2398 C CA . VAL A 1 306 ? 12.295 12.133 9.062 1.00 93.31 306 VAL A CA 1
ATOM 2399 C C . VAL A 1 306 ? 12.285 13.548 8.464 1.00 93.31 306 VAL A C 1
ATOM 2401 O O . VAL A 1 306 ? 11.234 14.041 8.026 1.00 93.31 306 VAL A O 1
ATOM 2404 N N . ASP A 1 307 ? 13.443 14.216 8.433 1.00 91.12 307 ASP A N 1
ATOM 2405 C CA . ASP A 1 307 ? 13.593 15.523 7.781 1.00 91.12 307 ASP A CA 1
ATOM 2406 C C . ASP A 1 307 ? 13.340 15.420 6.268 1.00 91.12 307 ASP A C 1
ATOM 2408 O O . ASP A 1 307 ? 13.762 14.479 5.594 1.00 91.12 307 ASP A O 1
ATOM 2412 N N . LYS A 1 308 ? 12.681 16.428 5.689 1.00 91.25 308 LYS A N 1
ATOM 2413 C CA . LYS A 1 308 ? 12.377 16.460 4.250 1.00 91.25 308 LYS A CA 1
ATOM 2414 C C . LYS A 1 308 ? 13.621 16.280 3.366 1.00 91.25 308 LYS A C 1
ATOM 2416 O O . LYS A 1 308 ? 13.528 15.721 2.274 1.00 91.25 308 LYS A O 1
ATOM 2421 N N . LYS A 1 309 ? 14.790 16.751 3.804 1.00 88.62 309 LYS A N 1
ATOM 2422 C CA . LYS A 1 309 ? 16.056 16.619 3.066 1.00 88.62 309 LYS A CA 1
ATOM 2423 C C . LYS A 1 309 ? 16.530 15.170 2.979 1.00 88.62 309 LYS A C 1
ATOM 2425 O O . LYS A 1 309 ? 17.159 14.808 1.984 1.00 88.62 309 LYS A O 1
ATOM 2430 N N . GLU A 1 310 ? 16.191 14.353 3.966 1.00 88.69 310 GLU A N 1
ATOM 2431 C CA . GLU A 1 310 ? 16.578 12.943 4.067 1.00 88.69 310 GLU A CA 1
ATOM 2432 C C . GLU A 1 310 ? 15.556 12.004 3.412 1.00 88.69 310 GLU A C 1
ATOM 2434 O O . GLU A 1 310 ? 15.884 10.869 3.077 1.00 88.69 310 GLU A O 1
ATOM 2439 N N . PHE A 1 311 ? 14.349 12.499 3.126 1.00 89.88 311 PHE A N 1
ATOM 2440 C CA . PHE A 1 311 ? 13.314 11.743 2.426 1.00 89.88 311 PHE A CA 1
ATOM 2441 C C . PHE A 1 311 ? 13.799 11.230 1.051 1.00 89.88 311 PHE A C 1
ATOM 2443 O O . PHE A 1 311 ? 14.315 12.031 0.260 1.00 89.88 311 PHE A O 1
ATOM 2450 N N . PRO A 1 312 ? 13.646 9.929 0.729 1.00 85.38 312 PRO A N 1
ATOM 2451 C CA . PRO A 1 312 ? 14.306 9.320 -0.429 1.00 85.38 312 PRO A CA 1
ATOM 2452 C C . PRO A 1 312 ? 13.665 9.668 -1.773 1.00 85.38 312 PRO A C 1
ATOM 2454 O O . PRO A 1 312 ? 14.348 9.574 -2.788 1.00 85.38 312 PRO A O 1
ATOM 2457 N N . VAL A 1 313 ? 12.389 10.070 -1.795 1.00 81.94 313 VAL A N 1
ATOM 2458 C CA . VAL A 1 313 ? 11.691 10.386 -3.049 1.00 81.94 313 VAL A CA 1
ATOM 2459 C C . VAL A 1 313 ? 11.999 11.832 -3.445 1.00 81.94 313 VAL A C 1
ATOM 2461 O O . VAL A 1 313 ? 11.561 12.778 -2.782 1.00 81.94 313 VAL A O 1
ATOM 2464 N N . LYS A 1 314 ? 12.776 12.012 -4.513 1.00 75.88 314 LYS A N 1
ATOM 2465 C CA . LYS A 1 314 ? 13.283 13.299 -5.007 1.00 75.88 314 LYS A CA 1
ATOM 2466 C C . LYS A 1 314 ? 12.495 13.760 -6.237 1.00 75.88 314 LYS A C 1
ATOM 2468 O O . LYS A 1 314 ? 13.044 13.940 -7.319 1.00 75.88 314 LYS A O 1
ATOM 2473 N N . ASP A 1 315 ? 11.217 14.061 -6.025 1.00 72.50 315 ASP A N 1
ATOM 2474 C CA . ASP A 1 315 ? 10.290 14.534 -7.065 1.00 72.50 315 ASP A CA 1
ATOM 2475 C C . ASP A 1 315 ? 9.935 16.028 -6.916 1.00 72.50 315 ASP A C 1
ATOM 2477 O O . ASP A 1 315 ? 8.773 16.442 -7.017 1.00 72.50 315 ASP A O 1
ATOM 2481 N N . ALA A 1 316 ? 10.927 16.854 -6.585 1.00 71.06 316 ALA A N 1
ATOM 2482 C CA . ALA A 1 316 ? 10.725 18.295 -6.484 1.00 71.06 316 ALA A CA 1
ATOM 2483 C C . ALA A 1 316 ? 10.514 18.909 -7.878 1.00 71.06 316 ALA A C 1
ATOM 2485 O O . ALA A 1 316 ? 11.112 18.469 -8.861 1.00 71.06 316 ALA A O 1
ATOM 2486 N N . ALA A 1 317 ? 9.677 19.948 -7.963 1.00 75.75 317 ALA A N 1
ATOM 2487 C CA . ALA A 1 317 ? 9.539 20.716 -9.195 1.00 75.75 317 ALA A CA 1
ATOM 2488 C C . ALA A 1 317 ? 10.853 21.447 -9.503 1.00 75.75 317 ALA A C 1
ATOM 2490 O O . ALA A 1 317 ? 11.399 22.141 -8.645 1.00 75.75 317 ALA A O 1
ATOM 2491 N N . ILE A 1 318 ? 11.336 21.292 -10.731 1.00 76.19 318 ILE A N 1
ATOM 2492 C CA . ILE A 1 318 ? 12.523 21.954 -11.263 1.00 76.19 318 ILE A CA 1
ATOM 2493 C C . ILE A 1 318 ? 12.116 22.857 -12.423 1.00 76.19 318 ILE A C 1
ATOM 2495 O O . ILE A 1 318 ? 11.240 22.515 -13.217 1.00 76.19 318 ILE A O 1
ATOM 2499 N N . GLU A 1 319 ? 12.747 24.021 -12.520 1.00 79.06 319 GLU A N 1
ATOM 2500 C CA . GLU A 1 319 ? 12.545 24.926 -13.645 1.00 79.06 319 GLU A CA 1
ATOM 2501 C C . GLU A 1 319 ? 13.464 24.522 -14.803 1.00 79.06 319 GLU A C 1
ATOM 2503 O O . GLU A 1 319 ? 14.687 24.470 -14.661 1.00 79.06 319 GLU A O 1
ATOM 2508 N N . VAL A 1 320 ? 12.874 24.242 -15.963 1.00 73.94 320 VAL A N 1
ATOM 2509 C CA . VAL A 1 320 ? 13.585 23.947 -17.208 1.00 73.94 320 VAL A CA 1
ATOM 2510 C C . VAL A 1 320 ? 13.036 24.864 -18.292 1.00 73.94 320 VAL A C 1
ATOM 2512 O O . VAL A 1 320 ? 11.873 24.766 -18.680 1.00 73.94 320 VAL A O 1
ATOM 2515 N N . SER A 1 321 ? 13.876 25.783 -18.774 1.00 77.50 321 SER A N 1
ATOM 2516 C CA . SER A 1 321 ? 13.526 26.729 -19.847 1.00 77.50 321 SER A CA 1
ATOM 2517 C C . SER A 1 321 ? 12.248 27.543 -19.568 1.00 77.50 321 SER A C 1
ATOM 2519 O O . SER A 1 321 ? 11.444 27.760 -20.472 1.00 77.50 321 SER A O 1
ATOM 2521 N N . GLY A 1 322 ? 12.048 27.975 -18.317 1.00 76.94 322 GLY A N 1
ATOM 2522 C CA . GLY A 1 322 ? 10.876 28.752 -17.890 1.00 76.94 322 GLY A CA 1
ATOM 2523 C C . GLY A 1 322 ? 9.620 27.923 -17.592 1.00 76.94 322 GLY A C 1
ATOM 2524 O O . GLY A 1 322 ? 8.598 28.490 -17.211 1.00 76.94 322 GLY A O 1
ATOM 2525 N N . ASN A 1 323 ? 9.680 26.594 -17.736 1.00 75.25 323 ASN A N 1
ATOM 2526 C CA . ASN A 1 323 ? 8.598 25.681 -17.375 1.00 75.25 323 ASN A CA 1
ATOM 2527 C C . ASN A 1 323 ? 8.965 24.880 -16.127 1.00 75.25 323 ASN A C 1
ATOM 2529 O O . ASN A 1 323 ? 10.045 24.298 -16.043 1.00 75.25 323 ASN A O 1
ATOM 2533 N N . TRP A 1 324 ? 8.039 24.799 -15.176 1.00 76.38 324 TRP A N 1
ATOM 2534 C CA . TRP A 1 324 ? 8.199 23.953 -13.999 1.00 76.38 324 TRP A CA 1
ATOM 2535 C C . TRP A 1 324 ? 7.769 22.527 -14.327 1.00 76.38 324 TRP A C 1
ATOM 2537 O O . TRP A 1 324 ? 6.606 22.282 -14.647 1.00 76.38 324 TRP A O 1
ATOM 2547 N N . ILE A 1 325 ? 8.705 21.588 -14.229 1.00 72.81 325 ILE A N 1
ATOM 2548 C CA . ILE A 1 325 ? 8.478 20.164 -14.483 1.00 72.81 325 ILE A CA 1
ATOM 2549 C C . ILE A 1 325 ? 8.907 19.333 -13.277 1.00 72.81 325 ILE A C 1
ATOM 2551 O O . ILE A 1 325 ? 9.710 19.774 -12.457 1.00 72.81 325 ILE A O 1
ATOM 2555 N N . ARG A 1 326 ? 8.383 18.115 -13.162 1.00 73.56 326 ARG A N 1
ATOM 2556 C CA . ARG A 1 326 ? 8.817 17.134 -12.160 1.00 73.56 326 ARG A CA 1
ATOM 2557 C C . ARG A 1 326 ? 9.429 15.908 -12.830 1.00 73.56 326 ARG A C 1
ATOM 2559 O O . ARG A 1 326 ? 8.954 15.550 -13.907 1.00 73.56 326 ARG A O 1
ATOM 2566 N N . PRO A 1 327 ? 10.413 15.230 -12.211 1.00 67.75 327 PRO A N 1
ATOM 2567 C CA . PRO A 1 327 ? 10.951 13.965 -12.721 1.00 67.75 327 PRO A CA 1
ATOM 2568 C C . PRO A 1 327 ? 9.889 12.870 -12.903 1.00 67.75 327 PRO A C 1
ATOM 2570 O O . PRO A 1 327 ? 9.900 12.159 -13.905 1.00 67.75 327 PRO A O 1
ATOM 2573 N N . SER A 1 328 ? 8.914 12.776 -11.991 1.00 65.19 328 SER A N 1
ATOM 2574 C CA . SER A 1 328 ? 7.744 11.892 -12.147 1.00 65.19 328 SER A CA 1
ATOM 2575 C C . SER A 1 328 ? 6.790 12.322 -13.266 1.00 65.19 328 SER A C 1
ATOM 2577 O O . SER A 1 328 ? 5.887 11.571 -13.622 1.00 65.19 328 SER A O 1
ATOM 2579 N N . GLY A 1 329 ? 6.954 13.557 -13.752 1.00 65.88 329 GLY A N 1
ATOM 2580 C CA . GLY A 1 329 ? 6.070 14.320 -14.628 1.00 65.88 329 GLY A CA 1
ATOM 2581 C C . GLY A 1 329 ? 4.658 14.548 -14.117 1.00 65.88 329 GLY A C 1
ATOM 2582 O O . GLY A 1 329 ? 3.775 14.927 -14.888 1.00 65.88 329 GLY A O 1
ATOM 2583 N N . ARG A 1 330 ? 4.453 14.423 -12.804 1.00 72.94 330 ARG A N 1
ATOM 2584 C CA . ARG A 1 330 ? 3.301 15.045 -12.153 1.00 72.94 330 ARG A CA 1
ATOM 2585 C C . ARG A 1 330 ? 3.305 16.564 -12.389 1.00 72.94 330 ARG A C 1
ATOM 2587 O O . ARG A 1 330 ? 4.382 17.160 -12.505 1.00 72.94 330 ARG A O 1
ATOM 2594 N N . PRO A 1 331 ? 2.127 17.213 -12.432 1.00 73.31 331 PRO A N 1
ATOM 2595 C CA . PRO A 1 331 ? 2.033 18.667 -12.488 1.00 73.31 331 PRO A CA 1
ATOM 2596 C C . PRO A 1 331 ? 2.917 19.330 -11.428 1.00 73.31 331 PRO A C 1
ATOM 2598 O O . PRO A 1 331 ? 2.923 18.915 -10.270 1.00 73.31 331 PRO A O 1
ATOM 2601 N N . ALA A 1 332 ? 3.632 20.401 -11.780 1.00 75.12 332 ALA A N 1
ATOM 2602 C CA . ALA A 1 332 ? 4.433 21.139 -10.799 1.00 75.12 332 ALA A CA 1
ATOM 2603 C C . ALA A 1 332 ? 3.589 21.685 -9.631 1.00 75.12 332 ALA A C 1
ATOM 2605 O O . ALA A 1 332 ? 4.098 21.825 -8.518 1.00 75.12 332 ALA A O 1
ATOM 2606 N N . THR A 1 333 ? 2.300 21.927 -9.889 1.00 75.62 333 THR A N 1
ATOM 2607 C CA . THR A 1 333 ? 1.275 22.343 -8.924 1.00 75.62 333 THR A CA 1
ATOM 2608 C C . THR A 1 333 ? 0.831 21.240 -7.966 1.00 75.62 333 THR A C 1
ATOM 2610 O O . THR A 1 333 ? 0.157 21.540 -6.981 1.00 75.62 333 THR A O 1
ATOM 2613 N N . ASP A 1 334 ? 1.144 19.972 -8.248 1.00 77.62 334 ASP A N 1
ATOM 2614 C CA . ASP A 1 334 ? 0.805 18.885 -7.336 1.00 77.62 334 ASP A CA 1
ATOM 2615 C C . ASP A 1 334 ? 1.602 19.016 -6.035 1.00 77.62 334 ASP A C 1
ATOM 2617 O O . ASP A 1 334 ? 2.713 19.545 -6.022 1.00 77.62 334 ASP A O 1
ATOM 2621 N N . PRO A 1 335 ? 1.089 18.515 -4.908 1.00 83.31 335 PRO A N 1
ATOM 2622 C CA . PRO A 1 335 ? 1.852 18.495 -3.675 1.00 83.31 335 PRO A CA 1
ATOM 2623 C C . PRO A 1 335 ? 3.169 17.722 -3.810 1.00 83.31 335 PRO A C 1
ATOM 2625 O O . PRO A 1 335 ? 3.291 16.728 -4.536 1.00 83.31 335 PRO A O 1
ATOM 2628 N N . ASP A 1 336 ? 4.184 18.199 -3.102 1.00 86.88 336 ASP A N 1
ATOM 2629 C CA . ASP A 1 336 ? 5.448 17.490 -2.910 1.00 86.88 336 ASP A CA 1
ATOM 2630 C C . ASP A 1 336 ? 5.184 16.103 -2.283 1.00 86.88 336 ASP A C 1
ATOM 2632 O O . ASP A 1 336 ? 4.354 16.015 -1.372 1.00 86.88 336 ASP A O 1
ATOM 2636 N N . PRO A 1 337 ? 5.824 15.008 -2.749 1.00 87.81 337 PRO A N 1
ATOM 2637 C CA . PRO A 1 337 ? 5.530 13.686 -2.204 1.00 87.81 337 PRO A CA 1
ATOM 2638 C C . PRO A 1 337 ? 5.797 13.578 -0.703 1.00 87.81 337 PRO A C 1
ATOM 2640 O O . PRO A 1 337 ? 5.036 12.889 -0.029 1.00 87.81 337 PRO A O 1
ATOM 2643 N N . TYR A 1 338 ? 6.796 14.283 -0.159 1.00 92.06 338 TYR A N 1
ATOM 2644 C CA . TYR A 1 338 ? 7.031 14.297 1.286 1.00 92.06 338 TYR A CA 1
ATOM 2645 C C . TYR A 1 338 ? 5.804 14.818 2.041 1.00 92.06 338 TYR A C 1
ATOM 2647 O O . TYR A 1 338 ? 5.393 14.230 3.038 1.00 92.06 338 TYR A O 1
ATOM 2655 N N . GLU A 1 339 ? 5.165 15.879 1.540 1.00 92.75 339 GLU A N 1
ATOM 2656 C CA . GLU A 1 339 ? 3.961 16.444 2.159 1.00 92.75 339 GLU A CA 1
ATOM 2657 C C . GLU A 1 339 ? 2.769 15.484 2.083 1.00 92.75 339 GLU A C 1
ATOM 2659 O O . GLU A 1 339 ? 1.992 15.394 3.035 1.00 92.75 339 GLU A O 1
ATOM 2664 N N . ILE A 1 340 ? 2.643 14.735 0.980 1.00 91.88 340 ILE A N 1
ATOM 2665 C CA . ILE A 1 340 ? 1.612 13.699 0.832 1.00 91.88 340 ILE A CA 1
ATOM 2666 C C . ILE A 1 340 ? 1.842 12.590 1.859 1.00 91.88 340 ILE A C 1
ATOM 2668 O O . ILE A 1 340 ? 0.949 12.296 2.648 1.00 91.88 340 ILE A O 1
ATOM 2672 N N . PHE A 1 341 ? 3.043 12.010 1.909 1.00 94.81 341 PHE A N 1
ATOM 2673 C CA . PHE A 1 341 ? 3.343 10.923 2.842 1.00 94.81 341 PHE A CA 1
ATOM 2674 C C . PHE A 1 341 ? 3.253 11.361 4.300 1.00 94.81 341 PHE A C 1
ATOM 2676 O O . PHE A 1 341 ? 2.680 10.645 5.121 1.00 94.81 341 PHE A O 1
ATOM 2683 N N . LYS A 1 342 ? 3.718 12.566 4.626 1.00 95.69 342 LYS A N 1
ATOM 2684 C CA . LYS A 1 342 ? 3.540 13.139 5.960 1.00 95.69 342 LYS A CA 1
ATOM 2685 C C . LYS A 1 342 ? 2.065 13.254 6.336 1.00 95.69 342 LYS A C 1
ATOM 2687 O O . LYS A 1 342 ? 1.708 12.895 7.459 1.00 95.69 342 LYS A O 1
ATOM 2692 N N . ALA A 1 343 ? 1.207 13.698 5.415 1.00 95.81 343 ALA A N 1
ATOM 2693 C CA . ALA A 1 343 ? -0.235 13.755 5.643 1.00 95.81 343 ALA A CA 1
ATOM 2694 C C . ALA A 1 343 ? -0.857 12.359 5.806 1.00 95.81 343 ALA A C 1
ATOM 2696 O O . ALA A 1 343 ? -1.623 12.163 6.746 1.00 95.81 343 ALA A O 1
ATOM 2697 N N . ILE A 1 344 ? -0.485 11.383 4.967 1.00 96.88 344 ILE A N 1
ATOM 2698 C CA . ILE A 1 344 ? -0.941 9.985 5.074 1.00 96.88 344 ILE A CA 1
ATOM 2699 C C . ILE A 1 344 ? -0.632 9.428 6.465 1.00 96.88 344 ILE A C 1
ATOM 2701 O O . ILE A 1 344 ? -1.523 8.911 7.135 1.00 96.88 344 ILE A O 1
ATOM 2705 N N . TRP A 1 345 ? 0.620 9.538 6.912 1.00 97.38 345 TRP A N 1
ATOM 2706 C CA . TRP A 1 345 ? 1.033 8.985 8.197 1.00 97.38 345 TRP A CA 1
ATOM 2707 C C . TRP A 1 345 ? 0.417 9.728 9.383 1.00 97.38 345 TRP A C 1
ATOM 2709 O O . TRP A 1 345 ? -0.009 9.083 10.340 1.00 97.38 345 TRP A O 1
ATOM 2719 N N . THR A 1 346 ? 0.322 11.059 9.313 1.00 96.25 346 THR A N 1
ATOM 2720 C CA . THR A 1 346 ? -0.361 11.860 10.345 1.00 96.25 346 THR A CA 1
ATOM 2721 C C . THR A 1 346 ? -1.815 11.416 10.474 1.00 96.25 346 THR A C 1
ATOM 2723 O O . THR A 1 346 ? -2.246 11.048 11.566 1.00 96.25 346 THR A O 1
ATOM 2726 N N . ARG A 1 347 ? -2.533 11.321 9.345 1.00 96.50 347 ARG A N 1
ATOM 2727 C CA . ARG A 1 347 ? -3.910 10.827 9.328 1.00 96.50 347 ARG A CA 1
ATOM 2728 C C . ARG A 1 347 ? -4.001 9.405 9.871 1.00 96.50 347 ARG A C 1
ATOM 2730 O O . ARG A 1 347 ? -4.879 9.120 10.674 1.00 96.50 347 ARG A O 1
ATOM 2737 N N . ALA A 1 348 ? -3.086 8.519 9.488 1.00 97.19 348 ALA A N 1
ATOM 2738 C CA . ALA A 1 348 ? -3.077 7.145 9.977 1.00 97.19 348 ALA A CA 1
ATOM 2739 C C . ALA A 1 348 ? -2.932 7.073 11.506 1.00 97.19 348 ALA A C 1
ATOM 2741 O O . ALA A 1 348 ? -3.650 6.314 12.153 1.00 97.19 348 ALA A O 1
ATOM 2742 N N . ARG A 1 349 ? -2.062 7.896 12.103 1.00 95.75 349 ARG A N 1
ATOM 2743 C CA . ARG A 1 349 ? -1.915 7.981 13.564 1.00 95.75 349 ARG A CA 1
ATOM 2744 C C . ARG A 1 349 ? -3.194 8.471 14.238 1.00 95.75 349 ARG A C 1
ATOM 2746 O O . ARG A 1 349 ? -3.600 7.904 15.251 1.00 95.75 349 ARG A O 1
ATOM 2753 N N . ASP A 1 350 ? -3.839 9.490 13.682 1.00 95.00 350 ASP A N 1
ATOM 2754 C CA . ASP A 1 350 ? -5.094 10.015 14.228 1.00 95.00 350 ASP A CA 1
ATOM 2755 C C . ASP A 1 350 ? -6.219 8.975 14.163 1.00 95.00 350 ASP A C 1
ATOM 2757 O O . ASP A 1 350 ? -6.974 8.809 15.123 1.00 95.00 350 ASP A O 1
ATOM 2761 N N . GLU A 1 351 ? -6.273 8.198 13.083 1.00 95.88 351 GLU A N 1
ATOM 2762 C CA . GLU A 1 351 ? -7.242 7.115 12.924 1.00 95.88 351 GLU A CA 1
ATOM 2763 C C . GLU A 1 351 ? -6.973 5.948 13.885 1.00 95.88 351 GLU A C 1
ATOM 2765 O O . GLU A 1 351 ? -7.910 5.435 14.494 1.00 95.88 351 GLU A O 1
ATOM 2770 N N . VAL A 1 352 ? -5.707 5.571 14.117 1.00 94.81 352 VAL A N 1
ATOM 2771 C CA . VAL A 1 352 ? -5.340 4.584 15.157 1.00 94.81 352 VAL A CA 1
ATOM 2772 C C . VAL A 1 352 ? -5.747 5.071 16.550 1.00 94.81 352 VAL A C 1
ATOM 2774 O O . VAL A 1 352 ? -6.276 4.301 17.355 1.00 94.81 352 VAL A O 1
ATOM 2777 N N . ARG A 1 353 ? -5.545 6.360 16.841 1.00 92.19 353 ARG A N 1
ATOM 2778 C CA . ARG A 1 353 ? -5.957 6.988 18.106 1.00 92.19 353 ARG A CA 1
ATOM 2779 C C . ARG A 1 353 ? -7.464 6.975 18.309 1.00 92.19 353 ARG A C 1
ATOM 2781 O O . ARG A 1 353 ? -7.911 6.719 19.423 1.00 92.19 353 ARG A O 1
ATOM 2788 N N . ALA A 1 354 ? -8.226 7.217 17.248 1.00 92.00 354 ALA A N 1
ATOM 2789 C CA . ALA A 1 354 ? -9.684 7.221 17.286 1.00 92.00 354 ALA A CA 1
ATOM 2790 C C . ALA A 1 354 ? -10.313 5.816 17.242 1.00 92.00 354 ALA A C 1
ATOM 2792 O O . ALA A 1 354 ? -11.487 5.676 17.578 1.00 92.00 354 ALA A O 1
ATOM 2793 N N . ALA A 1 355 ? -9.566 4.790 16.823 1.00 93.12 355 ALA A N 1
ATOM 2794 C CA . ALA A 1 355 ? -10.086 3.445 16.611 1.00 93.12 355 ALA A CA 1
ATOM 2795 C C . ALA A 1 355 ? -10.621 2.803 17.897 1.00 93.12 355 ALA A C 1
ATOM 2797 O O . ALA A 1 355 ? -9.940 2.784 18.920 1.00 93.12 355 ALA A O 1
ATOM 2798 N N . ASN A 1 356 ? -11.796 2.185 17.810 1.00 91.19 356 ASN A N 1
ATOM 2799 C CA . ASN A 1 356 ? -12.321 1.270 18.829 1.00 91.19 356 ASN A CA 1
ATOM 2800 C C . ASN A 1 356 ? -12.037 -0.190 18.472 1.00 91.19 356 ASN A C 1
ATOM 2802 O O . ASN A 1 356 ? -12.058 -1.054 19.344 1.00 91.19 356 ASN A O 1
ATOM 2806 N N . LYS A 1 357 ? -11.765 -0.461 17.193 1.00 92.81 357 LYS A N 1
ATOM 2807 C CA . LYS A 1 357 ? -11.427 -1.779 16.672 1.00 92.81 357 LYS A CA 1
ATOM 2808 C C . LYS A 1 357 ? -10.232 -1.673 15.742 1.00 92.81 357 LYS A C 1
ATOM 2810 O O . LYS A 1 357 ? -10.209 -0.808 14.865 1.00 92.81 357 LYS A O 1
ATOM 2815 N N . ILE A 1 358 ? -9.257 -2.556 15.920 1.00 94.81 358 ILE A N 1
ATOM 2816 C CA . ILE A 1 358 ? -8.086 -2.654 15.052 1.00 94.81 358 ILE A CA 1
ATOM 2817 C C . ILE A 1 358 ? -7.957 -4.089 14.559 1.00 94.81 358 ILE A C 1
ATOM 2819 O O . ILE A 1 358 ? -7.997 -5.039 15.342 1.00 94.81 358 ILE A O 1
ATOM 2823 N N . SER A 1 359 ? -7.797 -4.254 13.251 1.00 95.62 359 SER A N 1
ATOM 2824 C CA . SER A 1 359 ? -7.612 -5.559 12.625 1.00 95.62 359 SER A CA 1
ATOM 2825 C C . SER A 1 359 ? -6.301 -5.641 11.866 1.00 95.62 359 SER A C 1
ATOM 2827 O O . SER A 1 359 ? -5.968 -4.733 11.115 1.00 95.62 359 SER A O 1
ATOM 2829 N N . PHE A 1 360 ? -5.582 -6.746 12.031 1.00 95.12 360 PHE A N 1
ATOM 2830 C CA . PHE A 1 360 ? -4.342 -7.047 11.324 1.00 95.12 360 PHE A CA 1
ATOM 2831 C C . PHE A 1 360 ? -4.574 -8.215 10.373 1.00 95.12 360 PHE A C 1
ATOM 2833 O O . PHE A 1 360 ? -4.818 -9.338 10.815 1.00 95.12 360 PHE A O 1
ATOM 2840 N N . VAL A 1 361 ? -4.498 -7.950 9.071 1.00 93.62 361 VAL A N 1
ATOM 2841 C CA . VAL A 1 361 ? -4.812 -8.911 8.012 1.00 93.62 361 VAL A CA 1
ATOM 2842 C C . VAL A 1 361 ? -3.576 -9.165 7.159 1.00 93.62 361 VAL A C 1
ATOM 2844 O O . VAL A 1 361 ? -3.077 -8.263 6.488 1.00 93.62 361 VAL A O 1
ATOM 2847 N N . GLY A 1 362 ? -3.074 -10.400 7.165 1.00 88.94 362 GLY A N 1
ATOM 2848 C CA . GLY A 1 362 ? -1.956 -10.811 6.309 1.00 88.94 362 GLY A CA 1
ATOM 2849 C C . GLY A 1 362 ? -0.638 -10.067 6.568 1.00 88.94 362 GLY A C 1
ATOM 2850 O O . GLY A 1 362 ? 0.183 -9.956 5.657 1.00 88.94 362 GLY A O 1
ATOM 2851 N N . LEU A 1 363 ? -0.430 -9.536 7.777 1.00 88.44 363 LEU A N 1
ATOM 2852 C CA . LEU A 1 363 ? 0.781 -8.807 8.152 1.00 88.44 363 LEU A CA 1
ATOM 2853 C C . LEU A 1 363 ? 1.740 -9.712 8.934 1.00 88.44 363 LEU A C 1
ATOM 2855 O O . LEU A 1 363 ? 1.353 -10.354 9.907 1.00 88.44 363 LEU A O 1
ATOM 2859 N N . SER A 1 364 ? 3.006 -9.765 8.520 1.00 82.44 364 SER A N 1
ATOM 2860 C CA . SER A 1 364 ? 4.010 -10.636 9.145 1.00 82.44 364 SER A CA 1
ATOM 2861 C C . SER A 1 364 ? 4.627 -10.057 10.420 1.00 82.44 364 SER A C 1
ATOM 2863 O O . SER A 1 364 ? 5.245 -10.822 11.153 1.00 82.44 364 SER A O 1
ATOM 2865 N N . MET A 1 365 ? 4.420 -8.770 10.732 1.00 86.56 365 MET A N 1
ATOM 2866 C CA . MET A 1 365 ? 4.970 -8.088 11.919 1.00 86.56 365 MET A CA 1
ATOM 2867 C C . MET A 1 365 ? 6.498 -8.231 12.047 1.00 86.56 365 MET A C 1
ATOM 2869 O O . MET A 1 365 ? 7.005 -8.626 13.094 1.00 86.56 365 MET A O 1
ATOM 2873 N N . HIS A 1 366 ? 7.239 -7.962 10.969 1.00 86.00 366 HIS A N 1
ATOM 2874 C CA . HIS A 1 366 ? 8.705 -7.938 11.009 1.00 86.00 366 HIS A CA 1
ATOM 2875 C C . HIS A 1 366 ? 9.232 -6.644 11.650 1.00 86.00 366 HIS A C 1
ATOM 2877 O O . HIS A 1 366 ? 8.573 -5.604 11.614 1.00 86.00 366 HIS A O 1
ATOM 2883 N N . GLU A 1 367 ? 10.457 -6.695 12.178 1.00 88.94 367 GLU A N 1
ATOM 2884 C CA . GLU A 1 367 ? 11.080 -5.594 12.930 1.00 88.94 367 GLU A CA 1
ATOM 2885 C C . GLU A 1 367 ? 11.188 -4.276 12.144 1.00 88.94 367 GLU A C 1
ATOM 2887 O O . GLU A 1 367 ? 11.133 -3.195 12.725 1.00 88.94 367 GLU A O 1
ATOM 2892 N N . TYR A 1 368 ? 11.276 -4.334 10.811 1.00 89.69 368 TYR A N 1
ATOM 2893 C CA . TYR A 1 368 ? 11.376 -3.128 9.979 1.00 89.69 368 TYR A CA 1
ATOM 2894 C C . TYR A 1 368 ? 10.087 -2.287 9.948 1.00 89.69 368 TYR A C 1
ATOM 2896 O O . TYR A 1 368 ? 10.110 -1.140 9.506 1.00 89.69 368 TYR A O 1
ATOM 2904 N N . LEU A 1 369 ? 8.967 -2.811 10.459 1.00 90.62 369 LEU A N 1
ATOM 2905 C CA . LEU A 1 369 ? 7.742 -2.031 10.654 1.00 90.62 369 LEU A CA 1
ATOM 2906 C C . LEU A 1 369 ? 7.762 -1.220 11.959 1.00 90.62 369 LEU A C 1
ATOM 2908 O O . LEU A 1 369 ? 6.970 -0.285 12.101 1.00 90.62 369 LEU A O 1
ATOM 2912 N N . ASN A 1 370 ? 8.665 -1.539 12.897 1.00 90.44 370 ASN A N 1
ATOM 2913 C CA . ASN A 1 370 ? 8.624 -1.025 14.268 1.00 90.44 370 ASN A CA 1
ATOM 2914 C C . ASN A 1 370 ? 8.602 0.503 14.328 1.00 90.44 370 ASN A C 1
ATOM 2916 O O . ASN A 1 370 ? 7.817 1.060 15.085 1.00 90.44 370 ASN A O 1
ATOM 2920 N N . TRP A 1 371 ? 9.396 1.194 13.505 1.00 92.00 371 TRP A N 1
ATOM 2921 C CA . TRP A 1 371 ? 9.476 2.661 13.543 1.00 92.00 371 TRP A CA 1
ATOM 2922 C C . TRP A 1 371 ? 8.145 3.301 13.124 1.00 92.00 371 TRP A C 1
ATOM 2924 O O . TRP A 1 371 ? 7.664 4.244 13.752 1.00 92.00 371 TRP A O 1
ATOM 2934 N N . GLY A 1 372 ? 7.507 2.736 12.093 1.00 93.31 372 GLY A N 1
ATOM 2935 C CA . GLY A 1 372 ? 6.194 3.171 11.631 1.00 93.31 372 GLY A CA 1
ATOM 2936 C C . GLY A 1 372 ? 5.115 2.930 12.675 1.00 93.31 372 GLY A C 1
ATOM 2937 O O . GLY A 1 372 ? 4.362 3.838 13.018 1.00 93.31 372 GLY A O 1
ATOM 2938 N N . PHE A 1 373 ? 5.048 1.721 13.226 1.00 92.19 373 PHE A N 1
ATOM 2939 C CA . PHE A 1 373 ? 4.025 1.427 14.220 1.00 92.19 373 PHE A CA 1
ATOM 2940 C C . PHE A 1 373 ? 4.245 2.156 15.549 1.00 92.19 373 PHE A C 1
ATOM 2942 O O . PHE A 1 373 ? 3.266 2.583 16.157 1.00 92.19 373 PHE A O 1
ATOM 2949 N N . GLN A 1 374 ? 5.492 2.356 15.979 1.00 91.31 374 GLN A N 1
ATOM 2950 C CA . GLN A 1 374 ? 5.803 3.190 17.137 1.00 91.31 374 GLN A CA 1
ATOM 2951 C C . GLN A 1 374 ? 5.212 4.585 16.955 1.00 91.31 374 GLN A C 1
ATOM 2953 O O . GLN A 1 374 ? 4.573 5.093 17.869 1.00 91.31 374 GLN A O 1
ATOM 2958 N N . TYR A 1 375 ? 5.359 5.190 15.773 1.00 93.69 375 TYR A N 1
ATOM 2959 C CA . TYR A 1 375 ? 4.717 6.465 15.465 1.00 93.69 375 TYR A CA 1
ATOM 2960 C C . TYR A 1 375 ? 3.181 6.377 15.523 1.00 93.69 375 TYR A C 1
ATOM 2962 O O . TYR A 1 375 ? 2.548 7.220 16.161 1.00 93.69 375 TYR A O 1
ATOM 2970 N N . LEU A 1 376 ? 2.581 5.362 14.890 1.00 94.62 376 LEU A N 1
ATOM 2971 C CA . LEU A 1 376 ? 1.121 5.204 14.802 1.00 94.62 376 LEU A CA 1
ATOM 2972 C C . LEU A 1 376 ? 0.451 5.007 16.167 1.00 94.62 376 LEU A C 1
ATOM 2974 O O . LEU A 1 376 ? -0.610 5.575 16.417 1.00 94.62 376 LEU A O 1
ATOM 2978 N N . PHE A 1 377 ? 1.065 4.220 17.050 1.00 92.00 377 PHE A N 1
ATOM 2979 C CA . PHE A 1 377 ? 0.506 3.875 18.360 1.00 92.00 377 PHE A CA 1
ATOM 2980 C C . PHE A 1 377 ? 0.974 4.802 19.486 1.00 92.00 377 PHE A C 1
ATOM 2982 O O . PHE A 1 377 ? 0.482 4.700 20.609 1.00 92.00 377 PHE A O 1
ATOM 2989 N N . LYS A 1 378 ? 1.864 5.759 19.196 1.00 87.12 378 LYS A N 1
ATOM 2990 C CA . LYS A 1 378 ? 2.352 6.721 20.186 1.00 87.12 378 LYS A CA 1
ATOM 2991 C C . LYS A 1 378 ? 1.202 7.502 20.826 1.00 87.12 378 LYS A C 1
ATOM 2993 O O . LYS A 1 378 ? 0.441 8.212 20.152 1.00 87.12 378 LYS A O 1
ATOM 2998 N N . ASP A 1 379 ? 1.145 7.416 22.152 1.00 85.69 379 ASP A N 1
ATOM 2999 C CA . ASP A 1 379 ? 0.125 8.009 23.024 1.00 85.69 379 ASP A CA 1
ATOM 3000 C C . ASP A 1 379 ? -1.294 7.446 22.800 1.00 85.69 379 ASP A C 1
ATOM 3002 O O . ASP A 1 379 ? -2.285 8.097 23.139 1.00 85.69 379 ASP A O 1
ATOM 3006 N N . ARG A 1 380 ? -1.430 6.254 22.200 1.00 86.69 380 ARG A N 1
ATOM 3007 C CA . ARG A 1 380 ? -2.729 5.583 22.082 1.00 86.69 380 ARG A CA 1
ATOM 3008 C C . ARG A 1 380 ? -3.222 5.174 23.473 1.00 86.69 380 ARG A C 1
ATOM 3010 O O . ARG A 1 380 ? -2.522 4.491 24.208 1.00 86.69 380 ARG A O 1
ATOM 3017 N N . THR A 1 381 ? -4.457 5.548 23.803 1.00 81.69 381 THR A N 1
ATOM 3018 C CA . THR A 1 381 ? -5.112 5.231 25.084 1.00 81.69 381 THR A CA 1
ATOM 3019 C C . THR A 1 381 ? -6.576 4.855 24.873 1.00 81.69 381 THR A C 1
ATOM 3021 O O . THR A 1 381 ? -7.183 5.255 23.883 1.00 81.69 381 THR A O 1
ATOM 3024 N N . GLY A 1 382 ? -7.155 4.090 25.802 1.00 78.69 382 GLY A N 1
ATOM 3025 C CA . GLY A 1 382 ? -8.554 3.650 25.738 1.00 78.69 382 GLY A CA 1
ATOM 3026 C C . GLY A 1 382 ? -8.725 2.245 25.163 1.00 78.69 382 GLY A C 1
ATOM 3027 O O . GLY A 1 382 ? -7.757 1.622 24.726 1.00 78.69 382 GLY A O 1
ATOM 3028 N N . GLU A 1 383 ? -9.960 1.747 25.179 1.00 81.56 383 GLU A N 1
ATOM 3029 C CA . GLU A 1 383 ? -10.246 0.358 24.822 1.00 81.56 383 GLU A CA 1
ATOM 3030 C C . GLU A 1 383 ? -10.157 0.073 23.317 1.00 81.56 383 GLU A C 1
ATOM 3032 O O . GLU A 1 383 ? -10.557 0.906 22.499 1.00 81.56 383 GLU A O 1
ATOM 3037 N N . ILE A 1 384 ? -9.616 -1.097 22.956 1.00 85.94 384 ILE A N 1
ATOM 3038 C CA . ILE A 1 384 ? -9.523 -1.596 21.576 1.00 85.94 384 ILE A CA 1
ATOM 3039 C C . ILE A 1 384 ? -10.038 -3.037 21.515 1.00 85.94 384 ILE A C 1
ATOM 3041 O O . ILE A 1 384 ? -9.630 -3.887 22.303 1.00 85.94 384 ILE A O 1
ATOM 3045 N N . GLU A 1 385 ? -10.894 -3.338 20.546 1.00 88.69 385 GLU A N 1
ATOM 3046 C CA . GLU A 1 385 ? -11.124 -4.704 20.072 1.00 88.69 385 GLU A CA 1
ATOM 3047 C C . GLU A 1 385 ? -10.032 -5.069 19.055 1.00 88.69 385 GLU A C 1
ATOM 3049 O O . GLU A 1 385 ? -9.903 -4.418 18.014 1.00 88.69 385 GLU A O 1
ATOM 3054 N N . LEU A 1 386 ? -9.233 -6.098 19.348 1.00 89.00 386 LEU A N 1
ATOM 3055 C CA . LEU A 1 386 ? -8.148 -6.545 18.473 1.00 89.00 386 LEU A CA 1
ATOM 3056 C C . LEU A 1 386 ? -8.538 -7.807 17.709 1.00 89.00 386 LEU A C 1
ATOM 3058 O O . LEU A 1 386 ? -8.863 -8.830 18.316 1.00 89.00 386 LEU A O 1
ATOM 3062 N N . VAL A 1 387 ? -8.416 -7.750 16.383 1.00 91.56 387 VAL A N 1
ATOM 3063 C CA . VAL A 1 387 ? -8.588 -8.910 15.501 1.00 91.56 387 VAL A CA 1
ATOM 3064 C C . VAL A 1 387 ? -7.305 -9.175 14.725 1.00 91.56 387 VAL A C 1
ATOM 3066 O O . VAL A 1 387 ? -6.722 -8.258 14.152 1.00 91.56 387 VAL A O 1
ATOM 3069 N N . VAL A 1 388 ? -6.868 -10.427 14.661 1.00 91.50 388 VAL A N 1
ATOM 307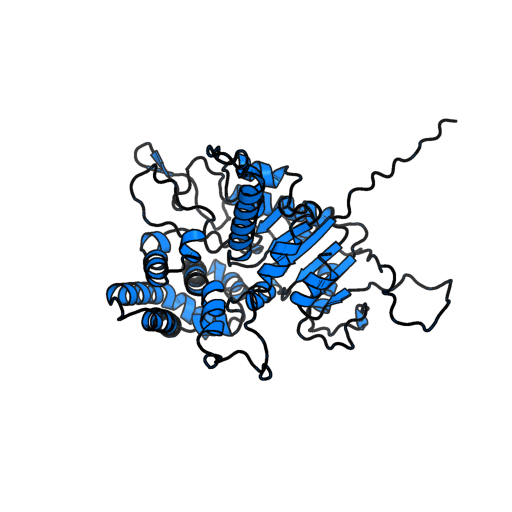0 C CA . VAL A 1 388 ? -5.694 -10.831 13.880 1.00 91.50 388 VAL A CA 1
ATOM 3071 C C . VAL A 1 388 ? -6.062 -12.006 12.989 1.00 91.50 388 VAL A C 1
ATOM 3073 O O . VAL A 1 388 ? -6.646 -12.988 13.448 1.00 91.50 388 VAL A O 1
ATOM 3076 N N . THR A 1 389 ? -5.719 -11.919 11.706 1.00 89.31 389 THR A N 1
ATOM 3077 C CA . THR A 1 389 ? -5.840 -13.059 10.799 1.00 89.31 389 THR A CA 1
ATOM 3078 C C . THR A 1 389 ? -4.616 -13.951 10.921 1.00 89.31 389 THR A C 1
ATOM 3080 O O . THR A 1 389 ? -3.492 -13.465 10.766 1.00 89.31 389 THR A O 1
ATOM 3083 N N . ASP A 1 390 ? -4.824 -15.247 11.101 1.00 81.62 390 ASP A N 1
ATOM 3084 C CA . ASP A 1 390 ? -3.755 -16.233 11.133 1.00 81.62 390 ASP A CA 1
ATOM 3085 C C . ASP A 1 390 ? -4.126 -17.452 10.288 1.00 81.62 390 ASP A C 1
ATOM 3087 O O . ASP A 1 390 ? -4.954 -18.277 10.681 1.00 81.62 390 ASP A O 1
ATOM 3091 N N . LYS A 1 391 ? -3.493 -17.558 9.117 1.00 73.69 391 LYS A N 1
ATOM 3092 C CA . LYS A 1 391 ? -3.706 -18.656 8.164 1.00 73.69 391 LYS A CA 1
ATOM 3093 C C . LYS A 1 391 ? -3.269 -20.019 8.706 1.00 73.69 391 LYS A C 1
ATOM 3095 O O . LYS A 1 391 ? -3.763 -21.038 8.234 1.00 73.69 391 LYS A O 1
ATOM 3100 N N . ASP A 1 392 ? -2.353 -20.024 9.672 1.00 67.44 392 ASP A N 1
ATOM 3101 C CA . ASP A 1 392 ? -1.771 -21.239 10.237 1.00 67.44 392 ASP A CA 1
ATOM 3102 C C . ASP A 1 392 ? -2.542 -21.682 11.501 1.00 67.44 392 ASP A C 1
ATOM 3104 O O . ASP A 1 392 ? -2.293 -22.754 12.055 1.00 67.44 392 ASP A O 1
ATOM 3108 N N . SER A 1 393 ? -3.549 -20.902 11.926 1.00 64.31 393 SER A N 1
ATOM 3109 C CA . SER A 1 393 ? -4.388 -21.230 13.077 1.00 64.31 393 SER A CA 1
ATOM 3110 C C . SER A 1 393 ? -5.369 -22.374 12.778 1.00 64.31 393 SER A C 1
ATOM 3112 O O . SER A 1 393 ? -6.217 -22.330 11.873 1.00 64.31 393 SER A O 1
ATOM 3114 N N . SER A 1 394 ? -5.300 -23.424 13.601 1.00 59.97 394 SER A N 1
ATOM 3115 C CA . SER A 1 394 ? -6.271 -24.519 13.558 1.00 59.97 394 SER A CA 1
ATOM 3116 C C . SER A 1 394 ? -7.682 -24.015 13.919 1.00 59.97 394 SER A C 1
ATOM 3118 O O . SER A 1 394 ? -7.812 -23.059 14.688 1.00 59.97 394 SER A O 1
ATOM 3120 N N . PRO A 1 395 ? -8.764 -24.658 13.441 1.00 60.34 395 PRO A N 1
ATOM 3121 C CA . PRO A 1 395 ? -10.131 -24.332 13.856 1.00 60.34 395 PRO A CA 1
ATOM 3122 C C . PRO A 1 395 ? -10.356 -24.338 15.375 1.00 60.34 395 PRO A C 1
ATOM 3124 O O . PRO A 1 395 ? -11.154 -23.548 15.868 1.00 60.34 395 PRO A O 1
ATOM 3127 N N . ALA A 1 396 ? -9.626 -25.178 16.117 1.00 52.97 396 ALA A N 1
ATOM 3128 C CA . ALA A 1 396 ? -9.728 -25.285 17.574 1.00 52.97 396 ALA A CA 1
ATOM 3129 C C . ALA A 1 396 ? -9.111 -24.086 18.324 1.00 52.97 396 ALA A C 1
ATOM 3131 O O . ALA A 1 396 ? -9.502 -23.799 19.449 1.00 52.97 396 ALA A O 1
ATOM 3132 N N . SER A 1 397 ? -8.189 -23.354 17.693 1.00 55.97 397 SER A N 1
ATOM 3133 C CA . SER A 1 397 ? -7.502 -22.173 18.247 1.00 55.97 397 SER A CA 1
ATOM 3134 C C . SER A 1 397 ? -8.209 -20.838 17.943 1.00 55.97 397 SER A C 1
ATOM 3136 O O . SER A 1 397 ? -7.631 -19.779 18.151 1.00 55.97 397 SER A O 1
ATOM 3138 N N . ARG A 1 398 ? -9.453 -20.863 17.437 1.00 62.41 398 ARG A N 1
ATOM 3139 C CA . ARG A 1 398 ? -10.197 -19.665 16.977 1.00 62.41 398 ARG A CA 1
ATOM 3140 C C . ARG A 1 398 ? -11.093 -19.014 18.037 1.00 62.41 398 ARG A C 1
ATOM 3142 O O . ARG A 1 398 ? -11.804 -18.058 17.732 1.00 62.41 398 ARG A O 1
ATOM 3149 N N . ALA A 1 399 ? -11.076 -19.519 19.271 1.00 61.97 399 ALA A N 1
ATOM 3150 C CA . ALA A 1 399 ? -11.670 -18.820 20.407 1.00 61.97 399 ALA A CA 1
ATOM 3151 C C . ALA A 1 399 ? -10.872 -17.539 20.716 1.00 61.97 399 ALA A C 1
ATOM 3153 O O . ALA A 1 399 ? -9.735 -17.386 20.280 1.00 61.97 399 ALA A O 1
ATOM 3154 N N . ALA A 1 400 ? -11.454 -16.605 21.470 1.00 62.94 400 ALA A N 1
ATOM 3155 C CA . ALA A 1 400 ? -10.716 -15.443 21.955 1.00 62.94 400 ALA A CA 1
ATOM 3156 C C . ALA A 1 400 ? -9.579 -15.911 22.881 1.00 62.94 400 ALA A C 1
ATOM 3158 O O . ALA A 1 400 ? -9.837 -16.307 24.019 1.00 62.94 400 ALA A O 1
ATOM 3159 N N . LEU A 1 401 ? -8.346 -15.898 22.370 1.00 67.19 401 LEU A N 1
ATOM 3160 C CA . LEU A 1 401 ? -7.177 -16.421 23.071 1.00 67.19 401 LEU A CA 1
ATOM 3161 C C . LEU A 1 401 ? -6.603 -15.361 24.003 1.00 67.19 401 LEU A C 1
ATOM 3163 O O . LEU A 1 401 ? -6.565 -14.167 23.679 1.00 67.19 401 LEU A O 1
ATOM 3167 N N . THR A 1 402 ? -6.135 -15.813 25.159 1.00 68.12 402 THR A N 1
ATOM 3168 C CA . THR A 1 402 ? -5.282 -15.010 26.028 1.00 68.12 402 THR A CA 1
ATOM 3169 C C . THR A 1 402 ? -3.846 -15.034 25.506 1.00 68.12 402 THR A C 1
ATOM 3171 O O . THR A 1 402 ? -3.444 -15.918 24.753 1.00 68.12 402 THR A O 1
ATOM 3174 N N . LEU A 1 403 ? -3.058 -14.030 25.884 1.00 66.69 403 LEU A N 1
ATOM 3175 C CA . LEU A 1 403 ? -1.676 -13.846 25.425 1.00 66.69 403 LEU A CA 1
ATOM 3176 C C . LEU A 1 403 ? -0.763 -15.066 25.654 1.00 66.69 403 LEU A C 1
ATOM 3178 O O . LEU A 1 403 ? 0.107 -15.337 24.834 1.00 66.69 403 LEU A O 1
ATOM 3182 N N . ASP A 1 404 ? -0.961 -15.783 26.754 1.00 69.19 404 ASP A N 1
ATOM 3183 C CA . ASP A 1 404 ? -0.243 -17.002 27.150 1.00 69.19 404 ASP A CA 1
ATOM 3184 C C . ASP A 1 404 ? -0.649 -18.249 26.347 1.00 69.19 404 ASP A C 1
ATOM 3186 O O . ASP A 1 404 ? 0.077 -19.240 26.348 1.00 69.19 404 ASP A O 1
ATOM 3190 N N . GLN A 1 405 ? -1.775 -18.194 25.632 1.00 70.38 405 GLN A N 1
ATOM 3191 C CA . GLN A 1 405 ? -2.282 -19.282 24.789 1.00 70.38 405 GLN A CA 1
ATOM 3192 C C . GLN A 1 405 ? -1.868 -19.148 23.317 1.00 70.38 405 GLN A C 1
ATOM 3194 O O . GLN A 1 405 ? -2.158 -20.035 22.513 1.00 70.38 405 GLN A O 1
ATOM 3199 N N . LEU A 1 406 ? -1.233 -18.036 22.939 1.00 75.31 406 LEU A N 1
ATOM 3200 C CA . LEU A 1 406 ? -0.801 -17.799 21.566 1.00 75.31 406 LEU A CA 1
ATOM 3201 C C . LEU A 1 406 ? 0.484 -18.578 21.270 1.00 75.31 406 LEU A C 1
ATOM 3203 O O . LEU A 1 406 ? 1.408 -18.585 22.081 1.00 75.31 406 LEU A O 1
ATOM 3207 N N . ASP A 1 407 ? 0.576 -19.167 20.074 1.00 76.69 407 ASP A N 1
ATOM 3208 C CA . ASP A 1 407 ? 1.862 -19.638 19.552 1.00 76.69 407 ASP A CA 1
ATOM 3209 C C . ASP A 1 407 ? 2.833 -18.443 19.537 1.00 76.69 407 ASP A C 1
ATOM 3211 O O . ASP A 1 407 ? 2.542 -17.460 18.848 1.00 76.69 407 ASP A O 1
ATOM 3215 N N . PRO A 1 408 ? 3.967 -18.486 20.263 1.00 76.19 408 PRO A N 1
ATOM 3216 C CA . PRO A 1 408 ? 4.912 -17.371 20.329 1.00 76.19 408 PRO A CA 1
ATOM 3217 C C . PRO A 1 408 ? 5.486 -16.985 18.958 1.00 76.19 408 PRO A C 1
ATOM 3219 O O . PRO A 1 408 ? 5.943 -15.854 18.782 1.00 76.19 408 PRO A O 1
ATOM 3222 N N . LEU A 1 409 ? 5.447 -17.899 17.983 1.00 78.06 409 LEU A N 1
ATOM 3223 C CA . LEU A 1 409 ? 5.853 -17.674 16.596 1.00 78.06 409 LEU A CA 1
ATOM 3224 C C . LEU A 1 409 ? 4.666 -17.384 15.664 1.00 78.06 409 LEU A C 1
ATOM 3226 O O . LEU A 1 409 ? 4.870 -17.163 14.470 1.00 78.06 409 LEU A O 1
ATOM 3230 N N . GLY A 1 410 ? 3.438 -17.347 16.177 1.00 80.19 410 GLY A N 1
ATOM 3231 C CA . GLY A 1 410 ? 2.234 -16.997 15.430 1.00 80.19 410 GLY A CA 1
ATOM 3232 C C . GLY A 1 410 ? 2.104 -15.491 15.188 1.00 80.19 410 GLY A C 1
ATOM 3233 O O . GLY A 1 410 ? 2.641 -14.659 15.928 1.00 80.19 410 GLY A O 1
ATOM 3234 N N . ALA A 1 411 ? 1.354 -15.110 14.150 1.00 83.69 411 ALA A N 1
ATOM 3235 C CA . ALA A 1 411 ? 1.053 -13.699 13.886 1.00 83.69 411 ALA A CA 1
ATOM 3236 C C . ALA A 1 411 ? 0.344 -13.003 15.070 1.00 83.69 411 ALA A C 1
ATOM 3238 O O . ALA A 1 411 ? 0.757 -11.891 15.415 1.00 83.69 411 ALA A O 1
ATOM 3239 N N . PRO A 1 412 ? -0.634 -13.632 15.758 1.00 84.56 412 PRO A N 1
ATOM 3240 C CA . PRO A 1 412 ? -1.279 -13.027 16.921 1.00 84.56 412 PRO A CA 1
ATOM 3241 C C . PRO A 1 412 ? -0.306 -12.699 18.056 1.00 84.56 412 PRO A C 1
ATOM 3243 O O . PRO A 1 412 ? -0.385 -11.607 18.614 1.00 84.56 412 PRO A O 1
ATOM 3246 N N . ALA A 1 413 ? 0.641 -13.592 18.376 1.00 82.81 413 ALA A N 1
ATOM 3247 C CA . ALA A 1 413 ? 1.621 -13.339 19.434 1.00 82.81 413 ALA A CA 1
ATOM 3248 C C . ALA A 1 413 ? 2.559 -12.188 19.072 1.00 82.81 413 ALA A C 1
ATOM 3250 O O . ALA A 1 413 ? 2.827 -11.335 19.916 1.00 82.81 413 ALA A O 1
ATOM 3251 N N . ARG A 1 414 ? 3.016 -12.114 17.814 1.00 86.31 414 ARG A N 1
ATOM 3252 C CA . ARG A 1 414 ? 3.839 -10.987 17.350 1.00 86.31 414 ARG A CA 1
ATOM 3253 C C . ARG A 1 414 ? 3.094 -9.660 17.441 1.00 86.31 414 ARG A C 1
ATOM 3255 O O . ARG A 1 414 ? 3.667 -8.699 17.941 1.00 86.31 414 ARG A O 1
ATOM 3262 N N . VAL A 1 415 ? 1.827 -9.609 17.019 1.00 88.06 415 VAL A N 1
ATOM 3263 C CA . VAL A 1 415 ? 0.985 -8.407 17.168 1.00 88.06 415 VAL A CA 1
ATOM 3264 C C . VAL A 1 415 ? 0.825 -8.040 18.640 1.00 88.06 415 VAL A C 1
ATOM 3266 O O . VAL A 1 415 ? 0.996 -6.883 19.011 1.00 88.06 415 VAL A O 1
ATOM 3269 N N . ALA A 1 416 ? 0.518 -9.012 19.493 1.00 82.06 416 ALA A N 1
ATOM 3270 C CA . ALA A 1 416 ? 0.264 -8.747 20.899 1.00 82.06 416 ALA A CA 1
ATOM 3271 C C . ALA A 1 416 ? 1.536 -8.313 21.650 1.00 82.06 416 ALA A C 1
ATOM 3273 O O . ALA A 1 416 ? 1.475 -7.391 22.458 1.00 82.06 416 ALA A O 1
ATOM 3274 N N . ASN A 1 417 ? 2.693 -8.916 21.358 1.00 82.00 417 ASN A N 1
ATOM 3275 C CA . ASN A 1 417 ? 3.985 -8.487 21.900 1.00 82.00 417 ASN A CA 1
ATOM 3276 C C . ASN A 1 417 ? 4.363 -7.092 21.403 1.00 82.00 417 ASN A C 1
ATOM 3278 O O . ASN A 1 417 ? 4.700 -6.237 22.212 1.00 82.00 417 ASN A O 1
ATOM 3282 N N . PHE A 1 418 ? 4.187 -6.828 20.108 1.00 84.81 418 PHE A N 1
ATOM 3283 C CA . PHE A 1 418 ? 4.368 -5.494 19.551 1.00 84.81 418 PHE A CA 1
ATOM 3284 C C . PHE A 1 418 ? 3.513 -4.452 20.297 1.00 84.81 418 PHE A C 1
ATOM 3286 O O . PHE A 1 418 ? 4.004 -3.415 20.733 1.00 84.81 418 PHE A O 1
ATOM 3293 N N . LEU A 1 419 ? 2.223 -4.724 20.501 1.00 83.12 419 LEU A N 1
ATOM 3294 C CA . LEU A 1 419 ? 1.335 -3.771 21.167 1.00 83.12 419 LEU A CA 1
ATOM 3295 C C . LEU A 1 419 ? 1.707 -3.553 22.640 1.00 83.12 419 LEU A C 1
ATOM 3297 O O . LEU A 1 419 ? 1.492 -2.452 23.131 1.00 83.12 419 LEU A O 1
ATOM 3301 N N . LYS A 1 420 ? 2.324 -4.524 23.329 1.00 79.44 420 LYS A N 1
ATOM 3302 C CA . LYS A 1 420 ? 2.883 -4.294 24.676 1.00 79.44 420 LYS A CA 1
ATOM 3303 C C . LYS A 1 420 ? 4.012 -3.265 24.659 1.00 79.44 420 LYS A C 1
ATOM 3305 O O . LYS A 1 420 ? 4.053 -2.408 25.535 1.00 79.44 420 LYS A O 1
ATOM 3310 N N . ASP A 1 421 ? 4.891 -3.338 23.665 1.00 79.50 421 ASP A N 1
ATOM 3311 C CA . ASP A 1 421 ? 6.075 -2.479 23.590 1.00 79.50 421 ASP A CA 1
ATOM 3312 C C . ASP A 1 421 ? 5.717 -1.024 23.243 1.00 79.50 421 ASP A C 1
ATOM 3314 O O . ASP A 1 421 ? 6.366 -0.088 23.710 1.00 79.50 421 ASP A O 1
ATOM 3318 N N . TYR A 1 422 ? 4.661 -0.821 22.446 1.00 77.50 422 TYR A N 1
ATOM 3319 C CA . TYR A 1 422 ? 4.338 0.491 21.864 1.00 77.50 422 TYR A CA 1
ATOM 3320 C C . TYR A 1 422 ? 2.977 1.065 22.276 1.00 77.50 422 TYR A C 1
ATOM 3322 O O . TYR A 1 422 ? 2.680 2.223 21.980 1.00 77.50 422 TYR A O 1
ATOM 3330 N N . CYS A 1 423 ? 2.160 0.287 22.981 1.00 76.25 423 CYS A N 1
ATOM 3331 C CA . CYS A 1 423 ? 0.896 0.700 23.583 1.00 76.25 423 CYS A CA 1
ATOM 3332 C C . CYS A 1 423 ? 0.799 0.079 24.994 1.00 76.25 423 CYS A C 1
ATOM 3334 O O . CYS A 1 423 ? -0.022 -0.810 25.203 1.00 76.25 423 CYS A O 1
ATOM 3336 N N . PRO A 1 424 ? 1.636 0.518 25.960 1.00 57.81 424 PRO A N 1
ATOM 3337 C CA . PRO A 1 424 ? 1.914 -0.202 27.213 1.00 57.81 424 PRO A CA 1
ATOM 3338 C C . PRO A 1 424 ? 0.722 -0.345 28.173 1.00 57.81 424 PRO A C 1
ATOM 3340 O O . PRO A 1 424 ? 0.768 -1.169 29.081 1.00 57.81 424 PRO A O 1
ATOM 3343 N N . GLU A 1 425 ? -0.370 0.392 27.952 1.00 60.75 425 GLU A N 1
ATOM 3344 C CA . GLU A 1 425 ? -1.632 0.240 28.688 1.00 60.75 425 GLU A CA 1
ATOM 3345 C C . GLU A 1 425 ? -2.798 -0.110 27.751 1.00 60.75 425 GLU A C 1
ATOM 3347 O O . GLU A 1 425 ? -3.773 0.648 27.647 1.00 60.75 425 GLU A O 1
ATOM 3352 N N . PRO A 1 426 ? -2.742 -1.231 27.014 1.00 57.97 426 PRO A N 1
ATOM 3353 C CA . PRO A 1 426 ? -3.819 -1.541 26.109 1.00 57.97 426 PRO A CA 1
ATOM 3354 C C . PRO A 1 426 ? -4.989 -2.081 26.933 1.00 57.97 426 PRO A C 1
ATOM 3356 O O . PRO A 1 426 ? -4.941 -3.171 27.506 1.00 57.97 426 PRO A O 1
ATOM 3359 N N . LYS A 1 427 ? -6.065 -1.301 27.010 1.00 64.81 427 LYS A N 1
ATOM 3360 C CA . LYS A 1 427 ? -7.336 -1.802 27.524 1.00 64.81 427 LYS A CA 1
ATOM 3361 C C . LYS A 1 427 ? -7.990 -2.560 26.370 1.00 64.81 427 LYS A C 1
ATOM 3363 O O . LYS A 1 427 ? -8.210 -1.988 25.309 1.00 64.81 427 LYS A O 1
ATOM 3368 N N . TRP A 1 428 ? -8.240 -3.854 26.519 1.00 67.06 428 TRP A N 1
ATOM 3369 C CA . TRP A 1 428 ? -8.877 -4.631 25.453 1.00 67.06 428 TRP A CA 1
ATOM 3370 C C . TRP A 1 428 ? -10.353 -4.773 25.759 1.00 67.06 428 TRP A C 1
ATOM 3372 O O . TRP A 1 428 ? -10.716 -5.242 26.840 1.00 67.06 428 TRP A O 1
ATOM 3382 N N . ASN A 1 429 ? -11.197 -4.396 24.804 1.00 62.84 429 ASN A N 1
ATOM 3383 C CA . ASN A 1 429 ? -12.610 -4.695 24.922 1.00 62.84 429 ASN A CA 1
ATOM 3384 C C . ASN A 1 429 ? -12.772 -6.204 24.720 1.00 62.84 429 ASN A C 1
ATOM 3386 O O . ASN A 1 429 ? -12.452 -6.737 23.659 1.00 62.84 429 ASN A O 1
ATOM 3390 N N . THR A 1 430 ? -13.229 -6.906 25.755 1.00 53.62 430 THR A N 1
ATOM 3391 C CA . THR A 1 430 ? -13.371 -8.368 25.703 1.00 53.62 430 THR A CA 1
ATOM 3392 C C . THR A 1 430 ? -14.552 -8.832 24.853 1.00 53.62 430 THR A C 1
ATOM 3394 O O . THR A 1 430 ? -14.686 -10.037 24.640 1.00 53.62 430 THR A O 1
ATOM 3397 N N . GLY A 1 431 ? -15.362 -7.899 24.332 1.00 48.78 431 GLY A N 1
ATOM 3398 C CA . GLY A 1 431 ? -16.590 -8.198 23.609 1.00 48.78 431 GLY A CA 1
ATOM 3399 C C . GLY A 1 431 ? -17.601 -8.943 24.486 1.00 48.78 431 GLY A C 1
ATOM 3400 O O . GLY A 1 431 ? -17.275 -9.527 25.523 1.00 48.78 431 GLY A O 1
ATOM 3401 N N . ALA A 1 432 ? -18.867 -8.957 24.076 1.00 39.56 432 ALA A N 1
ATOM 3402 C CA . ALA A 1 432 ? -19.746 -10.015 24.556 1.00 39.56 432 ALA A CA 1
ATOM 3403 C C . ALA A 1 432 ? -19.192 -11.349 24.014 1.00 39.56 432 ALA A C 1
ATOM 3405 O O . ALA A 1 432 ? -18.794 -11.388 22.844 1.00 39.56 432 ALA A O 1
ATOM 3406 N N . PRO A 1 433 ? -19.120 -12.426 24.820 1.00 41.16 433 PRO A N 1
ATOM 3407 C CA . PRO A 1 433 ? -18.809 -13.741 24.277 1.00 41.16 433 PRO A CA 1
ATOM 3408 C C . PRO A 1 433 ? -19.746 -14.015 23.097 1.00 41.16 433 PRO A C 1
ATOM 3410 O O . PRO A 1 433 ? -20.938 -13.703 23.164 1.00 41.16 433 PRO A O 1
ATOM 3413 N N . TYR A 1 434 ? -19.205 -14.566 22.005 1.00 39.97 434 TYR A N 1
ATOM 3414 C CA . TYR A 1 434 ? -20.060 -15.135 20.968 1.00 39.97 434 TYR A CA 1
ATOM 3415 C C . TYR A 1 434 ? -21.029 -16.112 21.648 1.00 39.97 434 TYR A C 1
ATOM 3417 O O . TYR A 1 434 ? -20.614 -16.798 22.588 1.00 39.97 434 TYR A O 1
ATOM 3425 N N . PRO A 1 435 ? -22.297 -16.188 21.213 1.00 37.94 435 PRO A N 1
ATOM 3426 C CA . PRO A 1 435 ? -23.193 -17.243 21.649 1.00 37.94 435 PRO A CA 1
ATOM 3427 C C . PRO A 1 435 ? -22.715 -18.557 21.023 1.00 37.94 435 PRO A C 1
ATOM 3429 O O . PRO A 1 435 ? -23.299 -19.066 20.069 1.00 37.94 435 PRO A O 1
ATOM 3432 N N . ASP A 1 436 ? -21.610 -19.089 21.531 1.00 37.94 436 ASP A N 1
ATOM 3433 C CA . ASP A 1 436 ? -21.301 -20.493 21.377 1.00 37.94 436 ASP A CA 1
ATOM 3434 C C . ASP A 1 436 ? -22.266 -21.256 22.283 1.00 37.94 436 ASP A C 1
ATOM 3436 O O . ASP A 1 436 ? -22.507 -20.882 23.430 1.00 37.94 436 ASP A O 1
ATOM 3440 N N . ARG A 1 437 ? -22.892 -22.261 21.667 1.00 39.28 437 ARG A N 1
ATOM 3441 C CA . ARG A 1 437 ? -23.839 -23.245 22.204 1.00 39.28 437 ARG A CA 1
ATOM 3442 C C . ARG A 1 437 ? -23.958 -23.292 23.730 1.00 39.28 437 ARG A C 1
ATOM 3444 O O . ARG A 1 437 ? -22.976 -23.519 24.424 1.00 39.28 437 ARG A O 1
ATOM 3451 N N . GLU A 1 438 ? -25.212 -23.201 24.175 1.00 38.62 438 GLU A N 1
ATOM 3452 C CA . GLU A 1 438 ? -25.729 -23.583 25.494 1.00 38.62 438 GLU A CA 1
ATOM 3453 C C . GLU A 1 438 ? -24.780 -24.481 26.300 1.00 38.62 438 GLU A C 1
ATOM 3455 O O . GLU A 1 438 ? -24.608 -25.661 25.994 1.00 38.62 438 GLU A O 1
ATOM 3460 N N . GLY A 1 439 ? -24.200 -23.926 27.363 1.00 43.06 439 GLY A N 1
ATOM 3461 C CA . GLY A 1 439 ? -23.496 -24.725 28.355 1.00 43.06 439 GLY A CA 1
ATOM 3462 C C . GLY A 1 439 ? -22.509 -23.933 29.195 1.00 43.06 439 GLY A C 1
ATOM 3463 O O . GLY A 1 439 ? -21.341 -23.865 28.838 1.00 43.06 439 GLY A O 1
ATOM 3464 N N . THR A 1 440 ? -22.984 -23.467 30.360 1.00 40.19 440 THR A N 1
ATOM 3465 C CA . THR A 1 440 ? -22.217 -23.105 31.578 1.00 40.19 440 THR A CA 1
ATOM 3466 C C . THR A 1 440 ? -21.232 -21.921 31.446 1.00 40.19 440 THR A C 1
ATOM 3468 O O . THR A 1 440 ? -20.453 -21.839 30.516 1.00 40.19 440 THR A O 1
ATOM 3471 N N . ASP A 1 441 ? -21.168 -20.938 32.339 1.00 38.62 441 ASP A N 1
ATOM 3472 C CA . ASP A 1 441 ? -21.523 -20.941 33.750 1.00 38.62 441 ASP A CA 1
ATOM 3473 C C . ASP A 1 441 ? -21.687 -19.508 34.281 1.00 38.62 441 ASP A C 1
ATOM 3475 O O . ASP A 1 441 ? -21.152 -18.543 33.726 1.00 38.62 441 ASP A O 1
ATOM 3479 N N . MET A 1 442 ? -22.419 -19.409 35.386 1.00 45.91 442 MET A N 1
ATOM 3480 C CA . MET A 1 442 ? -22.543 -18.228 36.230 1.00 45.91 442 MET A CA 1
ATOM 3481 C C . MET A 1 442 ? -21.286 -18.079 37.093 1.00 45.91 442 MET A C 1
ATOM 3483 O O . MET A 1 442 ? -20.834 -19.031 37.719 1.00 45.91 442 MET A O 1
ATOM 3487 N N . GLY A 1 443 ? -20.750 -16.865 37.170 1.00 39.53 443 GLY A N 1
ATOM 3488 C CA . GLY A 1 443 ? -19.606 -16.537 38.015 1.00 39.53 443 GLY A CA 1
ATOM 3489 C C . GLY A 1 443 ? -19.427 -15.030 38.095 1.00 39.53 443 GLY A C 1
ATOM 3490 O O . GLY A 1 443 ? -18.614 -14.455 37.376 1.00 39.53 443 GLY A O 1
ATOM 3491 N N . ASP A 1 444 ? -20.260 -14.399 38.918 1.00 52.62 444 ASP A N 1
ATOM 3492 C CA . ASP A 1 444 ? -20.159 -12.995 39.304 1.00 52.62 444 ASP A CA 1
ATOM 3493 C C . ASP A 1 444 ? -19.053 -12.863 40.368 1.00 52.62 444 ASP A C 1
ATOM 3495 O O . ASP A 1 444 ? -19.092 -13.540 41.396 1.00 52.62 444 ASP A O 1
ATOM 3499 N N . GLY A 1 445 ? -18.040 -12.040 40.085 1.00 53.72 445 GLY A N 1
ATOM 3500 C CA . GLY A 1 445 ? -16.851 -11.842 40.923 1.00 53.72 445 GLY A CA 1
ATOM 3501 C C . GLY A 1 445 ? -15.611 -12.597 40.432 1.00 53.72 445 GLY A C 1
ATOM 3502 O O . GLY A 1 445 ? -15.365 -13.735 40.815 1.00 53.72 445 GLY A O 1
ATOM 3503 N N . GLY A 1 446 ? -14.779 -11.951 39.614 1.00 35.84 446 GLY A N 1
ATOM 3504 C CA . GLY A 1 446 ? -13.505 -12.522 39.181 1.00 35.84 446 GLY A CA 1
ATOM 3505 C C . GLY A 1 446 ? -12.639 -11.488 38.477 1.00 35.84 446 GLY A C 1
ATOM 3506 O O . GLY A 1 446 ? -13.171 -10.582 37.842 1.00 35.84 446 GLY A O 1
ATOM 3507 N N . ASP A 1 447 ? -11.329 -11.631 38.658 1.00 36.72 447 ASP A N 1
ATOM 3508 C CA . ASP A 1 447 ? -10.212 -10.841 38.133 1.00 36.72 447 ASP A CA 1
ATOM 3509 C C . ASP A 1 447 ? -10.431 -10.124 36.786 1.00 36.72 447 ASP A C 1
ATOM 3511 O O . ASP A 1 447 ? -11.207 -10.595 35.947 1.00 36.72 447 ASP A O 1
ATOM 3515 N N . PRO A 1 448 ? -9.711 -9.007 36.524 1.00 43.75 448 PRO A N 1
ATOM 3516 C CA . PRO A 1 448 ? -9.752 -8.333 35.229 1.00 43.75 448 PRO A CA 1
ATOM 3517 C C . PRO A 1 448 ? -9.632 -9.362 34.103 1.00 43.75 448 PRO A C 1
ATOM 3519 O O . PRO A 1 448 ? -8.631 -10.075 34.001 1.00 43.75 448 PRO A O 1
ATOM 3522 N N . LYS A 1 449 ? -10.695 -9.469 33.291 1.00 50.44 449 LYS A N 1
ATOM 3523 C CA . LYS A 1 449 ? -10.777 -10.466 32.222 1.00 50.44 449 LYS A CA 1
ATOM 3524 C C . LYS A 1 449 ? -9.514 -10.355 31.364 1.00 50.44 449 LYS A C 1
ATOM 3526 O O . LYS A 1 449 ? -9.167 -9.244 30.951 1.00 50.44 449 LYS A O 1
ATOM 3531 N N . PRO A 1 450 ? -8.821 -11.475 31.103 1.00 53.50 450 PRO A N 1
ATOM 3532 C CA . PRO A 1 450 ? -7.542 -11.441 30.422 1.00 53.50 450 PRO A CA 1
ATOM 3533 C C . PRO A 1 450 ? -7.691 -10.784 29.052 1.00 53.50 450 PRO A C 1
ATOM 3535 O O . PRO A 1 450 ? -8.717 -10.912 28.382 1.00 53.50 450 PRO A O 1
ATOM 3538 N N . HIS A 1 451 ? -6.650 -10.059 28.659 1.00 61.12 451 HIS A N 1
ATOM 3539 C CA . HIS A 1 451 ? -6.517 -9.421 27.358 1.00 61.12 451 HIS A CA 1
ATOM 3540 C C . HIS A 1 451 ? -6.754 -10.449 26.244 1.00 61.12 451 HIS A C 1
ATOM 3542 O O . HIS A 1 451 ? -5.968 -11.384 26.085 1.00 61.12 451 HIS A O 1
ATOM 3548 N N . ARG A 1 452 ? -7.867 -10.306 25.516 1.00 68.31 452 ARG A N 1
ATOM 3549 C CA . ARG A 1 452 ? -8.320 -11.273 24.511 1.00 68.31 452 ARG A CA 1
ATOM 3550 C C . ARG A 1 452 ? -8.045 -10.752 23.108 1.00 68.31 452 ARG A C 1
ATOM 3552 O O . ARG A 1 452 ? -8.494 -9.666 22.751 1.00 68.31 452 ARG A O 1
ATOM 3559 N N . VAL A 1 453 ? -7.342 -11.554 22.314 1.00 80.06 453 VAL A N 1
ATOM 3560 C CA . VAL A 1 453 ? -7.135 -11.323 20.880 1.00 80.06 453 VAL A CA 1
ATOM 3561 C C . VAL A 1 453 ? -8.112 -12.204 20.112 1.00 80.06 453 VAL A C 1
ATOM 3563 O O . VAL A 1 453 ? -8.145 -13.420 20.316 1.00 80.06 453 VAL A O 1
ATOM 3566 N N . LYS A 1 454 ? -8.916 -11.615 19.222 1.00 86.81 454 LYS A N 1
ATOM 3567 C CA . LYS A 1 454 ? -9.780 -12.390 18.326 1.00 86.81 454 LYS A CA 1
ATOM 3568 C C . LYS A 1 454 ? -8.951 -12.884 17.146 1.00 86.81 454 LYS A C 1
ATOM 3570 O O . LYS A 1 454 ? -8.415 -12.080 16.387 1.00 86.81 454 LYS A O 1
ATOM 3575 N N . VAL A 1 455 ? -8.856 -14.198 16.979 1.00 86.44 455 VAL A N 1
ATOM 3576 C CA . VAL A 1 455 ? -8.120 -14.811 15.868 1.00 86.44 455 VAL A CA 1
ATOM 3577 C C . VAL A 1 455 ? -9.107 -15.325 14.827 1.00 86.44 455 VAL A C 1
ATOM 3579 O O . VAL A 1 455 ? -10.041 -16.055 15.154 1.00 86.44 455 VAL A O 1
ATOM 3582 N N . VAL A 1 456 ? -8.905 -14.947 13.566 1.00 87.94 456 VAL A N 1
ATOM 3583 C CA . VAL A 1 456 ? -9.677 -15.463 12.424 1.00 87.94 456 VAL A CA 1
ATOM 3584 C C . VAL A 1 456 ? -8.744 -16.186 11.455 1.00 87.94 456 VAL A C 1
ATOM 3586 O O . VAL A 1 456 ? -7.597 -15.784 11.276 1.00 87.94 456 VAL A O 1
ATOM 3589 N N . GLY A 1 457 ? -9.205 -17.272 10.839 1.00 85.06 457 GLY A N 1
ATOM 3590 C CA . GLY A 1 457 ? -8.333 -18.210 10.127 1.00 85.06 457 GLY A CA 1
ATOM 3591 C C . GLY A 1 457 ? -7.953 -17.798 8.706 1.00 85.06 457 GLY A C 1
ATOM 3592 O O . GLY A 1 457 ? -7.101 -18.429 8.092 1.00 85.06 457 GLY A O 1
ATOM 3593 N N . SER A 1 458 ? -8.599 -16.785 8.129 1.00 86.38 458 SER A N 1
ATOM 3594 C CA . SER A 1 458 ? -8.328 -16.349 6.755 1.00 86.38 458 SER A CA 1
ATOM 3595 C C . SER A 1 458 ? -8.815 -14.926 6.494 1.00 86.38 458 SER A C 1
ATOM 3597 O O . SER A 1 458 ? -9.565 -14.356 7.290 1.00 86.38 458 SER A O 1
ATOM 3599 N N . PHE A 1 459 ? -8.402 -14.358 5.358 1.00 89.38 459 PHE A N 1
ATOM 3600 C CA . PHE A 1 459 ? -8.914 -13.069 4.904 1.00 89.38 459 PHE A CA 1
ATOM 3601 C C . PHE A 1 459 ? -10.400 -13.155 4.515 1.00 89.38 459 PHE A C 1
ATOM 3603 O O . PHE A 1 459 ? -11.181 -12.297 4.912 1.00 89.38 459 PHE A O 1
ATOM 3610 N N . GLU A 1 460 ? -10.825 -14.231 3.852 1.00 87.88 460 GLU A N 1
ATOM 3611 C CA . GLU A 1 460 ? -12.242 -14.503 3.579 1.00 87.88 460 GLU A CA 1
ATOM 3612 C C . GLU A 1 460 ? -13.084 -14.537 4.869 1.00 87.88 460 GLU A C 1
ATOM 3614 O O . GLU A 1 460 ? -14.101 -13.850 4.977 1.00 87.88 460 GLU A O 1
ATOM 3619 N N . GLU A 1 461 ? -12.636 -15.273 5.890 1.00 88.00 461 GLU A N 1
ATOM 3620 C CA . GLU A 1 461 ? -13.327 -15.343 7.185 1.00 88.00 461 GLU A CA 1
ATOM 3621 C C . GLU A 1 461 ? -13.379 -13.975 7.878 1.00 88.00 461 GLU A C 1
ATOM 3623 O O . GLU A 1 461 ? -14.418 -13.610 8.433 1.00 88.00 461 GLU A O 1
ATOM 3628 N N . PHE A 1 462 ? -12.295 -13.195 7.802 1.00 92.69 462 PHE A N 1
ATOM 3629 C CA . PHE A 1 462 ? -12.269 -11.813 8.280 1.00 92.69 462 PHE A CA 1
ATOM 3630 C C . PHE A 1 462 ? -13.348 -10.959 7.598 1.00 92.69 462 PHE A C 1
ATOM 3632 O O . PHE A 1 462 ? -14.118 -10.282 8.279 1.00 92.69 462 PHE A O 1
ATOM 3639 N N . ILE A 1 463 ? -13.453 -11.022 6.268 1.00 92.38 463 ILE A N 1
ATOM 3640 C CA . ILE A 1 463 ? -14.460 -10.268 5.506 1.00 92.38 463 ILE A CA 1
ATOM 3641 C C . ILE A 1 463 ? -15.875 -10.686 5.926 1.00 92.38 463 ILE A C 1
ATOM 3643 O O . ILE A 1 463 ? -16.757 -9.848 6.092 1.00 92.38 463 ILE A O 1
ATOM 3647 N N . LEU A 1 464 ? -16.122 -11.977 6.130 1.00 89.94 464 LEU A N 1
ATOM 3648 C CA . LEU A 1 464 ? -17.455 -12.448 6.502 1.00 89.94 464 LEU A CA 1
ATOM 3649 C C . LEU A 1 464 ? -17.861 -12.036 7.922 1.00 89.94 464 LEU A C 1
ATOM 3651 O O . LEU A 1 464 ? -19.037 -11.742 8.143 1.00 89.94 464 LEU A O 1
ATOM 3655 N N . ARG A 1 465 ? -16.917 -12.030 8.870 1.00 89.75 465 ARG A N 1
ATOM 3656 C CA . ARG A 1 465 ? -17.208 -11.859 10.303 1.00 89.75 465 ARG A CA 1
ATOM 3657 C C . ARG A 1 465 ? -17.013 -10.447 10.831 1.00 89.75 465 ARG A C 1
ATOM 3659 O O . ARG A 1 465 ? -17.719 -10.059 11.756 1.00 89.75 465 ARG A O 1
ATOM 3666 N N . GLU A 1 466 ? -16.066 -9.699 10.278 1.00 92.88 466 GLU A N 1
ATOM 3667 C CA . GLU A 1 466 ? -15.647 -8.412 10.845 1.00 92.88 466 GLU A CA 1
ATOM 3668 C C . GLU A 1 466 ? -16.089 -7.208 10.017 1.00 92.88 466 GLU A C 1
ATOM 3670 O O . GLU A 1 466 ? -16.157 -6.107 10.552 1.00 92.88 466 GLU A O 1
ATOM 3675 N N . MET A 1 467 ? -16.400 -7.410 8.735 1.00 89.88 467 MET A N 1
ATOM 3676 C CA . MET A 1 467 ? -16.763 -6.349 7.787 1.00 89.88 467 MET A CA 1
ATOM 3677 C C . MET A 1 467 ? -18.283 -6.212 7.577 1.00 89.88 467 MET A C 1
ATOM 3679 O O . MET A 1 467 ? -18.694 -5.700 6.539 1.00 89.88 467 MET A O 1
ATOM 3683 N N . GLY A 1 468 ? -19.086 -6.711 8.533 1.00 71.12 468 GLY A N 1
ATOM 3684 C CA . GLY A 1 468 ? -20.562 -6.716 8.580 1.00 71.12 468 GLY A CA 1
ATOM 3685 C C . GLY A 1 468 ? -21.245 -5.729 7.654 1.00 71.12 468 GLY A C 1
ATOM 3686 O O . GLY A 1 468 ? -21.088 -4.515 7.916 1.00 71.12 468 GLY A O 1
#

Sequence (468 aa):
MSADTDQQNTKTPKHVIFLGAGASATSGYPLAKDLRFLMSSSSALGREVNRLIKVVSTPEEEILNKADLWASRMKDALQLLREGCFGTVDEYCYLVRNARVTEVAQLKLVLRLILGVHQPENEAGEALSHPFVHSHASTQPSGSSPRYSDYYPFVQRLFEGDLHTLRKDIVVMSFNYDCYLEWLLRRAYRTRRRAKAFPKDSNIPSLPDATGIDASITSGFTGGAAGLNAIKDGDQFSLLKLHGLMAWPNPRRFDHPPLGPDCSFDLVFNPQIIKRLEALTAVDCMQSEVPIIFPWEMMEQNGTSVDKKEFPVKDAAIEVSGNWIRPSGRPATDPDPYEIFKAIWTRARDEVRAANKISFVGLSMHEYLNWGFQYLFKDRTGEIELVVTDKDSSPASRAALTLDQLDPLGAPARVANFLKDYCPEPKWNTGAPYPDREGTDMGDGGDPKPHRVKVVGSFEEFILREMG

Radius of gyration: 23.47 Å; Cα contacts (8 Å, |Δi|>4): 717; chains: 1; bounding box: 60×60×73 Å